Protein AF-A0A2V7J6C1-F1 (afdb_monomer)

Secondary structure (DSSP, 8-state):
-TTTGGGTEEEEEEEEEE-TTS-EEEEEEEEETTSS-EEEEEEEEETTEEEEEEEEEEEETTTEEEEEEESS---PPP--TTEEEEEE-TTS-HHHHHHHHHHHHHHHHHTTPPBPP--SHHHHHHHHHHHHHHHHHHHHHS-HHHHHHHHHHHHHHHHHTTS-HHHHHHHHHHHHHHTT-S----S-----S--HHHHHHHSPP--PPPPTTPPPEEPPPEEEEEEEE-SSEEEEEEGGGTT-TTSSEEEE--SEEEEEEEEEEEETTEEEEEEEEEEETT---EEEEEEEEEEESSSEEEEEEHHHHHHHHHH-HHHHHHHHHHHHH---SSEEEEEETTTTEEEEEEE-TTSSEEEEEEEEEETTEEEEEEEESS--TT--------

Structure (mmCIF, N/CA/C/O backbone):
data_AF-A0A2V7J6C1-F1
#
_entry.id   AF-A0A2V7J6C1-F1
#
loop_
_atom_site.group_PDB
_atom_site.id
_atom_site.type_symbol
_atom_site.label_atom_id
_atom_site.label_alt_id
_atom_site.label_comp_id
_atom_site.label_asym_id
_atom_site.label_entity_id
_atom_site.label_seq_id
_atom_site.pdbx_PDB_ins_code
_atom_site.Cartn_x
_atom_site.Cartn_y
_atom_site.Cartn_z
_atom_site.occupancy
_atom_site.B_iso_or_equiv
_atom_site.auth_seq_id
_atom_site.auth_comp_id
_atom_site.auth_asym_id
_atom_site.auth_atom_id
_atom_site.pdbx_PDB_model_num
ATOM 1 N N . MET A 1 1 ? 5.631 -12.974 -32.210 1.00 90.94 1 MET A N 1
ATOM 2 C CA . MET A 1 1 ? 6.801 -13.810 -32.565 1.00 90.94 1 MET A CA 1
ATOM 3 C C . MET A 1 1 ? 7.062 -13.884 -34.060 1.00 90.94 1 MET A C 1
ATOM 5 O O . MET A 1 1 ? 8.199 -13.648 -34.426 1.00 90.94 1 MET A O 1
ATOM 9 N N . GLN A 1 2 ? 6.064 -14.117 -34.922 1.00 93.00 2 GLN A N 1
ATOM 10 C CA . GLN A 1 2 ? 6.276 -14.167 -36.383 1.00 93.00 2 GLN A CA 1
ATOM 11 C C . GLN A 1 2 ? 7.006 -12.935 -36.958 1.00 93.00 2 GLN A C 1
ATOM 13 O O . GLN A 1 2 ? 7.883 -13.104 -37.791 1.00 93.00 2 GLN A O 1
ATOM 18 N N . GLU A 1 3 ? 6.722 -11.720 -36.469 1.00 92.94 3 GLU A N 1
ATOM 19 C CA . GLU A 1 3 ? 7.454 -10.498 -36.864 1.00 92.94 3 GLU A CA 1
ATOM 20 C C . GLU A 1 3 ? 8.882 -10.403 -36.296 1.00 92.94 3 GLU A C 1
ATOM 22 O O . GLU A 1 3 ? 9.747 -9.778 -36.898 1.00 92.94 3 GLU A O 1
ATOM 27 N N . LEU A 1 4 ? 9.138 -11.002 -35.129 1.00 94.81 4 LEU A N 1
ATOM 28 C CA . LEU A 1 4 ? 10.406 -10.870 -34.403 1.00 94.81 4 LEU A CA 1
ATOM 29 C C . LEU A 1 4 ? 11.431 -11.933 -34.825 1.00 94.81 4 LEU A C 1
ATOM 31 O O . LEU A 1 4 ? 12.630 -11.665 -34.834 1.00 94.81 4 LEU A O 1
ATOM 35 N N . THR A 1 5 ? 10.982 -13.129 -35.210 1.00 96.88 5 THR A N 1
ATOM 36 C CA . THR A 1 5 ? 11.869 -14.233 -35.607 1.00 96.88 5 THR A CA 1
ATOM 37 C C . THR A 1 5 ? 12.771 -13.899 -36.801 1.00 96.88 5 THR A C 1
ATOM 39 O O . THR A 1 5 ? 13.975 -14.129 -36.688 1.00 96.88 5 THR A O 1
ATOM 42 N N . PRO A 1 6 ? 12.283 -13.278 -37.895 1.00 97.38 6 PRO A N 1
ATOM 43 C CA . PRO A 1 6 ? 13.145 -12.830 -38.993 1.00 97.38 6 PRO A CA 1
ATOM 44 C C . PRO A 1 6 ? 14.202 -11.799 -38.573 1.00 97.38 6 PRO A C 1
ATOM 46 O O . PRO A 1 6 ? 15.204 -11.632 -39.259 1.00 97.38 6 PRO A O 1
ATOM 49 N N . LEU A 1 7 ? 13.995 -11.115 -37.443 1.00 96.69 7 LEU A N 1
ATOM 50 C CA . LEU A 1 7 ? 14.930 -10.136 -36.887 1.00 96.69 7 LEU A CA 1
ATOM 51 C C . LEU A 1 7 ? 15.951 -10.764 -35.931 1.00 96.69 7 LEU A C 1
ATOM 53 O O . LEU A 1 7 ? 16.709 -10.019 -35.313 1.00 96.69 7 LEU A O 1
ATOM 57 N N . GLY A 1 8 ? 15.965 -12.093 -35.796 1.00 97.25 8 GLY A N 1
ATOM 58 C CA . GLY A 1 8 ? 16.890 -12.829 -34.937 1.00 97.25 8 GLY A CA 1
ATOM 59 C C . GLY A 1 8 ? 16.386 -13.062 -33.514 1.00 97.25 8 GLY A C 1
ATOM 60 O O . GLY A 1 8 ? 17.185 -13.414 -32.657 1.00 97.25 8 GLY A O 1
ATOM 61 N N . PHE A 1 9 ? 15.098 -12.862 -33.220 1.00 98.00 9 PHE A N 1
ATOM 62 C CA . PHE A 1 9 ? 14.558 -13.122 -31.881 1.00 98.00 9 PHE A CA 1
ATOM 63 C C . PHE A 1 9 ? 13.932 -14.511 -31.748 1.00 98.00 9 PHE A C 1
ATOM 65 O O . PHE A 1 9 ? 13.269 -15.020 -32.654 1.00 98.00 9 PHE A O 1
ATOM 72 N N . SER A 1 10 ? 14.067 -15.086 -30.560 1.00 97.62 10 SER A N 1
ATOM 73 C CA . SER A 1 10 ? 13.464 -16.360 -30.171 1.00 97.62 10 SER A CA 1
ATOM 74 C C . SER A 1 10 ? 12.703 -16.219 -28.853 1.00 97.62 10 SER A C 1
ATOM 76 O O . SER A 1 10 ? 12.911 -15.261 -28.111 1.00 97.62 10 SER A O 1
ATOM 78 N N . SER A 1 11 ? 11.761 -17.128 -28.600 1.00 97.62 11 SER A N 1
ATOM 79 C CA . SER A 1 11 ? 10.995 -17.142 -27.350 1.00 97.62 11 SER A CA 1
ATOM 80 C C . SER A 1 11 ? 11.882 -17.641 -26.212 1.00 97.62 11 SER A C 1
ATOM 82 O O . SER A 1 11 ? 12.526 -18.673 -26.376 1.00 97.62 11 SER A O 1
ATOM 84 N N . LEU A 1 12 ? 11.869 -16.950 -25.073 1.00 97.69 12 LEU A N 1
ATOM 85 C CA . LEU A 1 12 ? 12.533 -17.389 -23.839 1.00 97.69 12 LEU A CA 1
ATOM 86 C C . LEU A 1 12 ? 11.564 -18.140 -22.917 1.00 97.69 12 LEU A C 1
ATOM 88 O O . LEU A 1 12 ? 11.976 -19.032 -22.187 1.00 97.69 12 LEU A O 1
ATOM 92 N N . GLY A 1 13 ? 10.270 -17.819 -22.992 1.00 97.75 13 GLY A N 1
ATOM 93 C CA . GLY A 1 13 ? 9.218 -18.475 -22.220 1.00 97.75 13 GLY A CA 1
ATOM 94 C C . GLY A 1 13 ? 8.037 -17.543 -21.974 1.00 97.75 13 GLY A C 1
ATOM 95 O O . GLY A 1 13 ? 7.972 -16.455 -22.549 1.00 97.75 13 GLY A O 1
ATOM 96 N N . ASP A 1 14 ? 7.113 -17.978 -21.125 1.00 97.44 14 ASP A N 1
ATOM 97 C CA . ASP A 1 14 ? 5.960 -17.192 -20.692 1.00 97.44 14 ASP A CA 1
ATOM 98 C C . ASP A 1 14 ? 6.025 -17.016 -19.165 1.00 97.44 14 ASP A C 1
ATOM 100 O O . ASP A 1 14 ? 6.373 -17.954 -18.449 1.00 97.44 14 ASP A O 1
ATOM 104 N N . VAL A 1 15 ? 5.690 -15.822 -18.674 1.00 91.69 15 VAL A N 1
ATOM 105 C CA . VAL A 1 15 ? 5.611 -15.495 -17.242 1.00 91.69 15 VAL A CA 1
ATOM 106 C C . VAL A 1 15 ? 4.194 -15.039 -16.932 1.00 91.69 15 VAL A C 1
ATOM 108 O O . VAL A 1 15 ? 3.657 -14.161 -17.614 1.00 91.69 15 VAL A O 1
ATOM 111 N N . GLY A 1 16 ? 3.591 -15.653 -15.917 1.00 89.00 16 GLY A N 1
ATOM 112 C CA . GLY A 1 16 ? 2.297 -15.262 -15.375 1.00 89.00 16 GLY A CA 1
ATOM 113 C C . GLY A 1 16 ? 2.470 -14.473 -14.082 1.00 89.00 16 GLY A C 1
ATOM 114 O O . GLY A 1 16 ? 3.121 -14.947 -13.158 1.00 89.00 16 GLY A O 1
ATOM 115 N N . GLU A 1 17 ? 1.861 -13.299 -14.016 1.00 81.12 17 GLU A N 1
ATOM 116 C CA . GLU A 1 17 ? 1.751 -12.484 -12.812 1.00 81.12 17 GLU A CA 1
ATOM 117 C C . GLU A 1 17 ? 0.300 -12.539 -12.332 1.00 81.12 17 GLU A C 1
ATOM 119 O O . GLU A 1 17 ? -0.619 -12.109 -13.039 1.00 81.12 17 GLU A O 1
ATOM 124 N N . GLN A 1 18 ? 0.078 -13.126 -11.157 1.00 80.25 18 GLN A N 1
ATOM 125 C CA . GLN A 1 18 ? -1.242 -13.125 -10.541 1.00 80.25 18 GLN A CA 1
ATOM 126 C C . GLN A 1 18 ? -1.501 -11.740 -9.951 1.00 80.25 18 GLN A C 1
ATOM 128 O O . GLN A 1 18 ? -0.756 -11.258 -9.103 1.00 80.25 18 GLN A O 1
ATOM 133 N N . ARG A 1 19 ? -2.558 -11.093 -10.427 1.00 68.75 19 ARG A N 1
ATOM 134 C CA . ARG A 1 19 ? -3.022 -9.806 -9.922 1.00 68.75 19 ARG A CA 1
ATOM 135 C C . ARG A 1 19 ? -3.822 -10.001 -8.640 1.00 68.75 19 ARG A C 1
ATOM 137 O O . ARG A 1 19 ? -4.358 -11.078 -8.384 1.00 68.75 19 ARG A O 1
ATOM 144 N N . LYS A 1 20 ? -3.950 -8.919 -7.868 1.00 51.22 20 LYS A N 1
ATOM 145 C CA . LYS A 1 20 ? -4.705 -8.892 -6.604 1.00 51.22 20 LYS A CA 1
ATOM 146 C C . LYS A 1 20 ? -6.182 -9.290 -6.767 1.00 51.22 20 LYS A C 1
ATOM 148 O O . LYS A 1 20 ? -6.748 -9.892 -5.869 1.00 51.22 20 LYS A O 1
ATOM 153 N N . ASP A 1 21 ? -6.781 -9.049 -7.937 1.00 68.06 21 ASP A N 1
ATOM 154 C CA . ASP A 1 21 ? -8.148 -9.487 -8.279 1.00 68.06 21 ASP A CA 1
ATOM 155 C C . ASP A 1 21 ? -8.251 -10.987 -8.643 1.00 68.06 21 ASP A C 1
ATOM 157 O O . ASP A 1 21 ? -9.285 -11.454 -9.122 1.00 68.06 21 ASP A O 1
ATOM 161 N N . GLY A 1 22 ? -7.163 -11.745 -8.473 1.00 77.00 22 GLY A N 1
ATOM 162 C CA . GLY A 1 22 ? -7.052 -13.154 -8.837 1.00 77.00 22 GLY A CA 1
ATOM 163 C C . GLY A 1 22 ? -6.875 -13.403 -10.337 1.00 77.00 22 GLY A C 1
ATOM 164 O O . GLY A 1 22 ? -6.654 -14.550 -10.733 1.00 77.00 22 GLY A O 1
ATOM 165 N N . SER A 1 23 ? -6.941 -12.368 -11.184 1.00 76.00 23 SER A N 1
ATOM 166 C CA . SER A 1 23 ? -6.700 -12.510 -12.618 1.00 76.00 23 SER A CA 1
ATOM 167 C C . SER A 1 23 ? -5.216 -12.739 -12.910 1.00 76.00 23 SER A C 1
ATOM 169 O O . SER A 1 23 ? -4.336 -12.327 -12.160 1.00 76.00 23 SER A O 1
ATOM 171 N N . LEU A 1 24 ? -4.917 -13.414 -14.019 1.00 80.06 24 LEU A N 1
ATOM 172 C CA . LEU A 1 24 ? -3.546 -13.707 -14.425 1.00 80.06 24 LEU A CA 1
ATOM 173 C C . LEU A 1 24 ? -3.150 -12.817 -15.606 1.00 80.06 24 LEU A C 1
ATOM 175 O O . LEU A 1 24 ? -3.737 -12.907 -16.688 1.00 80.06 24 LEU A O 1
ATOM 179 N N . ALA A 1 25 ? -2.128 -11.985 -15.421 1.00 79.94 25 ALA A N 1
ATOM 180 C CA . ALA A 1 25 ? -1.471 -11.275 -16.506 1.00 79.94 25 ALA A CA 1
ATOM 181 C C . ALA A 1 25 ? -0.346 -12.146 -17.066 1.00 79.94 25 ALA A C 1
ATOM 183 O O . ALA A 1 25 ? 0.625 -12.438 -16.380 1.00 79.94 25 ALA A O 1
ATOM 184 N N . VAL A 1 26 ? -0.469 -12.567 -18.323 1.00 88.44 26 VAL A N 1
ATOM 185 C CA . VAL A 1 26 ? 0.558 -13.387 -18.977 1.00 88.44 26 VAL A CA 1
ATOM 186 C C . VAL A 1 26 ? 1.375 -12.528 -19.931 1.00 88.44 26 VAL A C 1
ATOM 188 O O . VAL A 1 26 ? 0.826 -11.803 -20.767 1.00 88.44 26 VAL A O 1
ATOM 191 N N . SER A 1 27 ? 2.694 -12.643 -19.819 1.00 93.06 27 SER A N 1
ATOM 192 C CA . SER A 1 27 ? 3.667 -12.014 -20.705 1.00 93.06 27 SER A CA 1
ATOM 193 C C . SER A 1 27 ? 4.524 -13.073 -21.395 1.00 93.06 27 SER A C 1
ATOM 195 O O . SER A 1 27 ? 4.951 -14.043 -20.775 1.00 93.06 27 SER A O 1
ATOM 197 N N . ARG A 1 28 ? 4.775 -12.895 -22.695 1.00 97.12 28 ARG A N 1
ATOM 198 C CA . ARG A 1 28 ? 5.683 -13.736 -23.480 1.00 97.12 28 ARG A CA 1
ATOM 199 C C . ARG A 1 28 ? 7.028 -13.059 -23.621 1.00 97.12 28 ARG A C 1
ATOM 201 O O . ARG A 1 28 ? 7.115 -12.012 -24.261 1.00 97.12 28 ARG A O 1
ATOM 208 N N . TRP A 1 29 ? 8.065 -13.697 -23.110 1.00 97.56 29 TRP A N 1
ATOM 209 C CA . TRP A 1 29 ? 9.429 -13.198 -23.128 1.00 97.56 29 TRP A CA 1
ATOM 210 C C . TRP A 1 29 ? 10.198 -13.704 -24.336 1.00 97.56 29 TRP A C 1
ATOM 212 O O . TRP A 1 29 ? 9.990 -14.818 -24.827 1.00 97.56 29 TRP A O 1
ATOM 222 N N . PHE A 1 30 ? 11.096 -12.867 -24.834 1.00 98.06 30 PHE A N 1
ATOM 223 C CA . PHE A 1 30 ? 11.883 -13.151 -26.020 1.00 98.06 30 PHE A CA 1
ATOM 224 C C . PHE A 1 30 ? 13.267 -12.499 -25.938 1.00 98.06 30 PHE A C 1
ATOM 226 O O . PHE A 1 30 ? 13.458 -11.482 -25.274 1.00 98.06 30 PHE A O 1
ATOM 233 N N . GLY A 1 31 ? 14.233 -13.093 -26.636 1.00 97.56 31 GLY A N 1
ATOM 234 C CA . GLY A 1 31 ? 15.629 -12.664 -26.657 1.00 97.56 31 GLY A CA 1
ATOM 235 C C . GLY A 1 31 ? 16.197 -12.699 -28.069 1.00 97.56 31 GLY A C 1
ATOM 236 O O . GLY A 1 31 ? 15.819 -13.548 -28.881 1.00 97.56 31 GLY A O 1
ATOM 237 N N . HIS A 1 32 ? 17.065 -11.743 -28.388 1.00 97.56 32 HIS A N 1
ATOM 238 C CA . HIS A 1 32 ? 17.785 -11.688 -29.656 1.00 97.56 32 HIS A CA 1
ATOM 239 C C . HIS A 1 32 ? 18.929 -12.708 -29.669 1.00 97.56 32 HIS A C 1
ATOM 241 O O . HIS A 1 32 ? 19.585 -12.917 -28.657 1.00 97.56 32 HIS A O 1
ATOM 247 N N . SER A 1 33 ? 19.247 -13.290 -30.825 1.00 93.81 33 SER A N 1
ATOM 248 C CA . SER A 1 33 ? 20.290 -14.316 -30.977 1.00 93.81 33 SER A CA 1
ATOM 249 C C . SER A 1 33 ? 21.698 -13.832 -30.625 1.00 93.81 33 SER A C 1
ATOM 251 O O . SER A 1 33 ? 22.577 -14.636 -30.341 1.00 93.81 33 SER A O 1
ATOM 253 N N . GLY A 1 34 ? 21.924 -12.518 -30.652 1.00 92.12 34 GLY A N 1
ATOM 254 C CA . GLY A 1 34 ? 23.155 -11.895 -30.156 1.00 92.12 34 GLY A CA 1
ATOM 255 C C . GLY A 1 34 ? 23.226 -11.765 -28.630 1.00 92.12 34 GLY A C 1
ATOM 256 O O . GLY A 1 34 ? 24.209 -11.237 -28.131 1.00 92.12 34 GLY A O 1
ATOM 257 N N . GLY A 1 35 ? 22.182 -12.168 -27.900 1.00 90.75 35 GLY A N 1
ATOM 258 C CA . GLY A 1 35 ? 22.084 -12.133 -26.440 1.00 90.75 35 GLY A CA 1
ATOM 259 C C . GLY A 1 35 ? 21.866 -10.747 -25.831 1.00 90.75 35 GLY A C 1
ATOM 260 O O . GLY A 1 35 ? 21.479 -10.646 -24.684 1.00 90.75 35 GLY A O 1
ATOM 261 N N . THR A 1 36 ? 22.081 -9.652 -26.553 1.00 92.12 36 THR A N 1
ATOM 262 C CA . THR A 1 36 ? 22.129 -8.318 -25.923 1.00 92.12 36 THR A CA 1
ATOM 263 C C . THR A 1 36 ? 20.782 -7.622 -25.760 1.00 92.12 36 THR A C 1
ATOM 265 O O . THR A 1 36 ? 20.686 -6.675 -24.992 1.00 92.12 36 THR A O 1
ATOM 268 N N . ILE A 1 37 ? 19.748 -8.056 -26.485 1.00 97.00 37 ILE A N 1
ATOM 269 C CA . ILE A 1 37 ? 18.411 -7.452 -26.433 1.00 97.00 37 ILE A CA 1
ATOM 270 C C . ILE A 1 37 ? 17.435 -8.513 -25.948 1.00 97.00 37 ILE A C 1
ATOM 272 O O . ILE A 1 37 ? 17.286 -9.551 -26.600 1.00 97.00 37 ILE A O 1
ATOM 276 N N . SER A 1 38 ? 16.720 -8.221 -24.869 1.00 97.81 38 SER A N 1
ATOM 277 C CA . SER A 1 38 ? 15.590 -9.020 -24.405 1.00 97.81 38 SER A CA 1
ATOM 278 C C . SER A 1 38 ? 14.337 -8.160 -24.282 1.00 97.81 38 SER A C 1
ATOM 280 O O . SER A 1 38 ? 14.362 -6.938 -24.457 1.00 97.81 38 SER A O 1
ATOM 282 N N . GLY A 1 39 ? 13.199 -8.802 -24.070 1.00 96.56 39 GLY A N 1
ATOM 283 C CA . GLY A 1 39 ? 11.936 -8.103 -23.985 1.00 96.56 39 GLY A CA 1
ATOM 284 C C . GLY A 1 39 ? 10.770 -9.026 -23.710 1.00 96.56 39 GLY A C 1
ATOM 285 O O . GLY A 1 39 ? 10.919 -10.246 -23.623 1.00 96.56 39 GLY A O 1
ATOM 286 N N . TRP A 1 40 ? 9.592 -8.427 -23.612 1.00 96.69 40 TRP A N 1
ATOM 287 C CA . TRP A 1 40 ? 8.350 -9.160 -23.425 1.00 96.69 40 TRP A CA 1
ATOM 288 C C . TRP A 1 40 ? 7.193 -8.537 -24.205 1.00 96.69 40 TRP A C 1
ATOM 290 O O . TRP A 1 40 ? 7.182 -7.348 -24.538 1.00 96.69 40 TRP A O 1
ATOM 300 N N . LEU A 1 41 ? 6.228 -9.385 -24.549 1.00 95.19 41 LEU A N 1
ATOM 301 C CA . LEU A 1 41 ? 4.935 -9.031 -25.120 1.00 95.19 41 LEU A CA 1
ATOM 302 C C . LEU A 1 41 ? 3.864 -9.303 -24.070 1.00 95.19 41 LEU A C 1
ATOM 304 O O . LEU A 1 41 ? 3.840 -10.389 -23.503 1.00 95.19 41 LEU A O 1
ATOM 308 N N . GLY A 1 42 ? 2.962 -8.361 -23.830 1.00 90.56 42 GLY A N 1
ATOM 309 C CA . GLY A 1 42 ? 1.900 -8.527 -22.835 1.00 90.56 42 GLY A CA 1
ATOM 310 C C . GLY A 1 42 ? 0.634 -7.794 -23.241 1.00 90.56 42 GLY A C 1
ATOM 311 O O . GLY A 1 42 ? 0.671 -6.918 -24.102 1.00 90.56 42 GLY A O 1
ATOM 312 N N . PHE A 1 43 ? -0.496 -8.144 -22.635 1.00 85.44 43 PHE A N 1
ATOM 313 C CA . PHE A 1 43 ? -1.753 -7.437 -22.866 1.00 85.44 43 PHE A CA 1
ATOM 314 C C . PHE A 1 43 ? -2.081 -6.510 -21.699 1.00 85.44 43 PHE A C 1
ATOM 316 O O . PHE A 1 43 ? -2.032 -6.912 -20.539 1.00 85.44 43 PHE A O 1
ATOM 323 N N . ILE A 1 44 ? -2.485 -5.284 -22.021 1.00 73.69 44 ILE A N 1
ATOM 324 C CA . ILE A 1 44 ? -3.134 -4.379 -21.070 1.00 73.69 44 ILE A CA 1
ATOM 325 C C . ILE A 1 44 ? -4.596 -4.203 -21.442 1.00 73.69 44 ILE A C 1
ATOM 327 O O . ILE A 1 44 ? -4.942 -4.116 -22.621 1.00 73.69 44 ILE A O 1
ATOM 331 N N . THR A 1 45 ? -5.463 -4.115 -20.443 1.00 72.38 45 THR A N 1
ATOM 332 C CA . THR A 1 45 ? -6.871 -3.779 -20.655 1.00 72.38 45 THR A CA 1
ATOM 333 C C . THR A 1 45 ? -7.007 -2.264 -20.690 1.00 72.38 45 THR A C 1
ATOM 335 O O . THR A 1 45 ? -6.618 -1.578 -19.752 1.00 72.38 45 THR A O 1
ATOM 338 N N . THR A 1 46 ? -7.556 -1.726 -21.776 1.00 71.56 46 THR A N 1
ATOM 339 C CA . THR A 1 46 ? -7.891 -0.299 -21.884 1.00 71.56 46 THR A CA 1
ATOM 340 C C . THR A 1 46 ? -9.403 -0.126 -21.972 1.00 71.56 46 THR A C 1
ATOM 342 O O . THR A 1 46 ? -10.118 -1.074 -22.296 1.00 71.56 46 THR A O 1
ATOM 345 N N . LYS A 1 47 ? -9.902 1.108 -21.811 1.00 69.38 47 LYS A N 1
ATOM 346 C CA . LYS A 1 47 ? -11.318 1.441 -22.082 1.00 69.38 47 LYS A CA 1
ATOM 347 C C . LYS A 1 47 ? -11.776 1.030 -23.492 1.00 69.38 47 LYS A C 1
ATOM 349 O O . LYS A 1 47 ? -12.962 0.848 -23.726 1.00 69.38 47 LYS A O 1
ATOM 354 N N . ARG A 1 48 ? -10.843 0.883 -24.442 1.00 77.12 48 ARG A N 1
ATOM 355 C CA . ARG A 1 48 ? -11.095 0.451 -25.828 1.00 77.12 48 ARG A CA 1
ATOM 356 C C . ARG A 1 48 ? -10.759 -1.029 -26.062 1.00 77.12 48 ARG A C 1
ATOM 358 O O . ARG A 1 48 ? -10.447 -1.392 -27.198 1.00 77.12 48 ARG A O 1
ATOM 365 N N . GLY A 1 49 ? -10.749 -1.843 -25.007 1.00 78.62 49 GLY A N 1
ATOM 366 C CA . GLY A 1 49 ? -10.420 -3.268 -25.045 1.00 78.62 49 GLY A CA 1
ATOM 367 C C . GLY A 1 49 ? -8.935 -3.583 -24.813 1.00 78.62 49 GLY A C 1
ATOM 368 O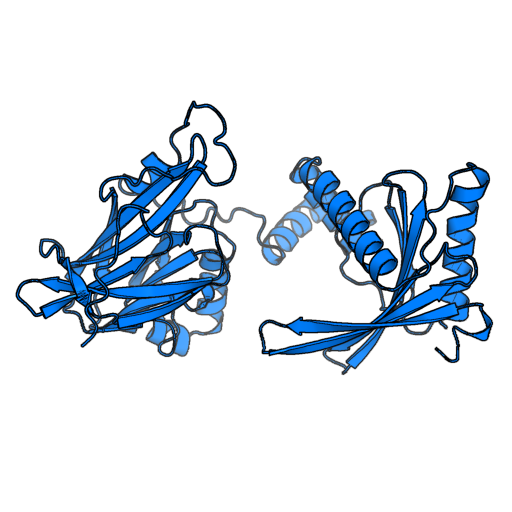 O . GLY A 1 49 ? -8.133 -2.671 -24.567 1.00 78.62 49 GLY A O 1
ATOM 369 N N . PRO A 1 50 ? -8.560 -4.874 -24.866 1.00 80.12 50 PRO A N 1
ATOM 370 C CA . PRO A 1 50 ? -7.187 -5.316 -24.665 1.00 80.12 50 PRO A CA 1
ATOM 371 C C . PRO A 1 50 ? -6.259 -4.799 -25.770 1.00 80.12 50 PRO A C 1
ATOM 373 O O . PRO A 1 50 ? -6.620 -4.741 -26.948 1.00 80.12 50 PRO A O 1
ATOM 376 N N . ARG A 1 51 ? -5.044 -4.414 -25.386 1.00 82.88 51 ARG A N 1
ATOM 377 C CA . ARG A 1 51 ? -4.002 -3.874 -26.264 1.00 82.88 51 ARG A CA 1
ATOM 378 C C . ARG A 1 51 ? -2.701 -4.624 -26.024 1.00 82.88 51 ARG A C 1
ATOM 380 O O . ARG A 1 51 ? -2.313 -4.827 -24.879 1.00 82.88 51 ARG A O 1
ATOM 387 N N . LEU A 1 52 ? -2.041 -5.021 -27.109 1.00 87.31 52 LEU A N 1
ATOM 388 C CA . LEU A 1 52 ? -0.738 -5.674 -27.060 1.00 87.31 52 LEU A CA 1
ATOM 389 C C . LEU A 1 52 ? 0.363 -4.628 -26.865 1.00 87.31 52 LEU A C 1
ATOM 391 O O . LEU A 1 52 ? 0.557 -3.768 -27.727 1.00 87.31 52 LEU A O 1
ATOM 395 N N . LEU A 1 53 ? 1.100 -4.753 -25.769 1.00 90.50 53 LEU A N 1
ATOM 396 C CA . LEU A 1 53 ? 2.341 -4.045 -25.504 1.00 90.50 53 LEU A CA 1
ATOM 397 C C . LEU A 1 53 ? 3.541 -4.872 -25.952 1.00 90.50 53 LEU A C 1
ATOM 399 O O . LEU A 1 53 ? 3.522 -6.102 -25.885 1.00 90.50 53 LEU A O 1
ATOM 403 N N . ALA A 1 54 ? 4.596 -4.178 -26.367 1.00 94.75 54 ALA A N 1
ATOM 404 C CA . ALA A 1 54 ? 5.921 -4.760 -26.524 1.00 94.75 54 ALA A CA 1
ATOM 405 C C . ALA A 1 54 ? 6.943 -3.902 -25.787 1.00 94.75 54 ALA A C 1
ATOM 407 O O . ALA A 1 54 ? 6.953 -2.683 -25.950 1.00 94.75 54 ALA A O 1
ATOM 408 N N . PHE A 1 55 ? 7.810 -4.533 -25.009 1.00 95.56 55 PHE A N 1
ATOM 409 C CA . PHE A 1 55 ? 8.897 -3.866 -24.311 1.00 95.56 55 PHE A CA 1
ATOM 410 C C . PHE A 1 55 ? 10.229 -4.500 -24.706 1.00 95.56 55 PHE A C 1
ATOM 412 O O . PHE A 1 55 ? 10.320 -5.722 -24.785 1.00 95.56 55 PHE A O 1
ATOM 419 N N . LEU A 1 56 ? 11.241 -3.674 -24.967 1.00 97.81 56 LEU A N 1
ATOM 420 C CA . LEU A 1 56 ? 12.621 -4.086 -25.223 1.00 97.81 56 LEU A CA 1
ATOM 421 C C . LEU A 1 56 ? 13.533 -3.456 -24.179 1.00 97.81 56 LEU A C 1
ATOM 423 O O . LEU A 1 56 ? 13.376 -2.274 -23.860 1.00 97.81 56 LEU A O 1
ATOM 427 N N . VAL A 1 57 ? 14.517 -4.215 -23.718 1.00 97.38 57 VAL A N 1
ATOM 428 C CA . VAL A 1 57 ? 15.532 -3.781 -22.764 1.00 97.38 57 VAL A CA 1
ATOM 429 C C . VAL A 1 57 ? 16.905 -4.319 -23.153 1.00 97.38 57 VAL A C 1
ATOM 431 O O . VAL A 1 57 ? 17.047 -5.433 -23.652 1.00 97.38 57 VAL A O 1
ATOM 434 N N . THR A 1 58 ? 17.909 -3.482 -22.923 1.00 97.44 58 THR A N 1
ATOM 435 C CA . THR A 1 58 ? 19.330 -3.813 -22.991 1.00 97.44 58 THR A CA 1
ATOM 436 C C . THR A 1 58 ? 20.026 -3.120 -21.825 1.00 97.44 58 THR A C 1
ATOM 438 O O . THR A 1 58 ? 19.774 -1.936 -21.583 1.00 97.44 58 THR A O 1
ATOM 441 N N . GLU A 1 59 ? 20.911 -3.827 -21.134 1.00 96.25 59 GLU A N 1
ATOM 442 C CA . GLU A 1 59 ? 21.826 -3.265 -20.135 1.00 96.25 59 GLU A CA 1
ATOM 443 C C . GLU A 1 59 ? 23.210 -3.084 -20.762 1.00 96.25 59 GLU A C 1
ATOM 445 O O . GLU A 1 59 ? 23.742 -3.976 -21.429 1.00 96.25 59 GLU A O 1
ATOM 450 N N . ALA A 1 60 ? 23.772 -1.900 -20.563 1.00 92.06 60 ALA A N 1
ATOM 451 C CA . ALA A 1 60 ? 25.164 -1.576 -20.822 1.00 92.06 60 ALA A CA 1
ATOM 452 C C . ALA A 1 60 ? 25.888 -1.408 -19.475 1.00 92.06 60 ALA A C 1
ATOM 454 O O . ALA A 1 60 ? 25.247 -1.196 -18.453 1.00 92.06 60 ALA A O 1
ATOM 455 N N . SER A 1 61 ? 27.221 -1.494 -19.477 1.00 82.81 61 SER A N 1
ATOM 456 C CA . SER A 1 61 ? 28.101 -1.384 -18.297 1.00 82.81 61 SER A CA 1
ATOM 457 C C . SER A 1 61 ? 27.535 -0.594 -17.100 1.00 82.81 61 SER A C 1
ATOM 459 O O . SER A 1 61 ? 27.490 0.638 -17.121 1.00 82.81 61 SER A O 1
ATOM 461 N N . GLY A 1 62 ? 27.207 -1.294 -16.010 1.00 79.19 62 GLY A N 1
ATOM 462 C CA . GLY A 1 62 ? 26.695 -0.684 -14.779 1.00 79.19 62 GLY A CA 1
ATOM 463 C C . GLY A 1 62 ? 25.196 -0.359 -14.865 1.00 79.19 62 GLY A C 1
ATOM 464 O O . GLY A 1 62 ? 24.442 -1.155 -15.409 1.00 79.19 62 GLY A O 1
ATOM 465 N N . PRO A 1 63 ? 24.721 0.782 -14.326 1.00 85.62 63 PRO A N 1
ATOM 466 C CA . PRO A 1 63 ? 23.297 1.101 -14.298 1.00 85.62 63 PRO A CA 1
ATOM 467 C C . PRO A 1 63 ? 22.788 1.683 -15.628 1.00 85.62 63 PRO A C 1
ATOM 469 O O . PRO A 1 63 ? 21.762 2.345 -15.628 1.00 85.62 63 PRO A O 1
ATOM 472 N N . ILE A 1 64 ? 23.487 1.532 -16.756 1.00 93.06 64 ILE A N 1
ATOM 473 C CA . ILE A 1 64 ? 23.082 2.170 -18.018 1.00 93.06 64 ILE A CA 1
ATOM 474 C C . ILE A 1 64 ? 22.143 1.235 -18.776 1.00 93.06 64 ILE A C 1
ATOM 476 O O . ILE A 1 64 ? 22.487 0.095 -19.066 1.00 93.06 64 ILE A O 1
ATOM 480 N N . TYR A 1 65 ? 20.969 1.730 -19.163 1.00 96.12 65 TYR A N 1
ATOM 481 C CA . TYR A 1 65 ? 19.972 0.914 -19.858 1.00 96.12 65 TYR A CA 1
ATOM 482 C C . TYR A 1 65 ? 19.468 1.596 -21.127 1.00 96.12 65 TYR A C 1
ATOM 484 O O . TYR A 1 65 ? 19.282 2.812 -21.165 1.00 96.12 65 TYR A O 1
ATOM 492 N N . CYS A 1 66 ? 19.166 0.803 -22.156 1.00 96.38 66 CYS A N 1
ATOM 493 C CA . CYS A 1 66 ? 18.303 1.214 -23.260 1.00 96.38 66 CYS A CA 1
ATOM 494 C C . CYS A 1 66 ? 16.978 0.479 -23.136 1.00 96.38 66 CYS A C 1
ATOM 496 O O . CYS A 1 66 ? 16.943 -0.746 -23.053 1.00 96.38 66 CYS A O 1
ATOM 498 N N . THR A 1 67 ? 15.877 1.217 -23.157 1.00 95.94 67 THR A N 1
ATOM 499 C CA . THR A 1 67 ? 14.534 0.652 -23.079 1.00 95.94 67 THR A CA 1
ATOM 500 C C . THR A 1 67 ? 13.666 1.185 -24.203 1.00 95.94 67 THR A C 1
ATOM 502 O O . THR A 1 67 ? 13.871 2.283 -24.725 1.00 95.94 67 THR A O 1
ATOM 505 N N . SER A 1 68 ? 12.699 0.396 -24.649 1.00 95.81 68 SER A N 1
ATOM 506 C CA . SER A 1 68 ? 11.749 0.824 -25.676 1.00 95.81 68 SER A CA 1
ATOM 507 C C . SER A 1 68 ? 10.402 0.202 -25.427 1.00 95.81 68 SER A C 1
ATOM 509 O O . SER A 1 68 ? 10.328 -0.997 -25.184 1.00 95.81 68 SER A O 1
ATOM 511 N N . LEU A 1 69 ? 9.349 1.004 -25.501 1.00 93.44 69 LEU A N 1
ATOM 512 C CA . LEU A 1 69 ? 7.987 0.558 -25.256 1.00 93.44 69 LEU A CA 1
ATOM 513 C C . LEU A 1 69 ? 7.132 0.847 -26.483 1.00 93.44 69 LEU A C 1
ATOM 515 O O . LEU A 1 69 ? 7.032 1.989 -26.910 1.00 93.44 69 LEU A O 1
ATOM 519 N N . ARG A 1 70 ? 6.477 -0.172 -27.034 1.00 92.81 70 ARG A N 1
ATOM 520 C CA . ARG A 1 70 ? 5.385 -0.001 -27.989 1.00 92.81 70 ARG A CA 1
ATOM 521 C C . ARG A 1 70 ? 4.068 -0.210 -27.268 1.00 92.81 70 ARG A C 1
ATOM 523 O O . ARG A 1 70 ? 3.676 -1.343 -26.997 1.00 92.81 70 ARG A O 1
ATOM 530 N N . GLY A 1 71 ? 3.392 0.893 -26.989 1.00 82.44 71 GLY A N 1
ATOM 531 C CA . GLY A 1 71 ? 2.146 0.907 -26.226 1.00 82.44 71 GLY A CA 1
ATOM 532 C C . GLY A 1 71 ? 1.351 2.200 -26.312 1.00 82.44 71 GLY A C 1
ATOM 533 O O . GLY A 1 71 ? 0.294 2.299 -25.694 1.00 82.44 71 GLY A O 1
ATOM 534 N N . GLY A 1 72 ? 1.845 3.176 -27.081 1.00 69.62 72 GLY A N 1
ATOM 535 C CA . GLY A 1 72 ? 1.488 4.580 -26.905 1.00 69.62 72 GLY A CA 1
ATOM 536 C C . GLY A 1 72 ? 2.344 5.246 -25.825 1.00 69.62 72 GLY A C 1
ATOM 537 O O . GLY A 1 72 ? 3.089 4.580 -25.110 1.00 69.62 72 GLY A O 1
ATOM 538 N N . THR A 1 73 ? 2.236 6.571 -25.721 1.00 62.75 73 THR A N 1
ATOM 539 C CA . THR A 1 73 ? 2.854 7.351 -24.644 1.00 62.75 73 THR A CA 1
ATOM 540 C C . THR A 1 73 ? 2.145 7.014 -23.337 1.00 62.75 73 THR A C 1
ATOM 542 O O . THR A 1 73 ? 1.108 7.596 -23.009 1.00 62.75 73 THR A O 1
ATOM 545 N N . GLY A 1 74 ? 2.651 6.015 -22.620 1.00 56.31 74 GLY A N 1
ATOM 546 C CA . GLY A 1 74 ? 2.235 5.787 -21.244 1.00 56.31 74 GLY A CA 1
ATOM 547 C C . GLY A 1 74 ? 2.609 7.000 -20.395 1.00 56.31 74 GLY A C 1
ATOM 548 O O . GLY A 1 74 ? 3.601 7.674 -20.675 1.00 56.31 74 GLY A O 1
ATOM 549 N N . LEU A 1 75 ? 1.832 7.272 -19.346 1.00 57.16 75 LEU A N 1
ATOM 550 C CA . LEU A 1 75 ? 2.236 8.177 -18.271 1.00 57.16 75 LEU A CA 1
ATOM 551 C C . LEU A 1 75 ? 3.431 7.546 -17.553 1.00 57.16 75 LEU A C 1
ATOM 553 O O . LEU A 1 75 ? 3.287 6.846 -16.557 1.00 57.16 75 LEU A O 1
ATOM 557 N N . SER A 1 76 ? 4.617 7.700 -18.125 1.00 68.88 76 SER A N 1
ATOM 558 C CA . SER A 1 76 ? 5.832 7.212 -17.505 1.00 68.88 76 SER A CA 1
ATOM 559 C C . SER A 1 76 ? 6.375 8.276 -16.576 1.00 68.88 76 SER A C 1
ATOM 561 O O . SER A 1 76 ? 6.619 9.405 -17.008 1.00 68.88 76 SER A O 1
ATOM 563 N N . LEU A 1 77 ? 6.607 7.892 -15.328 1.00 83.94 77 LEU A N 1
ATOM 564 C CA . LEU A 1 77 ? 7.358 8.709 -14.389 1.00 83.94 77 LEU A CA 1
ATOM 565 C C . LEU A 1 77 ? 8.780 8.952 -14.910 1.00 83.94 77 LEU A C 1
ATOM 567 O O . LEU A 1 77 ? 9.263 8.280 -15.835 1.00 83.94 77 LEU A O 1
ATOM 571 N N . ALA A 1 78 ? 9.447 9.930 -14.313 1.00 87.62 78 ALA A N 1
ATOM 572 C CA . ALA A 1 78 ? 10.827 10.236 -14.599 1.00 87.62 78 ALA A CA 1
ATOM 573 C C . ALA A 1 78 ? 11.697 8.998 -14.432 1.00 87.62 78 ALA A C 1
ATOM 575 O O . ALA A 1 78 ? 11.535 8.180 -13.518 1.00 87.62 78 ALA A O 1
ATOM 576 N N . ARG A 1 79 ? 12.641 8.886 -15.356 1.00 88.81 79 ARG A N 1
ATOM 577 C CA . ARG A 1 79 ? 13.630 7.823 -15.390 1.00 88.81 79 ARG A CA 1
ATOM 578 C C . ARG A 1 79 ? 14.990 8.422 -15.031 1.00 88.81 79 ARG A C 1
ATOM 580 O O . ARG A 1 79 ? 15.216 9.601 -15.316 1.00 88.81 79 ARG A O 1
ATOM 587 N N . PRO A 1 80 ? 15.905 7.614 -14.480 1.00 90.25 80 PRO A N 1
ATOM 588 C CA . PRO A 1 80 ? 17.271 8.051 -14.264 1.00 90.25 80 PRO A CA 1
ATOM 589 C C . PRO A 1 80 ? 17.913 8.541 -15.568 1.00 90.25 80 PRO A C 1
ATOM 591 O O . PRO A 1 80 ? 17.655 7.944 -16.617 1.00 90.25 80 PRO A O 1
ATOM 594 N N . PRO A 1 81 ? 18.805 9.550 -15.530 1.00 90.31 81 PRO A N 1
ATOM 595 C CA . PRO A 1 81 ? 19.480 10.062 -16.727 1.00 90.31 81 PRO A CA 1
ATOM 596 C C . PRO A 1 81 ? 20.259 9.002 -17.520 1.00 90.31 81 PRO A C 1
ATOM 598 O O . PRO A 1 81 ? 20.458 9.150 -18.721 1.00 90.31 81 PRO A O 1
ATOM 601 N N . HIS A 1 82 ? 20.687 7.925 -16.858 1.00 90.12 82 HIS A N 1
ATOM 602 C CA . HIS A 1 82 ? 21.398 6.799 -17.468 1.00 90.12 82 HIS A CA 1
ATOM 603 C C . HIS A 1 82 ? 20.471 5.751 -18.121 1.00 90.12 82 HIS A C 1
ATOM 605 O O . HIS A 1 82 ? 20.950 4.766 -18.679 1.00 90.12 82 HIS A O 1
ATOM 611 N N . VAL A 1 83 ? 19.147 5.940 -18.075 1.00 92.69 83 VAL A N 1
ATOM 612 C CA . VAL A 1 83 ? 18.171 5.094 -18.776 1.00 92.69 83 VAL A CA 1
ATOM 613 C C . VAL A 1 83 ? 17.702 5.810 -20.040 1.00 92.69 83 VAL A C 1
ATOM 615 O O . VAL A 1 83 ? 16.820 6.668 -20.003 1.00 92.69 83 VAL A O 1
ATOM 618 N N . SER A 1 84 ? 18.246 5.408 -21.186 1.00 92.94 84 SER A N 1
ATOM 619 C CA . SER A 1 84 ? 17.733 5.806 -22.495 1.00 92.94 84 SER A CA 1
ATOM 620 C C . SER A 1 84 ? 16.388 5.123 -22.749 1.00 92.94 84 SER A C 1
ATOM 622 O O . SER A 1 84 ? 16.243 3.911 -22.563 1.00 92.94 84 SER A O 1
ATOM 624 N N . HIS A 1 85 ? 15.378 5.891 -23.153 1.00 92.56 85 HIS A N 1
ATOM 625 C CA . HIS A 1 85 ? 14.029 5.385 -23.380 1.00 92.56 85 HIS A CA 1
ATOM 626 C C . HIS A 1 85 ? 13.425 5.951 -24.660 1.00 92.56 85 HIS A C 1
ATOM 628 O O . HIS A 1 85 ? 13.665 7.106 -25.008 1.00 92.56 85 HIS A O 1
ATOM 634 N N . ALA A 1 86 ? 12.593 5.153 -25.324 1.00 92.19 86 ALA A N 1
ATOM 635 C CA . ALA A 1 86 ? 11.712 5.648 -26.368 1.00 92.19 86 ALA A CA 1
ATOM 636 C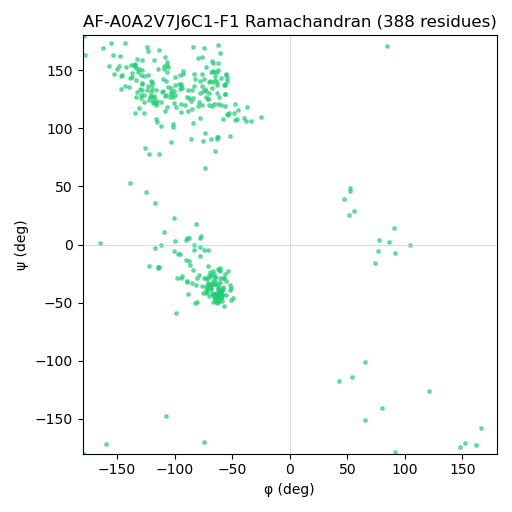 C . ALA A 1 86 ? 10.360 4.942 -26.355 1.00 92.19 86 ALA A C 1
ATOM 638 O O . ALA A 1 86 ? 10.285 3.710 -26.289 1.00 92.19 86 ALA A O 1
ATOM 639 N N . ASP A 1 87 ? 9.320 5.750 -26.501 1.00 90.00 87 ASP A N 1
ATOM 640 C CA . ASP A 1 87 ? 7.953 5.304 -26.693 1.00 90.00 87 ASP A CA 1
ATOM 641 C C . ASP A 1 87 ? 7.627 5.242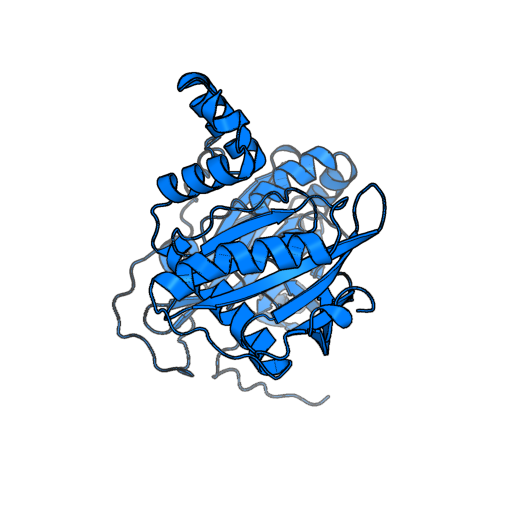 -28.186 1.00 90.00 87 ASP A C 1
ATOM 643 O O . ASP A 1 87 ? 7.951 6.139 -28.966 1.00 90.00 87 ASP A O 1
ATOM 647 N N . TYR A 1 88 ? 6.964 4.163 -28.572 1.00 90.94 88 TYR A N 1
ATOM 648 C CA . TYR A 1 88 ? 6.510 3.882 -29.919 1.00 90.94 88 TYR A CA 1
ATOM 649 C C . TYR A 1 88 ? 4.983 3.825 -29.923 1.00 90.94 88 TYR A C 1
ATOM 651 O O . TYR A 1 88 ? 4.352 3.160 -29.089 1.00 90.94 88 TYR A O 1
ATOM 659 N N . GLU A 1 89 ? 4.376 4.513 -30.889 1.00 88.81 89 GLU A N 1
ATOM 660 C CA . GLU A 1 89 ? 2.956 4.377 -31.184 1.00 88.81 89 GLU A CA 1
ATOM 661 C C . GLU A 1 89 ? 2.587 2.920 -31.473 1.00 88.81 89 GLU A C 1
ATOM 663 O O . GLU A 1 89 ? 3.347 2.159 -32.073 1.00 88.81 89 GLU A O 1
ATOM 668 N N . MET A 1 90 ? 1.369 2.537 -31.091 1.00 85.56 90 MET A N 1
ATOM 669 C CA . MET A 1 90 ? 0.842 1.200 -31.372 1.00 85.56 90 MET A CA 1
ATOM 670 C C . MET A 1 90 ? 0.726 0.885 -32.870 1.00 85.56 90 MET A C 1
ATOM 672 O O . MET A 1 90 ? 0.657 -0.286 -33.234 1.00 85.56 90 MET A O 1
ATOM 676 N N . SER A 1 91 ? 0.659 1.916 -33.714 1.00 88.88 91 SER A N 1
ATOM 677 C CA . SER A 1 91 ? 0.611 1.824 -35.176 1.00 88.88 91 SER A CA 1
ATOM 678 C C . SER A 1 91 ? 1.931 1.338 -35.783 1.00 88.88 91 SER A C 1
ATOM 680 O O . SER A 1 91 ? 1.910 0.788 -36.882 1.00 88.88 91 SER A O 1
ATOM 682 N N . MET A 1 92 ? 3.060 1.506 -35.083 1.00 93.31 92 MET A N 1
ATOM 683 C CA . MET A 1 92 ? 4.370 1.087 -35.579 1.00 93.31 92 MET A CA 1
ATOM 684 C C . MET A 1 92 ? 4.554 -0.431 -35.513 1.00 93.31 92 MET A C 1
ATOM 686 O O . MET A 1 92 ? 4.157 -1.117 -34.560 1.00 93.31 92 MET A O 1
ATOM 690 N N . SER A 1 93 ? 5.215 -0.972 -36.531 1.00 94.50 93 SER A N 1
ATOM 691 C CA . SER A 1 93 ? 5.567 -2.390 -36.579 1.00 94.50 93 SER A CA 1
ATOM 692 C C . SER A 1 93 ? 6.611 -2.746 -35.514 1.00 94.50 93 SER A C 1
ATOM 694 O O . SER A 1 93 ? 7.369 -1.893 -35.040 1.00 94.50 93 SER A O 1
ATOM 696 N N . LEU A 1 94 ? 6.694 -4.029 -35.131 1.00 94.75 94 LEU A N 1
ATOM 697 C CA . LEU A 1 94 ? 7.776 -4.470 -34.238 1.00 94.75 94 LEU A CA 1
ATOM 698 C C . LEU A 1 94 ? 9.149 -4.334 -34.911 1.00 94.75 94 LEU A C 1
ATOM 700 O O . LEU A 1 94 ? 10.144 -4.103 -34.229 1.00 94.75 94 LEU A O 1
ATOM 704 N N . VAL A 1 95 ? 9.197 -4.425 -36.244 1.00 95.94 95 VAL A N 1
ATOM 705 C CA . VAL A 1 95 ? 10.412 -4.230 -37.046 1.00 95.94 95 VAL A CA 1
ATOM 706 C C . VAL A 1 95 ? 10.969 -2.819 -36.869 1.00 95.94 95 VAL A C 1
ATOM 708 O O . VAL A 1 95 ? 12.153 -2.663 -36.575 1.00 95.94 95 VAL A O 1
ATOM 711 N N . GLU A 1 96 ? 10.121 -1.796 -36.991 1.00 96.44 96 GLU A N 1
ATOM 712 C CA . GLU A 1 96 ? 10.519 -0.394 -36.807 1.00 96.44 96 GLU A CA 1
ATOM 713 C C . GLU A 1 96 ? 10.955 -0.112 -35.365 1.00 96.44 96 GLU A C 1
ATOM 715 O O . GLU A 1 96 ? 11.988 0.523 -35.144 1.00 96.44 96 GLU A O 1
ATOM 720 N N . MET A 1 97 ? 10.222 -0.643 -34.378 1.00 96.38 97 MET A N 1
ATOM 721 C CA . MET A 1 97 ? 10.583 -0.528 -32.960 1.00 96.38 97 MET A CA 1
ATOM 722 C C . MET A 1 97 ? 11.970 -1.127 -32.677 1.00 96.38 97 MET A C 1
ATOM 724 O O . MET A 1 97 ? 12.806 -0.479 -32.045 1.00 96.38 97 MET A O 1
ATOM 728 N N . VAL A 1 98 ? 12.234 -2.345 -33.164 1.00 97.25 98 VAL A N 1
ATOM 729 C CA . VAL A 1 98 ? 13.539 -3.015 -33.032 1.00 97.25 98 VAL A CA 1
ATOM 730 C C . VAL A 1 98 ? 14.635 -2.223 -33.745 1.00 97.25 98 VAL A C 1
ATOM 732 O O . VAL A 1 98 ? 15.728 -2.073 -33.198 1.00 97.25 98 VAL A O 1
ATOM 735 N N . GLY A 1 99 ? 14.355 -1.700 -34.943 1.00 97.12 99 GLY A N 1
ATOM 736 C CA . GLY A 1 99 ? 15.283 -0.857 -35.696 1.00 97.12 99 GLY A CA 1
ATOM 737 C C . GLY A 1 99 ? 15.717 0.370 -34.897 1.00 97.12 99 GLY A C 1
ATOM 738 O O . GLY A 1 99 ? 16.911 0.565 -34.675 1.00 97.12 99 GLY A O 1
ATOM 739 N N . GLY A 1 100 ? 14.758 1.135 -34.372 1.00 96.50 100 GLY A N 1
ATOM 740 C CA . GLY A 1 100 ? 15.073 2.312 -33.562 1.00 96.50 100 GLY A CA 1
ATOM 741 C C . GLY A 1 100 ? 15.695 1.976 -32.197 1.00 96.50 100 GLY A C 1
ATOM 742 O O . GLY A 1 100 ? 16.493 2.756 -31.681 1.00 96.50 100 GLY A O 1
ATOM 743 N N . HIS A 1 101 ? 15.400 0.807 -31.614 1.00 96.81 101 HIS A N 1
ATOM 744 C CA . HIS A 1 101 ? 16.118 0.326 -30.426 1.00 96.81 101 HIS A CA 1
ATOM 745 C C . HIS A 1 101 ? 17.597 0.077 -30.739 1.00 96.81 101 HIS A C 1
ATOM 747 O O . HIS A 1 101 ? 18.464 0.576 -30.027 1.00 96.81 101 HIS A O 1
ATOM 753 N N . ARG A 1 102 ? 17.902 -0.622 -31.840 1.00 95.94 102 ARG A N 1
ATOM 754 C CA . ARG A 1 102 ? 19.284 -0.872 -32.289 1.00 95.94 102 ARG A CA 1
ATOM 755 C C . ARG A 1 102 ? 20.034 0.413 -32.625 1.00 95.94 102 ARG A C 1
ATOM 757 O O . ARG A 1 102 ? 21.212 0.523 -32.303 1.00 95.94 102 ARG A O 1
ATOM 764 N N . GLU A 1 103 ? 19.360 1.384 -33.234 1.00 95.06 103 GLU A N 1
ATOM 765 C CA . GLU A 1 103 ? 19.944 2.699 -33.501 1.00 95.06 103 GLU A CA 1
ATOM 766 C C . GLU A 1 103 ? 20.372 3.392 -32.202 1.00 95.06 103 GLU A C 1
ATOM 768 O O . GLU A 1 103 ? 21.511 3.842 -32.102 1.00 95.06 103 GLU A O 1
ATOM 773 N N . ARG A 1 104 ? 19.530 3.387 -31.161 1.00 93.75 104 ARG A N 1
ATOM 774 C CA . ARG A 1 104 ? 19.922 3.915 -29.843 1.00 93.75 104 ARG A CA 1
ATOM 775 C C . ARG A 1 104 ? 21.035 3.112 -29.179 1.00 93.75 104 ARG A C 1
ATOM 777 O O . ARG A 1 104 ? 21.869 3.697 -28.506 1.00 93.75 104 ARG A O 1
ATOM 784 N N . LEU A 1 105 ? 21.088 1.795 -29.371 1.00 92.06 105 LEU A N 1
ATOM 785 C CA . LEU A 1 105 ? 22.205 0.994 -28.862 1.00 92.06 105 LEU A CA 1
ATOM 786 C C . LEU A 1 105 ? 23.536 1.352 -29.520 1.00 92.06 105 LEU A C 1
ATOM 788 O O . LEU A 1 105 ? 24.583 1.205 -28.887 1.00 92.06 105 LEU A O 1
ATOM 792 N N . SER A 1 106 ? 23.512 1.841 -30.763 1.00 89.19 106 SER A N 1
ATOM 793 C CA . SER A 1 106 ? 24.737 2.200 -31.472 1.00 89.19 106 SER A CA 1
ATOM 794 C C . SER A 1 106 ? 25.553 3.245 -30.701 1.00 89.19 106 SER A C 1
ATOM 796 O O . SER A 1 106 ? 26.769 3.079 -30.609 1.00 89.19 106 SER A O 1
ATOM 798 N N . SER A 1 107 ? 24.914 4.210 -30.021 1.00 82.56 107 SER A N 1
ATOM 799 C CA . SER A 1 107 ? 25.630 5.208 -29.213 1.00 82.56 107 SER A CA 1
ATOM 800 C C . SER A 1 107 ? 26.404 4.576 -28.053 1.00 82.56 107 SER A C 1
ATOM 802 O O . SER A 1 107 ? 27.545 4.953 -27.808 1.00 82.56 107 SER A O 1
ATOM 804 N N . PHE A 1 108 ? 25.849 3.550 -27.401 1.00 82.38 108 PHE A 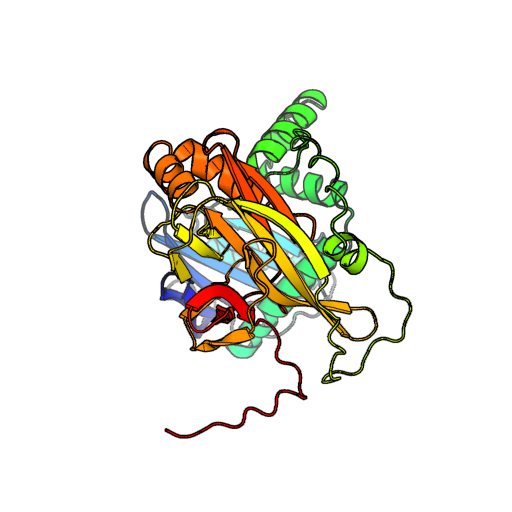N 1
ATOM 805 C CA . PHE A 1 108 ? 26.543 2.828 -26.326 1.00 82.38 108 PHE A CA 1
ATOM 806 C C . PHE A 1 108 ? 27.728 2.017 -26.853 1.00 82.38 108 PHE A C 1
ATOM 808 O O . PHE A 1 108 ? 28.795 1.967 -26.238 1.00 82.38 108 PHE A O 1
ATOM 815 N N . THR A 1 109 ? 27.573 1.411 -28.032 1.00 76.69 109 THR A N 1
ATOM 816 C CA . THR A 1 109 ? 28.660 0.646 -28.656 1.00 76.69 109 THR A CA 1
ATOM 817 C C . THR A 1 109 ? 29.786 1.539 -29.178 1.00 76.69 109 THR A C 1
ATOM 819 O O . THR A 1 109 ? 30.953 1.156 -29.093 1.00 76.69 109 THR A O 1
ATOM 822 N N . THR A 1 110 ? 29.477 2.749 -29.660 1.00 76.75 110 THR A N 1
ATOM 823 C CA . THR A 1 110 ? 30.481 3.752 -30.048 1.00 76.75 110 THR A CA 1
ATOM 824 C C . THR A 1 110 ? 31.338 4.169 -28.852 1.00 76.75 110 THR A C 1
ATOM 826 O O . THR A 1 110 ? 32.550 4.325 -28.993 1.00 76.75 110 THR A O 1
ATOM 829 N N . GLU A 1 111 ? 30.740 4.243 -27.663 1.00 79.81 111 GLU A N 1
ATOM 830 C CA . GLU A 1 111 ? 31.432 4.503 -26.393 1.00 79.81 111 GLU A CA 1
ATOM 831 C C . GLU A 1 111 ? 32.163 3.268 -25.827 1.00 79.81 111 GLU A C 1
ATOM 833 O O . GLU A 1 111 ? 32.745 3.328 -24.745 1.00 79.81 111 GLU A O 1
ATOM 838 N N . ARG A 1 112 ? 32.194 2.153 -26.577 1.00 85.31 112 ARG A N 1
ATOM 839 C CA . ARG A 1 112 ? 32.815 0.869 -26.201 1.00 85.31 112 ARG A CA 1
ATOM 840 C C . ARG A 1 112 ? 32.288 0.295 -24.884 1.00 85.31 112 ARG A C 1
ATOM 842 O O . ARG A 1 112 ? 33.009 -0.429 -24.197 1.00 85.31 112 ARG A O 1
ATOM 849 N N . MET A 1 113 ? 31.037 0.588 -24.539 1.00 88.00 113 MET A N 1
ATOM 850 C CA . MET A 1 113 ? 30.417 0.005 -23.356 1.00 88.00 113 MET A CA 1
ATOM 851 C C . MET A 1 113 ? 30.103 -1.476 -23.613 1.00 88.00 113 MET A C 1
ATOM 853 O O . MET A 1 113 ? 29.452 -1.787 -24.616 1.00 88.00 113 MET A O 1
ATOM 857 N N . PRO A 1 114 ? 30.542 -2.408 -22.745 1.00 90.62 114 PRO A N 1
ATOM 858 C CA . PRO A 1 114 ? 30.102 -3.794 -22.829 1.00 90.62 114 PRO A CA 1
ATOM 859 C C . PRO A 1 114 ? 28.590 -3.874 -22.599 1.00 90.62 114 PRO A C 1
ATOM 861 O O . PRO A 1 114 ? 28.055 -3.202 -21.714 1.00 90.62 114 PRO A O 1
ATOM 864 N N . LEU A 1 115 ? 27.919 -4.692 -23.408 1.00 93.88 115 LEU A N 1
ATOM 865 C CA . LEU A 1 115 ? 26.502 -5.011 -23.254 1.00 93.88 115 LEU A CA 1
ATOM 866 C C . LEU A 1 115 ? 26.366 -6.322 -22.479 1.00 93.88 115 LEU A C 1
ATOM 868 O O . LEU A 1 115 ? 27.107 -7.272 -22.750 1.00 93.88 115 LEU A O 1
ATOM 872 N N . THR A 1 116 ? 25.418 -6.383 -21.549 1.00 92.75 116 THR A N 1
ATOM 873 C CA . THR A 1 116 ? 25.111 -7.616 -20.819 1.00 92.75 116 THR A CA 1
ATOM 874 C C . THR A 1 116 ? 24.388 -8.597 -21.741 1.00 92.75 116 THR A C 1
ATOM 876 O O . THR A 1 116 ? 23.450 -8.228 -22.448 1.00 92.75 116 THR A O 1
ATOM 879 N N . GLY A 1 117 ? 24.838 -9.853 -21.750 1.00 92.44 117 GLY A N 1
ATOM 880 C CA . GLY A 1 117 ? 24.166 -10.939 -22.460 1.00 92.44 117 GLY A CA 1
ATOM 881 C C . GLY A 1 117 ? 23.010 -11.524 -21.646 1.00 92.44 117 GLY A C 1
ATOM 882 O O . GLY A 1 117 ? 23.115 -11.671 -20.435 1.00 92.44 117 GLY A O 1
ATOM 883 N N . VAL A 1 118 ? 21.934 -11.881 -22.337 1.00 95.19 118 VAL A N 1
ATOM 884 C CA . VAL A 1 118 ? 20.721 -12.536 -21.849 1.00 95.19 118 VAL A CA 1
ATOM 885 C C . VAL A 1 118 ? 20.381 -13.654 -22.831 1.00 95.19 118 VAL A C 1
ATOM 887 O O . VAL A 1 118 ? 20.051 -13.402 -23.993 1.00 95.19 118 VAL A O 1
ATOM 890 N N . ALA A 1 119 ? 20.484 -14.896 -22.379 1.00 95.44 119 ALA A N 1
ATOM 891 C CA . ALA A 1 119 ? 20.225 -16.098 -23.166 1.00 95.44 119 ALA A CA 1
ATOM 892 C C . ALA A 1 119 ? 19.014 -16.892 -22.655 1.00 95.44 119 ALA A C 1
ATOM 894 O O . ALA A 1 119 ? 18.448 -17.690 -23.405 1.00 95.44 119 ALA A O 1
ATOM 895 N N . THR A 1 120 ? 18.610 -16.679 -21.403 1.00 97.62 120 THR A N 1
ATOM 896 C CA . THR A 1 120 ? 17.550 -17.435 -20.726 1.00 97.62 120 THR A CA 1
ATOM 897 C C . THR A 1 120 ? 16.430 -16.532 -20.208 1.00 97.62 120 THR A C 1
ATOM 899 O O . THR A 1 120 ? 16.557 -15.307 -20.175 1.00 97.62 120 THR A O 1
ATOM 902 N N . LEU A 1 121 ? 15.302 -17.144 -19.829 1.00 97.06 121 LEU A N 1
ATOM 903 C CA . LEU A 1 121 ? 14.189 -16.429 -19.207 1.00 97.06 121 LEU A CA 1
ATOM 904 C C . LEU A 1 121 ? 14.591 -15.821 -17.859 1.00 97.06 121 LEU A C 1
ATOM 906 O O . LEU A 1 121 ? 14.306 -14.650 -17.626 1.00 97.06 121 LEU A O 1
ATOM 910 N N . ASP A 1 122 ? 15.283 -16.590 -17.020 1.00 96.81 122 ASP A N 1
ATOM 911 C CA . ASP A 1 122 ? 15.693 -16.157 -15.681 1.00 96.81 122 ASP A CA 1
ATOM 912 C C . ASP A 1 122 ? 16.620 -14.936 -15.760 1.00 96.81 122 ASP A C 1
ATOM 914 O O . ASP A 1 122 ? 16.360 -13.921 -15.123 1.00 96.81 122 ASP A O 1
ATOM 918 N N . GLU A 1 123 ? 17.612 -14.953 -16.657 1.00 96.62 123 GLU A N 1
ATOM 919 C CA . GLU A 1 123 ? 18.490 -13.796 -16.899 1.00 96.62 123 GLU A CA 1
ATOM 920 C C . GLU A 1 123 ? 17.718 -12.556 -17.390 1.00 96.62 123 GLU A C 1
ATOM 922 O O . GLU A 1 123 ? 18.100 -11.420 -17.098 1.00 96.62 123 GLU A O 1
ATOM 927 N N . ALA A 1 124 ? 16.632 -12.744 -18.150 1.00 95.44 124 ALA A N 1
ATOM 928 C CA . ALA A 1 124 ? 15.791 -11.641 -18.610 1.00 95.44 124 ALA A CA 1
ATOM 929 C C . ALA A 1 124 ? 14.954 -11.041 -17.467 1.00 95.44 124 ALA A C 1
ATOM 931 O O . ALA A 1 124 ? 14.762 -9.822 -17.429 1.00 95.44 124 ALA A O 1
ATOM 932 N N . ILE A 1 125 ? 14.484 -11.878 -16.538 1.00 92.31 125 ILE A N 1
ATOM 933 C CA . ILE A 1 125 ? 13.784 -11.450 -15.321 1.00 92.31 125 ILE A CA 1
ATOM 934 C C . ILE A 1 125 ? 14.753 -10.692 -14.409 1.00 92.31 125 ILE A C 1
ATOM 936 O O . ILE A 1 125 ? 14.469 -9.550 -14.049 1.00 92.31 125 ILE A O 1
ATOM 940 N N . GLU A 1 126 ? 15.937 -11.248 -14.143 1.00 93.88 126 GLU A N 1
ATOM 941 C CA . GLU A 1 126 ? 16.980 -10.588 -13.347 1.00 93.88 126 GLU A CA 1
ATOM 942 C C . GLU A 1 126 ? 17.394 -9.235 -13.951 1.00 93.88 126 GLU A C 1
ATOM 944 O O . GLU A 1 126 ? 17.622 -8.262 -13.231 1.00 93.88 126 GLU A O 1
ATOM 949 N N . LEU A 1 127 ? 17.470 -9.133 -15.283 1.00 94.62 127 LEU A N 1
ATOM 950 C CA . LEU A 1 127 ? 17.721 -7.862 -15.967 1.00 94.62 127 LEU A CA 1
ATOM 951 C C . LEU A 1 127 ? 16.628 -6.820 -15.665 1.00 94.62 127 LEU A C 1
ATOM 953 O O . LEU A 1 127 ? 16.933 -5.645 -15.441 1.00 94.62 127 LEU A O 1
ATOM 957 N N . MET A 1 128 ? 15.358 -7.225 -15.646 1.00 91.94 128 MET A N 1
ATOM 958 C CA . MET A 1 128 ? 14.258 -6.320 -15.302 1.00 91.94 128 MET A CA 1
ATOM 959 C C . MET A 1 128 ? 14.279 -5.906 -13.831 1.00 91.94 128 MET A C 1
ATOM 961 O O . MET A 1 128 ? 14.015 -4.738 -13.537 1.00 91.94 128 MET A O 1
ATOM 965 N N . GLU A 1 129 ? 14.641 -6.814 -12.927 1.00 89.12 129 GLU A N 1
ATOM 966 C CA . GLU A 1 129 ? 14.829 -6.510 -11.506 1.00 89.12 129 GLU A CA 1
ATOM 967 C C . GLU A 1 129 ? 15.964 -5.503 -11.296 1.00 89.12 129 GLU A C 1
ATOM 969 O O . GLU A 1 129 ? 15.772 -4.505 -10.602 1.00 89.12 129 GLU A O 1
ATOM 974 N N . ARG A 1 130 ? 17.113 -5.675 -11.965 1.00 93.88 130 ARG A N 1
ATOM 975 C CA . ARG A 1 130 ? 18.219 -4.702 -11.909 1.00 93.88 130 ARG A CA 1
ATOM 976 C C . ARG A 1 130 ? 17.818 -3.335 -12.460 1.00 93.88 130 ARG A C 1
ATOM 978 O O . ARG A 1 130 ? 18.120 -2.316 -11.834 1.00 93.88 130 ARG A O 1
ATOM 985 N N . LEU A 1 131 ? 17.092 -3.291 -13.582 1.00 92.50 131 LEU A N 1
ATOM 986 C CA . LEU A 1 131 ? 16.540 -2.045 -14.127 1.00 92.50 131 LEU A CA 1
ATOM 987 C C . LEU A 1 131 ? 15.582 -1.376 -13.130 1.00 92.50 131 LEU A C 1
ATOM 989 O O . LEU A 1 131 ? 15.634 -0.156 -12.952 1.00 92.50 131 LEU A O 1
ATOM 993 N N . HIS A 1 132 ? 14.698 -2.149 -12.495 1.00 86.88 132 HIS A N 1
ATOM 994 C CA . HIS A 1 132 ? 13.780 -1.640 -11.481 1.00 86.88 132 HIS A CA 1
ATOM 995 C C . HIS A 1 132 ? 14.547 -1.086 -10.276 1.00 86.88 132 HIS A C 1
ATOM 997 O O . HIS A 1 132 ? 14.344 0.069 -9.903 1.00 86.88 132 HIS A O 1
ATOM 1003 N N . GLN A 1 133 ? 15.496 -1.849 -9.737 1.00 87.44 133 GLN A N 1
ATOM 1004 C CA . GLN A 1 133 ? 16.316 -1.436 -8.605 1.00 87.44 133 GLN A CA 1
ATOM 1005 C C . GLN A 1 133 ? 17.122 -0.170 -8.917 1.00 87.44 133 GLN A C 1
ATOM 1007 O O . GLN A 1 133 ? 17.129 0.760 -8.115 1.00 87.44 133 GLN A O 1
ATOM 1012 N N . ALA A 1 134 ? 17.733 -0.075 -10.103 1.00 89.50 134 ALA A N 1
ATOM 1013 C CA . ALA A 1 134 ? 18.454 1.122 -10.534 1.00 89.50 134 ALA A CA 1
ATOM 1014 C C . ALA A 1 134 ? 17.543 2.361 -10.569 1.00 89.50 134 ALA A C 1
ATOM 1016 O O . ALA A 1 134 ? 17.944 3.444 -10.136 1.00 89.50 134 ALA A O 1
ATOM 1017 N N . ARG A 1 135 ? 16.290 2.202 -11.024 1.00 89.25 135 ARG A N 1
ATOM 1018 C CA . ARG A 1 135 ? 15.289 3.276 -10.975 1.00 89.25 135 ARG A CA 1
ATOM 1019 C C . ARG A 1 135 ? 14.948 3.656 -9.542 1.00 89.25 135 ARG A C 1
ATOM 1021 O O . ARG A 1 135 ? 14.968 4.843 -9.240 1.00 89.25 135 ARG A O 1
ATOM 1028 N N . MET A 1 136 ? 14.661 2.689 -8.676 1.00 86.38 136 MET A N 1
ATOM 1029 C CA . MET A 1 136 ? 14.272 2.960 -7.290 1.00 86.38 136 MET A CA 1
ATOM 1030 C C . MET A 1 136 ? 15.401 3.617 -6.496 1.00 86.38 136 MET A C 1
ATOM 1032 O O . MET A 1 136 ? 15.170 4.625 -5.834 1.00 86.38 136 MET A O 1
ATOM 1036 N N . THR A 1 137 ? 16.634 3.128 -6.637 1.00 89.44 137 THR A N 1
ATOM 1037 C CA . THR A 1 137 ? 17.821 3.730 -6.020 1.00 89.44 137 THR A CA 1
ATOM 1038 C C . THR A 1 137 ? 18.034 5.167 -6.492 1.00 89.44 137 THR A C 1
ATOM 1040 O O . THR A 1 137 ? 18.282 6.046 -5.671 1.00 89.44 137 THR A O 1
ATOM 1043 N N . TRP A 1 138 ? 17.892 5.441 -7.793 1.00 93.31 138 TRP A N 1
ATOM 1044 C CA . TRP A 1 138 ? 17.975 6.813 -8.293 1.00 93.31 138 TRP A CA 1
ATOM 1045 C C . TRP A 1 138 ? 16.850 7.689 -7.735 1.00 93.31 138 TRP A C 1
ATOM 1047 O O . TRP A 1 138 ? 17.140 8.764 -7.221 1.00 93.31 138 TRP A O 1
ATOM 1057 N N . ARG A 1 139 ? 15.591 7.233 -7.771 1.00 92.19 139 ARG A N 1
ATOM 1058 C CA . ARG A 1 139 ? 14.448 7.999 -7.245 1.00 92.19 139 ARG A CA 1
ATOM 1059 C C . ARG A 1 139 ? 14.635 8.344 -5.769 1.00 92.19 139 ARG A C 1
ATOM 1061 O O . ARG A 1 139 ? 14.426 9.489 -5.402 1.00 92.19 139 ARG A O 1
ATOM 1068 N N . ALA A 1 140 ? 15.105 7.395 -4.961 1.00 86.44 140 ALA A N 1
ATOM 1069 C CA . ALA A 1 140 ? 15.407 7.615 -3.547 1.00 86.44 140 ALA A CA 1
ATOM 1070 C C . ALA A 1 140 ? 16.586 8.581 -3.313 1.00 86.44 140 ALA A C 1
ATOM 1072 O O . ALA A 1 140 ? 16.693 9.172 -2.244 1.00 86.44 140 ALA A O 1
ATOM 1073 N N . SER A 1 141 ? 17.479 8.740 -4.296 1.00 90.19 141 SER A N 1
ATOM 1074 C CA . SER A 1 141 ? 18.620 9.664 -4.216 1.00 90.19 141 SER A CA 1
ATOM 1075 C C . SER A 1 141 ? 18.304 11.095 -4.667 1.00 90.19 141 SER A C 1
ATOM 1077 O O . SER A 1 141 ? 19.105 11.998 -4.429 1.00 90.19 141 SER A O 1
ATOM 1079 N N . VAL A 1 142 ? 17.172 11.304 -5.344 1.00 90.44 142 VAL A N 1
ATOM 1080 C CA . VAL A 1 142 ? 16.751 12.611 -5.858 1.00 90.44 142 VAL A CA 1
ATOM 1081 C C . VAL A 1 142 ? 15.853 13.280 -4.825 1.00 90.44 142 VAL A C 1
ATOM 1083 O O . VAL A 1 142 ? 14.956 12.648 -4.273 1.00 90.44 142 VAL A O 1
ATOM 1086 N N . GLY A 1 143 ? 16.082 14.569 -4.566 1.00 90.06 143 GLY A N 1
ATOM 1087 C CA . GLY A 1 143 ? 15.212 15.343 -3.684 1.00 90.06 143 GLY A CA 1
ATOM 1088 C C . GLY A 1 143 ? 13.775 15.374 -4.211 1.00 90.06 143 GLY A C 1
ATOM 1089 O O . GLY A 1 143 ? 13.549 15.463 -5.416 1.00 90.06 143 GLY A O 1
ATOM 1090 N N . GLU A 1 144 ? 12.803 15.332 -3.309 1.00 84.19 144 GLU A N 1
ATOM 1091 C CA . GLU A 1 144 ? 11.374 15.206 -3.621 1.00 84.19 144 GLU A CA 1
ATOM 1092 C C . GLU A 1 144 ? 10.870 16.232 -4.654 1.00 84.19 144 GLU A C 1
ATOM 1094 O O . GLU A 1 144 ? 10.291 15.855 -5.675 1.00 84.19 144 GLU A O 1
ATOM 1099 N N . ASP A 1 145 ? 11.200 17.515 -4.471 1.00 82.94 145 ASP A N 1
ATOM 1100 C CA . ASP A 1 145 ? 10.847 18.597 -5.404 1.00 82.94 145 ASP A CA 1
ATOM 1101 C C . ASP A 1 145 ? 11.428 18.391 -6.812 1.00 82.94 145 ASP A C 1
ATOM 1103 O O . ASP A 1 145 ? 10.811 18.723 -7.830 1.00 82.94 145 ASP A O 1
ATOM 1107 N N . GLU A 1 146 ? 12.659 17.884 -6.889 1.00 87.50 146 GLU A N 1
ATOM 1108 C CA . GLU A 1 146 ? 13.325 17.611 -8.158 1.00 87.50 146 GLU A CA 1
ATOM 1109 C C . GLU A 1 146 ? 12.688 16.405 -8.850 1.00 87.50 146 GLU A C 1
ATOM 1111 O O . GLU A 1 146 ? 12.448 16.449 -10.062 1.00 87.50 146 GLU A O 1
ATOM 1116 N N . LEU A 1 147 ? 12.349 15.370 -8.080 1.00 88.31 147 LEU A N 1
ATOM 1117 C CA . LEU A 1 147 ? 11.699 14.170 -8.581 1.00 88.31 147 LEU A CA 1
ATOM 1118 C C . LEU A 1 147 ? 10.301 14.478 -9.121 1.00 88.31 147 LEU A C 1
ATOM 1120 O O . LEU A 1 147 ? 9.991 14.101 -10.251 1.00 88.31 147 LEU A O 1
ATOM 1124 N N . LEU A 1 148 ? 9.500 15.248 -8.382 1.00 85.19 148 LEU A N 1
ATOM 1125 C CA . LEU A 1 148 ? 8.175 15.685 -8.820 1.00 85.19 148 LEU A CA 1
ATOM 1126 C C . LEU A 1 148 ? 8.259 16.525 -10.101 1.00 85.19 148 LEU A C 1
ATOM 1128 O O . LEU A 1 148 ? 7.523 16.292 -11.061 1.00 85.19 148 LEU A O 1
ATOM 1132 N N . ARG A 1 149 ? 9.204 17.472 -10.179 1.00 84.88 149 ARG A N 1
ATOM 1133 C CA . ARG A 1 149 ? 9.442 18.240 -11.414 1.00 84.88 149 ARG A CA 1
ATOM 1134 C C . ARG A 1 149 ? 9.817 17.342 -12.584 1.00 84.88 149 ARG A C 1
ATOM 1136 O O . ARG A 1 149 ? 9.367 17.589 -13.705 1.00 84.88 149 ARG A O 1
ATOM 1143 N N . ALA A 1 150 ? 10.660 16.342 -12.352 1.00 86.06 150 ALA A N 1
ATOM 1144 C CA . ALA A 1 150 ? 11.050 15.395 -13.381 1.00 86.06 150 ALA A CA 1
ATOM 1145 C C . ALA A 1 150 ? 9.849 14.549 -13.836 1.00 86.06 150 ALA A C 1
ATOM 1147 O O . ALA A 1 150 ? 9.656 14.370 -15.042 1.00 86.06 150 ALA A O 1
ATOM 1148 N N . ASP A 1 151 ? 9.018 14.083 -12.901 1.00 87.69 151 ASP A N 1
ATOM 1149 C CA . ASP A 1 151 ? 7.822 13.286 -13.180 1.00 87.69 151 ASP A CA 1
ATOM 1150 C C . ASP A 1 151 ? 6.815 14.103 -14.005 1.00 87.69 151 ASP A C 1
ATOM 1152 O O . ASP A 1 151 ? 6.368 13.648 -15.060 1.00 87.69 151 ASP A O 1
ATOM 1156 N N . LEU A 1 152 ? 6.559 15.359 -13.622 1.00 84.19 152 LEU A N 1
ATOM 1157 C CA . LEU A 1 152 ? 5.697 16.278 -14.374 1.00 84.19 152 LEU A CA 1
ATOM 1158 C C . LEU A 1 152 ? 6.228 16.563 -15.782 1.00 84.19 152 LEU A C 1
ATOM 1160 O O . LEU A 1 152 ? 5.453 16.595 -16.737 1.00 84.19 152 LEU A O 1
ATOM 1164 N N . ARG A 1 153 ? 7.544 16.743 -15.950 1.00 83.31 153 ARG A N 1
ATOM 1165 C CA . ARG A 1 153 ? 8.161 16.897 -17.282 1.00 83.31 153 ARG A CA 1
ATOM 1166 C C . ARG A 1 153 ? 7.941 15.669 -18.148 1.00 83.31 153 ARG A C 1
ATOM 1168 O O . ARG A 1 153 ? 7.632 15.809 -19.330 1.00 83.31 153 ARG A O 1
ATOM 1175 N N . SER A 1 154 ? 8.127 14.491 -17.562 1.00 81.44 154 SER A N 1
ATOM 1176 C CA . SER A 1 154 ? 7.987 13.210 -18.248 1.00 81.44 154 SER A CA 1
ATOM 1177 C C . SER A 1 154 ? 6.538 12.972 -18.688 1.00 81.44 154 SER A C 1
ATOM 1179 O O . SER A 1 154 ? 6.289 12.631 -19.841 1.00 81.44 154 SER A O 1
ATOM 1181 N N . VAL A 1 155 ? 5.578 13.247 -17.802 1.00 77.75 155 VAL A N 1
ATOM 1182 C CA . VAL A 1 155 ? 4.138 13.091 -18.050 1.00 77.75 155 VAL A CA 1
ATOM 1183 C C . VAL A 1 155 ? 3.592 14.124 -19.041 1.00 77.75 155 VAL A C 1
ATOM 1185 O O . VAL A 1 155 ? 2.827 13.775 -19.939 1.00 77.75 155 VAL A O 1
ATOM 1188 N N . LEU A 1 156 ? 3.973 15.397 -18.905 1.00 78.69 156 LEU A N 1
ATOM 1189 C CA . LEU A 1 156 ? 3.391 16.496 -19.689 1.00 78.69 156 LEU A CA 1
ATOM 1190 C C . LEU A 1 156 ? 4.134 16.767 -21.007 1.00 78.69 156 LEU A C 1
ATOM 1192 O O . LEU A 1 156 ? 3.616 17.485 -21.866 1.00 78.69 156 LEU A O 1
ATOM 1196 N N . ALA A 1 157 ? 5.335 16.209 -21.188 1.00 77.00 157 ALA A N 1
ATOM 1197 C CA . ALA A 1 157 ? 6.142 16.277 -22.407 1.00 77.00 157 ALA A CA 1
ATOM 1198 C C . ALA A 1 157 ? 6.165 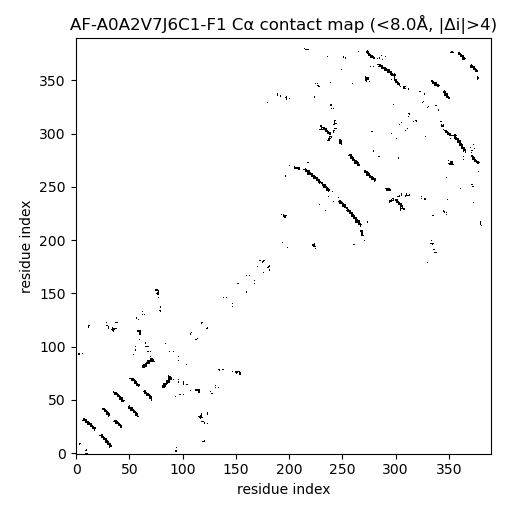17.683 -23.057 1.00 77.00 157 ALA A C 1
ATOM 1200 O O . ALA A 1 157 ? 6.626 18.657 -22.461 1.00 77.00 157 ALA A O 1
ATOM 1201 N N . ASN A 1 158 ? 5.661 17.820 -24.290 1.00 60.28 158 ASN A N 1
ATOM 1202 C CA . ASN A 1 158 ? 5.656 19.083 -25.040 1.00 60.28 158 ASN A CA 1
ATOM 1203 C C . ASN A 1 158 ? 4.766 20.170 -24.422 1.00 60.28 158 ASN A C 1
ATOM 1205 O O . ASN A 1 158 ? 5.025 21.357 -24.637 1.00 60.28 158 ASN A O 1
ATOM 1209 N N . SER A 1 159 ? 3.743 19.786 -23.658 1.00 66.25 159 SER A N 1
ATOM 1210 C CA . SER A 1 159 ? 2.904 20.730 -22.916 1.00 66.25 159 SER A CA 1
ATOM 1211 C C . SER A 1 159 ? 3.692 21.381 -21.784 1.00 66.25 159 SER A C 1
ATOM 1213 O O . SER A 1 159 ? 3.442 22.538 -21.467 1.00 66.25 159 SER A O 1
ATOM 1215 N N . TYR A 1 160 ? 4.729 20.707 -21.266 1.00 64.88 160 TYR A N 1
ATOM 1216 C CA . TYR A 1 160 ? 5.580 21.255 -20.214 1.00 64.88 160 TYR A CA 1
ATOM 1217 C C . TYR A 1 160 ? 6.318 22.527 -20.626 1.00 64.88 160 TYR A C 1
ATOM 1219 O O . TYR A 1 160 ? 6.359 23.496 -19.879 1.00 64.88 160 TYR A O 1
ATOM 1227 N N . ARG A 1 161 ? 6.870 22.557 -21.843 1.00 58.00 161 ARG A N 1
ATOM 1228 C CA . ARG A 1 161 ? 7.629 23.717 -22.346 1.00 58.00 161 ARG A CA 1
ATOM 1229 C C . ARG A 1 161 ? 6.760 24.935 -22.654 1.00 58.00 161 ARG A C 1
ATOM 1231 O O . ARG A 1 161 ? 7.297 26.024 -22.818 1.00 58.00 161 ARG A O 1
ATOM 1238 N N . LYS A 1 162 ? 5.452 24.731 -22.815 1.00 52.38 162 LYS A N 1
ATOM 1239 C CA . LYS A 1 162 ? 4.484 25.780 -23.155 1.00 52.38 162 LYS A CA 1
ATOM 1240 C C . LYS A 1 162 ? 3.786 26.359 -21.928 1.00 52.38 162 LYS A C 1
ATOM 1242 O O . LYS A 1 162 ? 3.077 27.344 -22.079 1.00 52.38 162 LYS A O 1
ATOM 1247 N N . MET A 1 163 ? 3.981 25.763 -20.752 1.00 56.22 163 MET A N 1
ATOM 1248 C CA . MET A 1 163 ? 3.488 26.322 -19.500 1.00 56.22 163 MET A CA 1
ATOM 1249 C C . MET A 1 163 ? 4.300 27.569 -19.146 1.00 56.22 163 MET A C 1
ATOM 1251 O O . MET A 1 163 ? 5.531 27.501 -19.067 1.00 56.22 163 MET A O 1
ATOM 1255 N N . ALA A 1 164 ? 3.627 28.701 -18.923 1.00 52.44 164 ALA A N 1
ATOM 1256 C CA . ALA A 1 164 ? 4.258 29.835 -18.257 1.00 52.44 164 ALA A CA 1
ATOM 1257 C C . ALA A 1 164 ? 4.674 29.419 -16.833 1.00 52.44 164 ALA A C 1
ATOM 1259 O O . ALA A 1 164 ? 4.110 28.484 -16.271 1.00 52.44 164 ALA A O 1
ATOM 1260 N N . ALA A 1 165 ? 5.655 30.088 -16.218 1.00 53.72 165 ALA A N 1
ATOM 1261 C CA . ALA A 1 165 ? 6.093 29.743 -14.856 1.00 53.72 165 ALA A CA 1
ATOM 1262 C C . ALA A 1 165 ? 4.940 29.799 -13.828 1.00 53.72 165 ALA A C 1
ATOM 1264 O O . ALA A 1 165 ? 4.929 29.054 -12.854 1.00 53.72 165 ALA A O 1
ATOM 1265 N N . GLU A 1 166 ? 3.954 30.654 -14.081 1.00 42.44 166 GLU A N 1
ATOM 1266 C CA . GLU A 1 166 ? 2.706 30.795 -13.328 1.00 42.44 166 GLU A CA 1
ATOM 1267 C C . GLU A 1 166 ? 1.683 29.675 -13.619 1.00 42.44 166 GLU A C 1
ATOM 1269 O O . GLU A 1 166 ? 1.072 29.162 -12.684 1.00 42.44 166 GLU A O 1
ATOM 1274 N N . ASP A 1 167 ? 1.599 29.175 -14.858 1.00 44.72 167 ASP A N 1
ATOM 1275 C CA . ASP A 1 167 ? 0.818 27.970 -15.197 1.00 44.72 167 ASP A CA 1
ATOM 1276 C C . ASP A 1 167 ? 1.478 26.690 -14.673 1.00 44.72 167 ASP A C 1
ATOM 1278 O O . ASP A 1 167 ? 0.792 25.722 -14.356 1.00 44.72 167 ASP A O 1
ATOM 1282 N N . PHE A 1 168 ? 2.812 26.678 -14.560 1.00 46.69 168 PHE A N 1
ATOM 1283 C CA . PHE A 1 168 ? 3.546 25.601 -13.910 1.00 46.69 168 PHE A CA 1
ATOM 1284 C C . PHE A 1 168 ? 3.142 25.513 -12.446 1.00 46.69 168 PHE A C 1
ATOM 1286 O O . PHE A 1 168 ? 2.911 24.407 -12.005 1.00 46.69 168 PHE A O 1
ATOM 1293 N N . TRP A 1 169 ? 2.981 26.621 -11.715 1.00 45.66 169 TRP A N 1
ATOM 1294 C CA . TRP A 1 169 ? 2.473 26.576 -10.338 1.00 45.66 169 TRP A CA 1
ATOM 1295 C C . TRP A 1 169 ? 1.014 26.130 -10.255 1.00 45.66 169 TRP A C 1
ATOM 1297 O O . TRP A 1 169 ? 0.680 25.408 -9.326 1.00 45.66 169 TRP A O 1
ATOM 1307 N N . LEU A 1 170 ? 0.182 26.486 -11.237 1.00 43.69 170 LEU A N 1
ATOM 1308 C CA . LEU A 1 170 ? -1.225 26.083 -11.303 1.00 43.69 170 LEU A CA 1
ATOM 1309 C C . LEU A 1 170 ? -1.399 24.593 -11.663 1.00 43.69 170 LEU A C 1
ATOM 1311 O O . LEU A 1 170 ? -2.248 23.908 -11.105 1.00 43.69 170 LEU A O 1
ATOM 1315 N N . ILE A 1 171 ? -0.581 24.061 -12.576 1.00 45.47 171 ILE A N 1
ATOM 1316 C CA . ILE A 1 171 ? -0.540 22.631 -12.922 1.00 45.47 171 ILE A CA 1
ATOM 1317 C C . ILE A 1 171 ? 0.272 21.847 -11.897 1.00 45.47 171 ILE A C 1
ATOM 1319 O O . ILE A 1 171 ? -0.042 20.697 -11.660 1.00 45.47 171 ILE A O 1
ATOM 1323 N N . TYR A 1 172 ? 1.263 22.438 -11.239 1.00 42.41 172 TYR A N 1
ATOM 1324 C CA . TYR A 1 172 ? 1.914 21.867 -10.064 1.00 42.41 172 TYR A CA 1
ATOM 1325 C C . TYR A 1 172 ? 0.898 21.747 -8.937 1.00 42.41 172 TYR A C 1
ATOM 1327 O O . TYR A 1 172 ? 0.799 20.666 -8.392 1.00 42.41 172 TYR A O 1
ATOM 1335 N N . SER A 1 173 ? 0.053 22.756 -8.687 1.00 39.69 173 SER A N 1
ATOM 1336 C CA . SER A 1 173 ? -1.030 22.676 -7.704 1.00 39.69 173 SER A CA 1
ATOM 1337 C C . SER A 1 173 ? -2.175 21.752 -8.119 1.00 39.69 173 SER A C 1
ATOM 1339 O O . SER A 1 173 ? -2.684 21.036 -7.272 1.00 39.69 173 SER A O 1
ATOM 1341 N N . HIS A 1 174 ? -2.545 21.685 -9.402 1.00 38.53 174 HIS A N 1
ATOM 1342 C CA . HIS A 1 174 ? -3.604 20.782 -9.880 1.00 38.53 174 HIS A CA 1
ATOM 1343 C C . HIS A 1 174 ? -3.134 19.338 -10.114 1.00 38.53 174 HIS A C 1
ATOM 1345 O O . HIS A 1 174 ? -3.897 18.409 -9.900 1.00 38.53 174 HIS A O 1
ATOM 1351 N N . ALA A 1 175 ? -1.900 19.107 -10.563 1.00 39.75 175 ALA A N 1
ATOM 1352 C CA . ALA A 1 175 ? -1.307 17.771 -10.651 1.00 39.75 175 ALA A CA 1
ATOM 1353 C C . ALA A 1 175 ? -0.917 17.270 -9.263 1.00 39.75 175 ALA A C 1
ATOM 1355 O O . ALA A 1 175 ? -0.990 16.076 -9.031 1.00 39.75 175 ALA A O 1
ATOM 1356 N N . ALA A 1 176 ? -0.595 18.162 -8.330 1.00 36.59 176 ALA A N 1
ATOM 1357 C CA . ALA A 1 176 ? -0.614 17.873 -6.910 1.00 36.59 176 ALA A CA 1
ATOM 1358 C C . ALA A 1 176 ? -2.029 17.583 -6.375 1.00 36.59 176 ALA A C 1
ATOM 1360 O O . ALA A 1 176 ? -2.164 16.720 -5.530 1.00 36.59 176 ALA A O 1
ATOM 1361 N N . GLU A 1 177 ? -3.099 18.205 -6.873 1.00 34.19 177 GLU A N 1
ATOM 1362 C CA . GLU A 1 177 ? -4.476 17.771 -6.553 1.00 34.19 177 GLU A CA 1
ATOM 1363 C C . GLU A 1 177 ? -4.851 16.423 -7.209 1.00 34.19 177 GLU A C 1
ATOM 1365 O O . GLU A 1 177 ? -5.721 15.720 -6.708 1.00 34.19 177 GLU A O 1
ATOM 1370 N N . TRP A 1 178 ? -4.226 16.050 -8.334 1.00 34.19 178 TRP A N 1
ATOM 1371 C CA . TRP A 1 178 ? -4.509 14.811 -9.087 1.00 34.19 178 TRP A CA 1
ATOM 1372 C C . TRP A 1 178 ? -3.613 13.617 -8.705 1.00 34.19 178 TRP A C 1
ATOM 1374 O O . TRP A 1 178 ? -4.017 12.472 -8.888 1.00 34.19 178 TRP A O 1
ATOM 1384 N N . LEU A 1 179 ? -2.395 13.876 -8.218 1.00 37.69 179 LEU A N 1
ATOM 1385 C CA . LEU A 1 179 ? -1.405 12.915 -7.697 1.00 37.69 179 LEU A CA 1
ATOM 1386 C C . LEU A 1 179 ? -1.248 13.021 -6.166 1.00 37.69 179 LEU A C 1
ATOM 1388 O O . LEU A 1 179 ? -0.317 12.447 -5.612 1.00 37.69 179 LEU A O 1
ATOM 1392 N N . ASP A 1 180 ? -2.142 13.760 -5.511 1.00 39.94 180 ASP A N 1
ATOM 1393 C CA . ASP A 1 180 ? -2.225 13.981 -4.061 1.00 39.94 180 ASP A CA 1
ATOM 1394 C C . ASP A 1 180 ? -0.918 14.462 -3.398 1.00 39.94 180 ASP A C 1
ATOM 1396 O O . ASP A 1 180 ? -0.460 13.956 -2.379 1.00 39.94 180 ASP A O 1
ATOM 1400 N N . PHE A 1 181 ? -0.300 15.481 -3.992 1.00 40.75 181 PHE A N 1
ATOM 1401 C CA . PHE A 1 181 ? 0.881 16.147 -3.461 1.00 40.75 181 PHE A CA 1
ATOM 1402 C C . PHE A 1 181 ? 0.721 17.663 -3.302 1.00 40.75 181 PHE A C 1
ATOM 1404 O O . PHE A 1 181 ? 1.624 18.395 -3.688 1.00 40.75 181 PHE A O 1
ATOM 1411 N N . HIS A 1 182 ? -0.387 18.192 -2.749 1.00 36.31 182 HIS A N 1
ATOM 1412 C CA . HIS A 1 182 ? -0.362 19.535 -2.137 1.00 36.31 182 HIS A CA 1
ATOM 1413 C C . HIS A 1 182 ? -1.281 19.724 -0.934 1.00 36.31 182 HIS A C 1
ATOM 1415 O O . HIS A 1 182 ? -2.399 19.214 -0.899 1.00 36.31 182 HIS A O 1
ATOM 1421 N N . PRO A 1 183 ? -0.824 20.542 0.034 1.00 32.69 183 PRO A N 1
ATOM 1422 C CA . PRO A 1 183 ? -1.525 20.792 1.263 1.00 32.69 183 PRO A CA 1
ATOM 1423 C C . PRO A 1 183 ? -2.694 21.740 0.974 1.00 32.69 183 PRO A C 1
ATOM 1425 O O . PRO A 1 183 ? -2.629 22.941 1.235 1.00 32.69 183 PRO A O 1
ATOM 1428 N N . ALA A 1 184 ? -3.858 21.185 0.632 1.00 31.39 184 ALA A N 1
ATOM 1429 C CA . ALA A 1 184 ? -4.930 21.461 1.572 1.00 31.39 184 ALA A CA 1
ATOM 1430 C C . ALA A 1 184 ? -4.325 21.043 2.905 1.00 31.39 184 ALA A C 1
ATOM 1432 O O . ALA A 1 184 ? -3.915 19.893 3.041 1.00 31.39 184 ALA A O 1
ATOM 1433 N N . ARG A 1 185 ? -4.092 21.990 3.816 1.00 36.34 185 ARG A N 1
ATOM 1434 C CA . ARG A 1 185 ? -3.790 21.648 5.201 1.00 36.34 185 ARG A CA 1
ATOM 1435 C C . ARG A 1 185 ? -4.943 20.716 5.574 1.00 36.34 185 ARG A C 1
ATOM 1437 O O . ARG A 1 185 ? -6.027 21.223 5.856 1.00 36.34 185 ARG A O 1
ATOM 1444 N N . ALA A 1 186 ? -4.754 19.393 5.425 1.00 38.03 186 ALA A N 1
ATOM 1445 C CA . ALA A 1 186 ? -5.638 18.371 5.959 1.00 38.03 186 ALA A CA 1
ATOM 1446 C C . ALA A 1 186 ? -5.873 18.901 7.352 1.00 38.03 186 ALA A C 1
ATOM 1448 O O . ALA A 1 186 ? -4.838 1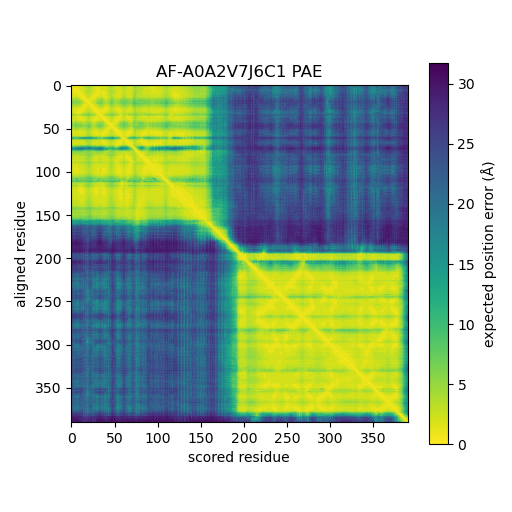9.178 7.968 1.00 38.03 186 ALA A O 1
ATOM 1449 N N . PRO A 1 187 ? -7.122 19.269 7.710 1.00 38.78 187 PRO A N 1
ATOM 1450 C CA . PRO A 1 187 ? -7.413 20.155 8.834 1.00 38.78 187 PRO A CA 1
ATOM 1451 C C . PRO A 1 187 ? -6.431 19.802 9.921 1.00 38.78 187 PRO A C 1
ATOM 1453 O O . PRO A 1 187 ? -6.499 18.659 10.364 1.00 38.78 187 PRO A O 1
ATOM 1456 N N . GLU A 1 188 ? -5.433 20.689 10.117 1.00 39.12 188 GLU A N 1
ATOM 1457 C CA . GLU A 1 188 ? -4.100 20.310 10.620 1.00 39.12 188 GLU A CA 1
ATOM 1458 C C . GLU A 1 188 ? -4.321 19.268 11.695 1.00 39.12 188 GLU A C 1
ATOM 1460 O O . GLU A 1 188 ? -4.998 19.676 12.643 1.00 39.12 188 GLU A O 1
ATOM 1465 N N . PRO A 1 189 ? -3.983 17.970 11.464 1.00 42.81 189 PRO A N 1
ATOM 1466 C CA . PRO A 1 189 ? -4.600 16.850 12.173 1.00 42.81 189 PRO A CA 1
ATOM 1467 C C . PRO A 1 189 ? -4.612 17.257 13.617 1.00 42.81 189 PRO A C 1
ATOM 1469 O O . PRO A 1 189 ? -3.526 17.482 14.156 1.00 42.81 189 PRO A O 1
ATOM 1472 N N . SER A 1 190 ? -5.815 17.565 14.130 1.00 41.78 190 SER A N 1
ATOM 1473 C CA . SER A 1 190 ? -5.956 18.398 15.326 1.00 41.78 190 SER A CA 1
ATOM 1474 C C . SER A 1 190 ? -4.997 17.818 16.335 1.00 41.78 190 SER A C 1
ATOM 1476 O O . SER A 1 190 ? -5.169 16.630 16.624 1.00 41.78 190 SER A O 1
ATOM 1478 N N . ALA A 1 191 ? -3.946 18.586 16.686 1.00 37.72 191 ALA A N 1
ATOM 1479 C CA . ALA A 1 191 ? -2.718 18.049 17.274 1.00 37.72 191 ALA A CA 1
ATOM 1480 C C . ALA A 1 191 ? -3.100 16.903 18.204 1.00 37.72 191 ALA A C 1
ATOM 1482 O O . ALA A 1 191 ? -3.937 17.161 19.079 1.00 37.72 191 ALA A O 1
ATOM 1483 N N . PRO A 1 192 ? -2.641 15.661 17.935 1.00 45.91 192 PRO A N 1
ATOM 1484 C CA . PRO A 1 192 ? -3.221 14.479 18.546 1.00 45.91 192 PRO A CA 1
ATOM 1485 C C . PRO A 1 192 ? -3.337 14.755 20.035 1.00 45.91 192 PRO A C 1
ATOM 1487 O O . PRO A 1 192 ? -2.341 15.102 20.670 1.00 45.91 192 PRO A O 1
ATOM 1490 N N . LEU A 1 193 ? -4.560 14.698 20.570 1.00 52.75 193 LEU A N 1
ATOM 1491 C CA . LEU A 1 193 ? -4.770 14.622 22.011 1.00 52.75 193 LEU A CA 1
ATOM 1492 C C . LEU A 1 193 ? -3.813 13.524 22.489 1.00 52.75 193 LEU A C 1
ATOM 1494 O O . LEU A 1 193 ? -4.004 12.377 22.099 1.00 52.75 193 LEU A O 1
ATOM 1498 N N . GLY A 1 194 ? -2.729 13.923 23.170 1.00 59.00 194 GLY A N 1
ATOM 1499 C CA . GLY A 1 194 ? -1.433 13.227 23.164 1.00 59.00 194 GLY A CA 1
ATOM 1500 C C . GLY A 1 194 ? -1.534 11.707 23.049 1.00 59.00 194 GLY A C 1
ATOM 1501 O O . GLY A 1 194 ? -1.923 11.034 24.003 1.00 59.00 194 GLY A O 1
ATOM 1502 N N . SER A 1 195 ? -1.205 11.169 21.872 1.00 84.19 195 SER A N 1
ATOM 1503 C CA . SER A 1 195 ? -1.196 9.727 21.646 1.00 84.19 195 SER A CA 1
ATOM 1504 C C . SER A 1 195 ? 0.146 9.181 22.119 1.00 84.19 195 SER A C 1
ATOM 1506 O O . SER A 1 195 ? 1.156 9.347 21.434 1.00 84.19 195 SER A O 1
ATOM 1508 N N . ALA A 1 196 ? 0.161 8.512 23.277 1.00 91.38 196 ALA A N 1
ATOM 1509 C CA . ALA A 1 196 ? 1.373 7.888 23.812 1.00 91.38 196 ALA A CA 1
ATOM 1510 C C . ALA A 1 196 ? 2.006 6.916 22.800 1.00 91.38 196 ALA A C 1
ATOM 1512 O O . ALA A 1 196 ? 3.227 6.786 22.744 1.00 91.38 196 ALA A O 1
ATOM 1513 N N . LEU A 1 197 ? 1.181 6.274 21.965 1.00 94.75 197 LEU A N 1
ATOM 1514 C CA . LEU A 1 197 ? 1.630 5.451 20.846 1.00 94.75 197 LEU A CA 1
ATOM 1515 C C . LEU A 1 197 ? 2.398 6.256 19.787 1.00 94.75 197 LEU A C 1
ATOM 1517 O O . LEU A 1 197 ? 3.486 5.843 19.395 1.00 94.75 197 LEU A O 1
ATOM 1521 N N . ALA A 1 198 ? 1.852 7.380 19.316 1.00 90.38 198 ALA A N 1
ATOM 1522 C CA . ALA A 1 198 ? 2.500 8.185 18.278 1.00 90.38 198 ALA A CA 1
ATOM 1523 C C . ALA A 1 198 ? 3.828 8.771 18.778 1.00 90.38 198 ALA A C 1
ATOM 1525 O O . ALA A 1 198 ? 4.836 8.685 18.077 1.00 90.38 198 ALA A O 1
ATOM 1526 N N . ASP A 1 199 ? 3.849 9.273 20.017 1.00 90.69 199 ASP A N 1
ATOM 1527 C CA . ASP A 1 199 ? 5.069 9.768 20.662 1.00 90.69 199 ASP A CA 1
ATOM 1528 C C . ASP A 1 199 ? 6.121 8.659 20.779 1.00 90.69 199 ASP A C 1
ATOM 1530 O O . ASP A 1 199 ? 7.299 8.871 20.482 1.00 90.69 199 ASP A O 1
ATOM 1534 N N . PHE A 1 200 ? 5.697 7.449 21.161 1.00 92.38 200 PHE A N 1
ATOM 1535 C CA . PHE A 1 200 ? 6.584 6.295 21.222 1.00 92.38 200 PHE A CA 1
ATOM 1536 C C . PHE A 1 200 ? 7.102 5.905 19.835 1.00 92.38 200 PHE A C 1
ATOM 1538 O O . PHE A 1 200 ? 8.283 5.630 19.690 1.00 92.38 200 PHE A O 1
ATOM 1545 N N . LEU A 1 201 ? 6.283 5.898 18.788 1.00 91.19 201 LEU A N 1
ATOM 1546 C CA . LEU A 1 201 ? 6.747 5.554 17.439 1.00 91.19 201 LEU A CA 1
ATOM 1547 C C . LEU A 1 201 ? 7.699 6.612 16.861 1.00 91.19 201 LEU A C 1
ATOM 1549 O O . LEU A 1 201 ? 8.654 6.257 16.176 1.00 91.19 201 LEU A O 1
ATOM 1553 N N . ALA A 1 202 ? 7.479 7.892 17.170 1.00 88.00 202 ALA A N 1
ATOM 1554 C CA . ALA A 1 202 ? 8.275 9.001 16.650 1.00 88.00 202 ALA A CA 1
ATOM 1555 C C . ALA A 1 202 ? 9.571 9.273 17.433 1.00 88.00 202 ALA A C 1
ATOM 1557 O O . ALA A 1 202 ? 10.487 9.907 16.904 1.00 88.00 202 ALA A O 1
ATOM 1558 N N . SER A 1 203 ? 9.673 8.848 18.698 1.00 87.88 203 SER A N 1
ATOM 1559 C CA . SER A 1 203 ? 10.854 9.153 19.508 1.00 87.88 203 SER A CA 1
ATOM 1560 C C . SER A 1 203 ? 12.113 8.519 18.901 1.00 87.88 203 SER A C 1
ATOM 1562 O O . SER A 1 203 ? 12.131 7.312 18.653 1.00 87.88 203 SER A O 1
ATOM 1564 N N . THR A 1 204 ? 13.182 9.303 18.734 1.00 74.50 204 THR A N 1
ATOM 1565 C CA . THR A 1 204 ? 14.464 8.820 18.206 1.00 74.50 204 THR A CA 1
ATOM 1566 C C . THR A 1 204 ? 14.993 7.662 19.046 1.00 74.50 204 THR A C 1
ATOM 1568 O O . THR A 1 204 ? 15.286 7.829 20.232 1.00 74.50 204 THR A O 1
ATOM 1571 N N . GLN A 1 205 ? 15.166 6.496 18.428 1.00 72.88 205 GLN A N 1
ATOM 1572 C CA . GLN A 1 205 ? 15.934 5.420 19.035 1.00 72.88 205 GLN A CA 1
ATOM 1573 C C . GLN A 1 205 ? 17.403 5.556 18.664 1.00 72.88 205 GLN A C 1
ATOM 1575 O O . GLN A 1 205 ? 17.764 5.760 17.507 1.00 72.88 205 GLN A O 1
ATOM 1580 N N . THR A 1 206 ? 18.259 5.426 19.668 1.00 65.81 206 THR A N 1
ATOM 1581 C CA . THR A 1 206 ? 19.694 5.254 19.486 1.00 65.81 206 THR A CA 1
ATOM 1582 C C . THR A 1 206 ? 20.043 3.836 19.923 1.00 65.81 206 THR A C 1
ATOM 1584 O O . THR A 1 206 ? 19.731 3.414 21.035 1.00 65.81 206 THR A O 1
ATOM 1587 N N . GLY A 1 207 ? 20.644 3.063 19.025 1.00 74.94 207 GLY A N 1
ATOM 1588 C CA . GLY A 1 207 ? 20.983 1.665 19.266 1.00 74.94 207 GLY A CA 1
ATOM 1589 C C . GLY A 1 207 ? 21.715 1.062 18.068 1.00 74.94 207 GLY A C 1
ATOM 1590 O O . GLY A 1 207 ? 21.703 1.662 16.993 1.00 74.94 207 GLY A O 1
ATOM 1591 N N . PRO A 1 208 ? 22.396 -0.082 18.240 1.00 77.69 208 PRO A N 1
ATOM 1592 C CA . PRO A 1 208 ? 22.959 -0.808 17.111 1.00 77.69 208 PRO A CA 1
ATOM 1593 C C . PRO A 1 208 ? 21.837 -1.365 16.223 1.00 77.69 208 PRO A C 1
ATOM 1595 O O . PRO A 1 208 ? 20.761 -1.714 16.718 1.00 77.69 208 PRO A O 1
ATOM 1598 N N . GLU A 1 209 ? 22.102 -1.479 14.920 1.00 77.38 209 GLU A N 1
ATOM 1599 C CA . GLU A 1 209 ? 21.284 -2.319 14.042 1.00 77.38 209 GLU A CA 1
ATOM 1600 C C . GLU A 1 209 ? 21.270 -3.749 14.594 1.00 77.38 209 GLU A C 1
ATOM 1602 O O . GLU A 1 209 ? 22.291 -4.263 15.061 1.00 77.38 209 GLU A O 1
ATOM 1607 N N . VAL A 1 210 ? 20.097 -4.377 14.592 1.00 85.06 210 VAL A N 1
ATOM 1608 C CA . VAL A 1 210 ? 19.959 -5.762 15.046 1.00 85.06 210 VAL A CA 1
ATOM 1609 C C . VAL A 1 210 ? 20.314 -6.731 13.927 1.00 85.06 210 VAL A C 1
ATOM 1611 O O . VAL A 1 210 ? 20.056 -6.471 12.753 1.00 85.06 210 VAL A O 1
ATOM 1614 N N . GLU A 1 211 ? 20.884 -7.875 14.295 1.00 81.88 211 GLU A N 1
ATOM 1615 C CA . GLU A 1 211 ? 21.142 -8.958 13.348 1.00 81.88 211 GLU A CA 1
ATOM 1616 C C . GLU A 1 211 ? 19.830 -9.507 12.766 1.00 81.88 211 GLU A C 1
ATOM 1618 O O . GLU A 1 211 ? 18.788 -9.544 13.429 1.00 81.88 211 GLU A O 1
ATOM 1623 N N . GLN A 1 212 ? 19.881 -9.975 11.518 1.00 79.06 212 GLN A N 1
ATOM 1624 C CA . GLN A 1 212 ? 18.740 -10.626 10.881 1.00 79.06 212 GLN A CA 1
ATOM 1625 C C . GLN A 1 212 ? 18.266 -11.822 11.722 1.00 79.06 212 GLN A C 1
ATOM 1627 O O . GLN A 1 212 ? 19.052 -12.690 12.094 1.00 79.06 212 GLN A O 1
ATOM 1632 N N . GLY A 1 213 ? 16.961 -11.880 11.998 1.00 79.75 213 GLY A N 1
ATOM 1633 C CA . GLY A 1 213 ? 16.364 -12.921 12.840 1.00 79.75 213 GLY A CA 1
ATOM 1634 C C . GLY A 1 213 ? 16.392 -12.619 14.341 1.00 79.75 213 GLY A C 1
ATOM 1635 O O . GLY A 1 213 ? 15.921 -13.447 15.122 1.00 79.75 213 GLY A O 1
ATOM 1636 N N . ALA A 1 214 ? 16.891 -11.450 14.758 1.00 84.50 214 ALA A N 1
ATOM 1637 C CA . ALA A 1 214 ? 16.769 -11.000 16.137 1.00 84.50 214 ALA A CA 1
ATOM 1638 C C . ALA A 1 214 ? 15.301 -10.958 16.584 1.00 84.50 214 ALA A C 1
ATOM 1640 O O . ALA A 1 214 ? 14.404 -10.505 15.868 1.00 84.50 214 ALA A O 1
ATOM 1641 N N . LEU A 1 215 ? 15.072 -11.421 17.809 1.00 88.44 215 LEU A N 1
ATOM 1642 C CA . LEU A 1 215 ? 13.778 -11.324 18.461 1.00 88.44 215 LEU A CA 1
ATOM 1643 C C . LEU A 1 215 ? 13.590 -9.896 18.975 1.00 88.44 215 LEU A C 1
ATOM 1645 O O . LEU A 1 215 ? 14.473 -9.351 19.637 1.00 88.44 215 LEU A O 1
ATOM 1649 N N . GLY A 1 216 ? 12.446 -9.295 18.661 1.00 90.56 216 GLY A N 1
ATOM 1650 C CA . GLY A 1 216 ? 12.103 -7.973 19.167 1.00 90.56 216 GLY A CA 1
ATOM 1651 C C . GLY A 1 216 ? 11.658 -8.014 20.630 1.00 90.56 216 GLY A C 1
ATOM 1652 O O . GLY A 1 216 ? 11.268 -9.063 21.149 1.00 90.56 216 GLY A O 1
ATOM 1653 N N . ALA A 1 217 ? 11.693 -6.856 21.286 1.00 93.00 217 ALA A N 1
ATOM 1654 C CA . ALA A 1 217 ? 11.107 -6.656 22.609 1.00 93.00 217 ALA A CA 1
ATOM 1655 C C . ALA A 1 217 ? 9.750 -5.950 2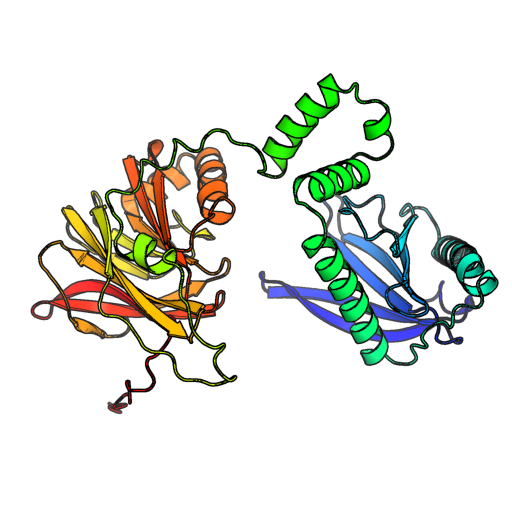2.478 1.00 93.00 217 ALA A C 1
ATOM 1657 O O . ALA A 1 217 ? 9.678 -4.852 21.923 1.00 93.00 217 ALA A O 1
ATOM 1658 N N . GLU A 1 218 ? 8.682 -6.574 22.977 1.00 95.56 218 GLU A N 1
ATOM 1659 C CA . GLU A 1 218 ? 7.331 -6.002 22.947 1.00 95.56 218 GLU A CA 1
ATOM 1660 C C . GLU A 1 218 ? 7.124 -5.031 24.122 1.00 95.56 218 GLU A C 1
ATOM 1662 O O . GLU A 1 218 ? 7.512 -5.323 25.254 1.00 95.56 218 GLU A O 1
ATOM 1667 N N . SER A 1 219 ? 6.514 -3.877 23.857 1.00 96.19 219 SER A N 1
ATOM 1668 C CA . SER A 1 219 ? 6.138 -2.895 24.876 1.00 96.19 219 SER A CA 1
ATOM 1669 C C . SER A 1 219 ? 4.923 -3.333 25.703 1.00 96.19 219 SER A C 1
ATOM 1671 O O . SER A 1 219 ? 4.166 -4.232 25.326 1.00 96.19 219 SER A O 1
ATOM 1673 N N . ASP A 1 220 ? 4.659 -2.604 26.789 1.00 96.94 220 ASP A N 1
ATOM 1674 C CA . ASP A 1 220 ? 3.321 -2.562 27.383 1.00 96.94 220 ASP A CA 1
ATOM 1675 C C . ASP A 1 220 ? 2.293 -1.963 26.403 1.00 96.94 220 ASP A C 1
ATOM 1677 O O . ASP A 1 220 ? 2.643 -1.453 25.333 1.00 96.94 220 ASP A O 1
ATOM 1681 N N . TRP A 1 221 ? 1.009 -2.035 26.763 1.00 97.56 221 TRP A N 1
ATOM 1682 C CA . TRP A 1 221 ? -0.053 -1.372 26.006 1.00 97.56 221 TRP A CA 1
ATOM 1683 C C . TRP A 1 221 ? 0.116 0.146 26.081 1.00 97.56 221 TRP A C 1
ATOM 1685 O O . TRP A 1 221 ? 0.119 0.736 27.160 1.00 97.56 221 TRP A O 1
ATOM 1695 N N . LEU A 1 222 ? 0.266 0.764 24.916 1.00 97.44 222 LEU A N 1
ATOM 1696 C CA . LEU A 1 222 ? 0.373 2.201 24.737 1.00 97.44 222 LEU A CA 1
ATOM 1697 C C . LEU A 1 222 ? -0.985 2.742 24.307 1.00 97.44 222 LEU A C 1
ATOM 1699 O O . LEU A 1 222 ? -1.585 2.257 23.345 1.00 97.44 222 LEU A O 1
ATOM 1703 N N . PHE A 1 223 ? -1.451 3.770 25.008 1.00 97.31 223 PHE A N 1
ATOM 1704 C CA . PHE A 1 223 ? -2.678 4.470 24.658 1.00 97.31 223 PHE A CA 1
ATOM 1705 C C . PHE A 1 223 ? -2.560 5.105 23.268 1.00 97.31 223 PHE A C 1
ATOM 1707 O O . PHE A 1 223 ? -1.619 5.861 23.003 1.00 97.31 223 PHE A O 1
ATOM 1714 N N . HIS A 1 224 ? -3.528 4.818 22.395 1.00 96.75 224 HIS A N 1
ATOM 1715 C CA . HIS A 1 224 ? -3.628 5.454 21.089 1.00 96.75 224 HIS A CA 1
ATOM 1716 C C . HIS A 1 224 ? -4.654 6.590 21.100 1.00 96.75 224 HIS A C 1
ATOM 1718 O O . HIS A 1 224 ? -4.276 7.729 20.823 1.00 96.75 224 HIS A O 1
ATOM 1724 N N . CYS A 1 225 ? -5.918 6.291 21.424 1.00 97.56 225 CYS A N 1
ATOM 1725 C CA . CYS A 1 225 ? -6.993 7.282 21.500 1.00 97.56 225 CYS A CA 1
ATOM 1726 C C . CYS A 1 225 ? -8.219 6.792 22.288 1.00 97.56 225 CYS A C 1
ATOM 1728 O O . CYS A 1 225 ? -8.371 5.604 22.582 1.00 97.56 225 CYS A O 1
ATOM 1730 N N . GLU A 1 226 ? -9.122 7.731 22.576 1.00 97.31 226 GLU A N 1
ATOM 1731 C CA . GLU A 1 226 ? -10.522 7.436 22.880 1.00 97.31 226 GLU A CA 1
ATOM 1732 C C . GLU A 1 226 ? -11.351 7.581 21.600 1.00 97.31 226 GLU A C 1
ATOM 1734 O O . GLU A 1 226 ? -11.212 8.556 20.862 1.00 97.31 226 GLU A O 1
ATOM 1739 N N . PHE A 1 227 ? -12.209 6.601 21.347 1.00 95.81 227 PHE A N 1
ATOM 1740 C CA . PHE A 1 227 ? -13.009 6.463 20.142 1.00 95.81 227 PHE A CA 1
ATOM 1741 C C . PHE A 1 227 ? -14.480 6.296 20.533 1.00 95.81 227 PHE A C 1
ATOM 1743 O O . PHE A 1 227 ? -14.856 5.312 21.168 1.00 95.81 227 PHE A O 1
ATOM 1750 N N . GLU A 1 228 ? -15.320 7.277 20.210 1.00 98.19 228 GLU A N 1
ATOM 1751 C CA . GLU A 1 228 ? -16.747 7.224 20.531 1.00 98.19 228 GLU A CA 1
ATOM 1752 C C . GLU A 1 228 ? -17.523 6.462 19.453 1.00 98.19 228 GLU A C 1
ATOM 1754 O O . GLU A 1 228 ? -17.613 6.898 18.307 1.00 98.19 228 GLU A O 1
ATOM 1759 N N . ILE A 1 229 ? -18.123 5.342 19.851 1.00 98.19 229 ILE A N 1
ATOM 1760 C CA . ILE A 1 229 ? -19.022 4.553 19.010 1.00 98.19 229 ILE A CA 1
ATOM 1761 C C . ILE A 1 229 ? -20.450 5.001 19.307 1.00 98.19 229 ILE A C 1
ATOM 1763 O O . ILE A 1 229 ? -20.914 4.915 20.442 1.00 98.19 229 ILE A O 1
ATOM 1767 N N . GLN A 1 230 ? -21.155 5.481 18.292 1.00 98.12 230 GLN A N 1
ATOM 1768 C CA . GLN A 1 230 ? -22.559 5.885 18.378 1.00 98.12 230 GLN A CA 1
ATOM 1769 C C . GLN A 1 230 ? -23.494 4.775 17.883 1.00 98.12 230 GLN A C 1
ATOM 1771 O O . GLN A 1 230 ? -24.640 4.684 18.332 1.00 98.12 230 GLN A O 1
ATOM 1776 N N . GLY A 1 231 ? -23.011 3.949 16.954 1.00 97.44 231 GLY A N 1
ATOM 1777 C CA . GLY A 1 231 ? -23.665 2.737 16.488 1.00 97.44 231 GLY A CA 1
ATOM 1778 C C . GLY A 1 231 ? -23.601 1.582 17.486 1.00 97.44 231 GLY A C 1
ATOM 1779 O O . GLY A 1 231 ? -23.220 1.724 18.647 1.00 97.44 231 GLY A O 1
ATOM 1780 N N . LYS A 1 232 ? -24.007 0.407 17.016 1.00 98.00 232 LYS A N 1
ATOM 1781 C CA . LYS A 1 232 ? -23.992 -0.858 17.761 1.00 98.00 232 LYS A CA 1
ATOM 1782 C C . LYS A 1 232 ? -22.975 -1.848 17.213 1.00 98.00 232 LYS A C 1
ATOM 1784 O O . LYS A 1 232 ? -22.886 -2.962 17.722 1.00 98.00 232 LYS A O 1
ATOM 1789 N N . ARG A 1 233 ? -22.248 -1.487 16.159 1.00 98.12 233 ARG A N 1
ATOM 1790 C CA . ARG A 1 233 ? -21.296 -2.369 15.493 1.00 98.12 233 ARG A CA 1
ATOM 1791 C C . ARG A 1 233 ? -19.933 -1.691 15.392 1.00 98.12 233 ARG A C 1
ATOM 1793 O O . ARG A 1 233 ? -19.795 -0.605 14.835 1.00 98.12 233 ARG A O 1
ATOM 1800 N N . LEU A 1 234 ? -18.939 -2.364 15.955 1.00 98.12 234 LEU A N 1
ATOM 1801 C CA . LEU A 1 234 ? -17.522 -2.041 15.868 1.00 98.12 234 LEU A CA 1
ATOM 1802 C C . LEU A 1 234 ? -16.892 -2.934 14.808 1.00 98.12 234 LEU A C 1
ATOM 1804 O O . LEU A 1 234 ? -17.150 -4.135 14.800 1.00 98.12 234 LEU A O 1
ATOM 1808 N N . GLN A 1 235 ? -16.032 -2.378 13.966 1.00 98.44 235 GLN A N 1
ATOM 1809 C CA . GLN A 1 235 ? -15.351 -3.128 12.918 1.00 98.44 235 GLN A CA 1
ATOM 1810 C C . GLN A 1 235 ? -13.844 -2.889 12.969 1.00 98.44 235 GLN A C 1
ATOM 1812 O O . GLN A 1 235 ? -13.406 -1.756 13.166 1.00 98.44 235 GLN A O 1
ATOM 1817 N N . LEU A 1 236 ? -13.067 -3.955 12.778 1.00 98.56 236 LEU A N 1
ATOM 1818 C CA . LEU A 1 236 ? -11.624 -3.910 12.542 1.00 98.56 236 LEU A CA 1
ATOM 1819 C C . LEU A 1 236 ? -11.345 -4.523 11.170 1.00 98.56 236 LEU A C 1
ATOM 1821 O O . LEU A 1 236 ? -11.718 -5.670 10.914 1.00 98.56 236 LEU A O 1
ATOM 1825 N N . LEU A 1 237 ? -10.722 -3.751 10.287 1.00 98.38 237 LEU A N 1
ATOM 1826 C CA . LEU A 1 237 ? -10.563 -4.099 8.876 1.00 98.38 237 LEU A CA 1
ATOM 1827 C C . LEU A 1 237 ? -9.348 -3.411 8.244 1.00 98.38 237 LEU A C 1
ATOM 1829 O O . LEU A 1 237 ? -8.725 -2.560 8.873 1.00 98.38 237 LEU A O 1
ATOM 1833 N N . ASP A 1 238 ? -9.028 -3.755 6.998 1.00 98.12 238 ASP A N 1
ATOM 1834 C CA . ASP A 1 238 ? -8.096 -2.979 6.176 1.00 98.12 238 ASP A CA 1
ATOM 1835 C C . ASP A 1 238 ? -8.573 -1.529 6.042 1.00 98.12 238 ASP A C 1
ATOM 1837 O O . ASP A 1 238 ? -9.747 -1.274 5.772 1.00 98.12 238 ASP A O 1
ATOM 1841 N N . VAL A 1 239 ? -7.663 -0.567 6.153 1.00 96.56 239 VAL A N 1
ATOM 1842 C CA . VAL A 1 239 ? -7.971 0.844 5.885 1.00 96.56 239 VAL A CA 1
ATOM 1843 C C . VAL A 1 239 ? -8.652 1.098 4.530 1.00 96.56 239 VAL A C 1
ATOM 1845 O O . VAL A 1 239 ? -9.530 1.956 4.471 1.00 96.56 239 VAL A O 1
ATOM 1848 N N . LEU A 1 240 ? -8.311 0.347 3.473 1.00 94.56 240 LEU A N 1
ATOM 1849 C CA . LEU A 1 240 ? -8.909 0.415 2.133 1.00 94.56 240 LEU A CA 1
ATOM 1850 C C . LEU A 1 240 ? -10.401 0.111 2.150 1.00 94.56 240 LEU A C 1
ATOM 1852 O O . LEU A 1 240 ? -11.148 0.598 1.305 1.00 94.56 240 LEU A O 1
ATOM 1856 N N . MET A 1 241 ? -10.827 -0.699 3.113 1.00 96.19 241 MET A N 1
ATOM 1857 C CA . MET A 1 241 ? -12.194 -1.179 3.228 1.00 96.19 241 MET A CA 1
ATOM 1858 C C . MET A 1 241 ? -13.001 -0.377 4.254 1.00 96.19 241 MET A C 1
ATOM 1860 O O . MET A 1 241 ? -14.166 -0.693 4.480 1.00 96.19 241 MET A O 1
ATOM 1864 N N . ALA A 1 242 ? -12.430 0.669 4.868 1.00 95.75 242 ALA A N 1
ATOM 1865 C CA . ALA A 1 242 ? -13.108 1.498 5.864 1.00 95.75 242 ALA A CA 1
ATOM 1866 C C . ALA A 1 242 ? -14.434 2.066 5.321 1.00 95.75 242 ALA A C 1
ATOM 1868 O O . ALA A 1 242 ? -14.440 2.914 4.430 1.00 95.75 242 ALA A O 1
ATOM 1869 N N . GLY A 1 243 ? -15.559 1.613 5.883 1.00 91.31 243 GLY A N 1
ATOM 1870 C CA . GLY A 1 243 ? -16.912 1.961 5.430 1.00 91.31 243 GLY A CA 1
ATOM 1871 C C . GLY A 1 243 ? -17.622 0.853 4.647 1.00 91.31 243 GLY A C 1
ATOM 1872 O O . GLY A 1 243 ? -18.774 1.028 4.267 1.00 91.31 243 GLY A O 1
ATOM 1873 N N . ASN A 1 244 ? -16.986 -0.299 4.435 1.00 91.81 244 ASN A N 1
ATOM 1874 C CA . ASN A 1 244 ? -17.608 -1.467 3.823 1.00 91.81 244 ASN A CA 1
ATOM 1875 C C . ASN A 1 244 ? -18.151 -2.428 4.898 1.00 91.81 244 ASN A C 1
ATOM 1877 O O . ASN A 1 244 ? -17.382 -3.039 5.636 1.00 91.81 244 ASN A O 1
ATOM 1881 N N . ASP A 1 245 ? -19.476 -2.601 4.969 1.00 90.88 245 ASP A N 1
ATOM 1882 C CA . ASP A 1 245 ? -20.167 -3.455 5.960 1.00 90.88 245 ASP A CA 1
ATOM 1883 C C . ASP A 1 245 ? -19.964 -4.975 5.734 1.00 90.88 245 ASP A C 1
ATOM 1885 O O . ASP A 1 245 ? -20.429 -5.802 6.514 1.00 90.88 245 ASP A O 1
ATOM 1889 N N . GLY A 1 246 ? -19.284 -5.371 4.653 1.00 89.12 246 GLY A N 1
ATOM 1890 C CA . GLY A 1 246 ? -19.045 -6.776 4.304 1.00 89.12 246 GLY A CA 1
ATOM 1891 C C . GLY A 1 246 ? -17.657 -7.319 4.649 1.00 89.12 246 GLY A C 1
ATOM 1892 O O . GLY A 1 246 ? -17.429 -8.510 4.455 1.00 89.12 246 GLY A O 1
ATOM 1893 N N . GLU A 1 247 ? -16.738 -6.477 5.125 1.00 92.44 247 GLU A N 1
ATOM 1894 C CA . GLU A 1 247 ? -15.308 -6.807 5.212 1.00 92.44 247 GLU A CA 1
ATOM 1895 C C . GLU A 1 247 ? -14.768 -6.804 6.651 1.00 92.44 247 GLU A C 1
ATOM 1897 O O . GLU A 1 247 ? -15.318 -6.177 7.557 1.00 92.44 247 GLU A O 1
ATOM 1902 N N . GLY A 1 248 ? -13.648 -7.495 6.873 1.00 95.94 248 GLY A N 1
ATOM 1903 C CA . GLY A 1 248 ? -12.981 -7.553 8.178 1.00 95.94 248 GLY A CA 1
ATOM 1904 C C . GLY A 1 248 ? -13.794 -8.258 9.271 1.00 95.94 248 GLY A C 1
ATOM 1905 O O . GLY A 1 248 ? -14.568 -9.179 9.010 1.00 95.94 248 GLY A O 1
ATOM 1906 N N . VAL A 1 249 ? -13.583 -7.853 10.526 1.00 98.31 249 VAL A N 1
ATOM 1907 C CA . VAL A 1 249 ? -14.207 -8.475 11.704 1.00 98.31 249 VAL A CA 1
ATOM 1908 C C . VAL A 1 249 ? -15.114 -7.474 12.405 1.00 98.31 249 VAL A C 1
ATOM 1910 O O . VAL A 1 249 ? -14.656 -6.431 12.870 1.00 98.31 249 VAL A O 1
ATOM 1913 N N . ILE A 1 250 ? -16.401 -7.817 12.502 1.00 98.25 250 ILE A N 1
ATOM 1914 C CA . ILE A 1 250 ? -17.440 -6.999 13.138 1.00 98.25 250 ILE A CA 1
ATOM 1915 C C . ILE A 1 250 ? -17.823 -7.602 14.495 1.00 98.25 250 ILE A C 1
ATOM 1917 O O . ILE A 1 250 ? -18.038 -8.808 14.621 1.00 98.25 250 ILE A O 1
ATOM 1921 N N . LEU A 1 251 ? -17.950 -6.747 15.509 1.00 97.94 251 LEU A N 1
ATOM 1922 C CA . LEU A 1 251 ? -18.444 -7.078 16.842 1.00 97.94 251 LEU A CA 1
ATOM 1923 C C . LEU A 1 251 ? -19.635 -6.184 17.198 1.00 97.94 251 LEU A C 1
ATOM 1925 O O . LEU A 1 251 ? -19.572 -4.962 17.061 1.00 97.94 251 LEU A O 1
ATOM 1929 N N . GLU A 1 252 ? -20.703 -6.787 17.718 1.00 98.19 252 GLU A N 1
ATOM 1930 C CA . GLU A 1 252 ? -21.784 -6.031 18.349 1.00 98.19 252 GLU A CA 1
ATOM 1931 C C . GLU A 1 252 ? -21.318 -5.451 19.691 1.00 98.19 252 GLU A C 1
ATOM 1933 O O . GLU A 1 252 ? -20.860 -6.174 20.579 1.00 98.19 252 GLU A O 1
ATOM 1938 N N . VAL A 1 253 ? -21.456 -4.138 19.849 1.00 97.69 253 VAL A N 1
ATOM 1939 C CA . VAL A 1 253 ? -21.029 -3.377 21.026 1.00 97.69 253 VAL A CA 1
ATOM 1940 C C . VAL A 1 253 ? -22.131 -2.427 21.487 1.00 97.69 253 VAL A C 1
ATOM 1942 O O . VAL A 1 253 ? -23.041 -2.065 20.740 1.00 97.69 253 VAL A O 1
ATOM 1945 N N . SER A 1 254 ? -22.051 -2.001 22.744 1.00 97.12 254 SER A N 1
ATOM 1946 C CA . SER A 1 254 ? -22.888 -0.903 23.231 1.00 97.12 254 SER A CA 1
ATOM 1947 C C . SER A 1 254 ? -22.310 0.436 22.761 1.00 97.12 254 SER A C 1
ATOM 1949 O O . SER A 1 254 ? -21.093 0.605 22.847 1.00 97.12 254 SER A O 1
ATOM 1951 N N . PRO A 1 255 ? -23.144 1.411 22.354 1.00 98.44 255 PRO A N 1
ATOM 1952 C CA . PRO A 1 255 ? -22.676 2.771 22.117 1.00 98.44 255 PRO A CA 1
ATOM 1953 C C . PRO A 1 255 ? -21.960 3.346 23.347 1.00 98.44 255 PRO A C 1
ATOM 1955 O O . PRO A 1 255 ? -22.374 3.107 24.486 1.00 98.44 255 PRO A O 1
ATOM 1958 N N . GLY A 1 256 ? -20.912 4.132 23.118 1.00 98.19 256 GLY A N 1
ATOM 1959 C CA . GLY A 1 256 ? -20.130 4.791 24.155 1.00 98.19 256 GLY A CA 1
ATOM 1960 C C . GLY A 1 256 ? -18.658 4.959 23.788 1.00 98.19 256 GLY A C 1
ATOM 1961 O O . GLY A 1 256 ? -18.212 4.644 22.682 1.00 98.19 256 GLY A O 1
ATOM 1962 N N . VAL A 1 257 ? -17.885 5.453 24.753 1.00 98.25 257 VAL A N 1
ATOM 1963 C CA . VAL A 1 257 ? -16.449 5.690 24.583 1.00 98.25 257 VAL A CA 1
ATOM 1964 C C . VAL A 1 257 ? -15.677 4.381 24.702 1.00 98.25 257 VAL A C 1
ATOM 1966 O O . VAL A 1 257 ? -15.726 3.698 25.728 1.00 98.25 257 VAL A O 1
ATOM 1969 N N . HIS A 1 258 ? -14.927 4.070 23.656 1.00 98.25 258 HIS A N 1
ATOM 1970 C CA . HIS A 1 258 ? -13.981 2.970 23.591 1.00 98.25 258 HIS A CA 1
ATOM 1971 C C . HIS A 1 258 ? -12.554 3.513 23.658 1.00 98.25 258 HIS A C 1
ATOM 1973 O O . HIS A 1 258 ? -12.297 4.677 23.363 1.00 98.25 258 HIS A O 1
ATOM 1979 N N . VAL A 1 259 ? -11.622 2.674 24.082 1.00 98.00 259 VAL A N 1
ATOM 1980 C CA . VAL A 1 259 ? -10.193 2.968 24.122 1.00 98.00 259 VAL A CA 1
ATOM 1981 C C . VAL A 1 259 ? -9.520 2.106 23.070 1.00 98.00 259 VAL A C 1
ATOM 1983 O O . VAL A 1 259 ? -9.769 0.900 23.008 1.00 98.00 259 VAL A O 1
ATOM 1986 N N . VAL A 1 260 ? -8.678 2.735 22.256 1.00 98.38 260 VAL A N 1
ATOM 1987 C CA . VAL A 1 260 ? -7.770 2.048 21.342 1.00 98.38 260 VAL A CA 1
ATOM 1988 C C . VAL A 1 260 ? -6.373 2.089 21.940 1.00 98.38 260 VAL A C 1
ATOM 1990 O O . VAL A 1 260 ? -5.874 3.152 22.318 1.00 98.38 260 VAL A O 1
ATOM 1993 N N . GLU A 1 261 ? -5.733 0.931 22.005 1.00 98.12 261 GLU A N 1
ATOM 1994 C CA . GLU A 1 261 ? -4.367 0.777 22.495 1.00 98.12 261 GLU A CA 1
ATOM 1995 C C . GLU A 1 261 ? -3.584 -0.134 21.558 1.00 98.12 261 GLU A C 1
ATOM 1997 O O . GLU A 1 261 ? -4.153 -1.006 20.897 1.00 98.12 261 GLU A O 1
ATOM 2002 N N . ALA A 1 262 ? -2.267 0.028 21.533 1.00 98.25 262 ALA A N 1
ATOM 2003 C CA . ALA A 1 262 ? -1.391 -0.817 20.739 1.00 98.25 262 ALA A CA 1
ATOM 2004 C C . ALA A 1 262 ? -0.166 -1.268 21.530 1.00 98.25 262 ALA A C 1
ATOM 2006 O O . ALA A 1 262 ? 0.263 -0.604 22.473 1.00 98.25 262 ALA A O 1
ATOM 2007 N N . ARG A 1 263 ? 0.415 -2.393 21.123 1.00 97.75 263 ARG A N 1
ATOM 2008 C CA . ARG A 1 263 ? 1.764 -2.792 21.536 1.00 97.75 263 ARG A CA 1
ATOM 2009 C C . ARG A 1 263 ? 2.728 -2.611 20.382 1.00 97.75 263 ARG A C 1
ATOM 2011 O O . ARG A 1 263 ? 2.353 -2.771 19.220 1.00 97.75 263 ARG A O 1
ATOM 2018 N N . VAL A 1 264 ? 3.973 -2.293 20.711 1.00 97.06 264 VAL A N 1
ATOM 2019 C CA . VAL A 1 264 ? 5.038 -2.053 19.741 1.00 97.06 264 VAL A CA 1
ATOM 2020 C C . VAL A 1 264 ? 6.177 -3.029 19.997 1.00 97.06 264 VAL A C 1
ATOM 2022 O O . VAL A 1 264 ? 6.704 -3.118 21.104 1.00 97.06 264 VAL A O 1
ATOM 2025 N N . MET A 1 265 ? 6.573 -3.747 18.954 1.00 95.62 265 MET A N 1
ATOM 2026 C CA . MET A 1 265 ? 7.784 -4.548 18.913 1.00 95.62 265 MET A CA 1
ATOM 2027 C C . MET A 1 265 ? 8.971 -3.665 18.534 1.00 95.62 265 MET A C 1
ATOM 2029 O O . MET A 1 265 ? 8.943 -2.988 17.507 1.00 95.62 265 MET A O 1
ATOM 2033 N N . THR A 1 266 ? 10.015 -3.683 19.356 1.00 93.88 266 THR A N 1
ATOM 2034 C CA . THR A 1 266 ? 11.259 -2.942 19.120 1.00 93.88 266 THR A CA 1
ATOM 2035 C C . THR A 1 266 ? 12.369 -3.882 18.655 1.00 93.88 266 THR A C 1
ATOM 2037 O O . THR A 1 266 ? 12.683 -4.855 19.343 1.00 93.88 266 THR A O 1
ATOM 2040 N N . TYR A 1 267 ? 13.001 -3.545 17.532 1.00 88.56 267 TYR A N 1
ATOM 2041 C CA . TYR A 1 267 ? 14.115 -4.243 16.890 1.00 88.56 267 TYR A CA 1
ATOM 2042 C C . TYR A 1 267 ? 15.311 -3.289 16.747 1.00 88.56 267 TYR A C 1
ATOM 2044 O O . TYR A 1 267 ? 15.569 -2.733 15.680 1.00 88.56 267 TYR A O 1
ATOM 2052 N N . GLY A 1 268 ? 16.043 -3.054 17.837 1.00 88.19 268 GLY A N 1
ATOM 2053 C CA . GLY A 1 268 ? 17.148 -2.089 17.841 1.00 88.19 268 GLY A CA 1
ATOM 2054 C C . GLY A 1 268 ? 16.652 -0.664 17.617 1.00 88.19 268 GLY A C 1
ATOM 2055 O O . GLY A 1 268 ? 16.166 -0.044 18.560 1.00 88.19 268 GLY A O 1
ATOM 2056 N N . ILE A 1 269 ? 16.801 -0.168 16.385 1.00 85.56 269 ILE A N 1
ATOM 2057 C CA . ILE A 1 269 ? 16.352 1.164 15.948 1.00 85.56 269 ILE A CA 1
ATOM 2058 C C . ILE A 1 269 ? 14.993 1.156 15.233 1.00 85.56 269 ILE A C 1
ATOM 2060 O O . ILE A 1 269 ? 14.473 2.227 14.930 1.00 85.56 269 ILE A O 1
ATOM 2064 N N . ASP A 1 270 ? 14.443 -0.023 14.925 1.00 87.81 270 ASP A N 1
ATOM 2065 C CA . ASP A 1 270 ? 13.154 -0.163 14.243 1.00 87.81 270 ASP A CA 1
ATOM 2066 C C . ASP A 1 270 ? 12.031 -0.484 15.240 1.00 87.81 270 ASP A C 1
ATOM 2068 O O . ASP A 1 270 ? 12.221 -1.219 16.214 1.00 87.81 270 ASP A O 1
ATOM 2072 N N . ARG A 1 271 ? 10.838 0.054 14.986 1.00 93.56 271 ARG A N 1
ATOM 2073 C CA . ARG A 1 271 ? 9.643 -0.132 15.813 1.00 93.56 271 ARG A CA 1
ATOM 2074 C C . ARG A 1 271 ? 8.457 -0.455 14.932 1.00 93.56 271 ARG A C 1
ATOM 2076 O O . ARG A 1 271 ? 8.123 0.299 14.026 1.00 93.56 271 ARG A O 1
ATOM 2083 N N . ARG A 1 272 ? 7.784 -1.557 15.245 1.00 94.69 272 ARG A N 1
ATOM 2084 C CA . ARG A 1 272 ? 6.620 -2.042 14.500 1.00 94.69 272 ARG A CA 1
ATOM 2085 C C . ARG A 1 272 ? 5.476 -2.305 15.450 1.00 94.69 272 ARG A C 1
ATOM 2087 O O . ARG A 1 272 ? 5.683 -2.865 16.522 1.00 94.69 272 ARG A O 1
ATOM 2094 N N . ILE A 1 273 ? 4.265 -1.935 15.068 1.00 97.38 273 ILE A N 1
ATOM 2095 C CA . ILE A 1 273 ? 3.084 -2.241 15.870 1.00 97.38 273 ILE A CA 1
ATOM 2096 C C . ILE A 1 273 ? 2.878 -3.758 15.833 1.00 97.38 273 ILE A C 1
ATOM 2098 O O . ILE A 1 273 ? 2.735 -4.348 14.765 1.00 97.38 273 ILE A O 1
ATOM 2102 N N . SER A 1 274 ? 2.921 -4.411 16.993 1.00 97.69 274 SER A N 1
ATOM 2103 C CA . SER A 1 274 ? 2.742 -5.862 17.100 1.00 97.69 274 SER A CA 1
ATOM 2104 C C . SER A 1 274 ? 1.288 -6.250 17.284 1.00 97.69 274 SER A C 1
ATOM 2106 O O . SER A 1 274 ? 0.882 -7.322 16.835 1.00 97.69 274 SER A O 1
ATOM 2108 N N . ARG A 1 275 ? 0.511 -5.400 17.958 1.00 98.25 275 ARG A N 1
ATOM 2109 C CA . ARG A 1 275 ? -0.893 -5.642 18.288 1.00 98.25 275 ARG A CA 1
ATOM 2110 C C . ARG A 1 275 ? -1.653 -4.338 18.367 1.00 98.25 275 ARG A C 1
ATOM 2112 O O . ARG A 1 275 ? -1.097 -3.331 18.805 1.00 98.25 275 ARG A O 1
ATOM 2119 N N . VAL A 1 276 ? -2.941 -4.400 18.071 1.00 98.50 276 VAL A N 1
ATOM 2120 C CA . VAL A 1 276 ? -3.890 -3.330 18.375 1.00 98.50 276 VAL A CA 1
ATOM 2121 C C . VAL A 1 276 ? -5.137 -3.926 18.992 1.00 98.50 276 VAL A C 1
ATOM 2123 O O . VAL A 1 276 ? -5.582 -5.000 18.587 1.00 98.50 276 VAL A O 1
ATOM 2126 N N . ARG A 1 277 ? -5.699 -3.237 19.979 1.00 98.31 277 ARG A N 1
ATOM 2127 C CA . ARG A 1 277 ? -6.975 -3.608 20.576 1.00 98.31 277 ARG A CA 1
ATOM 2128 C C . ARG A 1 277 ? -7.883 -2.407 20.737 1.00 98.31 277 ARG A C 1
ATOM 2130 O O . ARG A 1 277 ? -7.422 -1.283 20.921 1.00 98.31 277 ARG A O 1
ATOM 2137 N N . VAL A 1 278 ? -9.175 -2.688 20.730 1.00 98.44 278 VAL A N 1
ATOM 2138 C CA . VAL A 1 278 ? -10.241 -1.733 21.012 1.00 98.44 278 VAL A CA 1
ATOM 2139 C C . VAL A 1 278 ? -11.217 -2.362 21.992 1.00 98.44 278 VAL A C 1
ATOM 2141 O O . VAL A 1 278 ? -11.617 -3.511 21.816 1.00 98.44 278 VAL A O 1
ATOM 2144 N N . HIS A 1 279 ? -11.572 -1.633 23.047 1.00 98.12 279 HIS A N 1
ATOM 2145 C CA . HIS A 1 279 ? -12.493 -2.099 24.087 1.00 98.12 279 HIS A CA 1
ATOM 2146 C C . HIS A 1 279 ? -13.215 -0.918 24.760 1.00 98.12 279 HIS A C 1
ATOM 2148 O O . HIS A 1 279 ? -12.753 0.217 24.640 1.00 98.12 279 HIS A O 1
ATOM 2154 N N . PRO A 1 280 ? -14.324 -1.129 25.489 1.00 98.19 280 PRO A N 1
ATOM 2155 C CA . PRO A 1 280 ? -15.038 -0.059 26.167 1.00 98.19 280 PRO A CA 1
ATOM 2156 C C . PRO A 1 280 ? -14.165 0.543 27.269 1.00 98.19 280 PRO A C 1
ATOM 2158 O O . PRO A 1 280 ? -13.381 -0.153 27.931 1.00 98.19 280 PRO A O 1
ATOM 2161 N N . LYS A 1 281 ? -14.291 1.852 27.486 1.00 97.69 281 LYS A N 1
ATOM 2162 C CA . LYS A 1 281 ? -13.528 2.553 28.519 1.00 97.69 281 LYS A CA 1
ATOM 2163 C C . LYS A 1 281 ? -13.881 2.011 29.907 1.00 97.69 281 LYS A C 1
ATOM 2165 O O . LYS A 1 281 ? -15.029 2.065 30.332 1.00 97.69 281 LYS A O 1
ATOM 2170 N N . GLY A 1 282 ? -12.870 1.509 30.619 1.00 96.31 282 GLY A N 1
ATOM 2171 C CA . GLY A 1 282 ? -13.020 0.886 31.941 1.00 96.31 282 GLY A CA 1
ATOM 2172 C C . GLY A 1 282 ? -13.238 -0.632 31.923 1.00 96.31 282 GLY A C 1
ATOM 2173 O O . GLY A 1 282 ? -13.167 -1.252 32.980 1.00 96.31 282 GLY A O 1
ATOM 2174 N N . GLU A 1 283 ? -13.428 -1.247 30.752 1.00 94.38 283 GLU A N 1
ATOM 2175 C CA . GLU A 1 283 ? -13.599 -2.697 30.590 1.00 94.38 283 GLU A CA 1
ATOM 2176 C C . GLU A 1 283 ? -12.411 -3.294 29.821 1.00 94.38 283 GLU A C 1
ATOM 2178 O O . GLU A 1 283 ? -12.495 -3.569 28.624 1.00 94.38 283 GLU A O 1
ATOM 2183 N N . ILE A 1 284 ? -11.274 -3.479 30.501 1.00 92.38 284 ILE A N 1
ATOM 2184 C CA . ILE A 1 284 ? -10.094 -4.110 29.894 1.00 92.38 284 ILE A CA 1
ATOM 2185 C C . ILE A 1 284 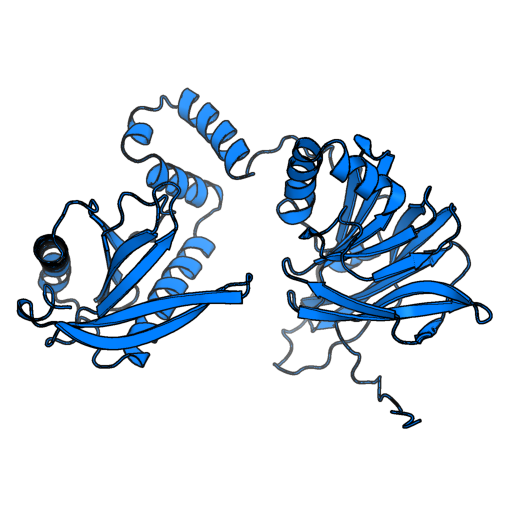? -10.309 -5.625 29.863 1.00 92.38 284 ILE A C 1
ATOM 2187 O O . ILE A 1 284 ? -10.274 -6.284 30.901 1.00 92.38 284 ILE A O 1
ATOM 2191 N N . GLY A 1 285 ? -10.518 -6.173 28.669 1.00 91.31 285 GLY A N 1
ATOM 2192 C CA . GLY A 1 285 ? -10.656 -7.611 28.471 1.00 91.31 285 GLY A CA 1
ATOM 2193 C C . GLY A 1 285 ? -9.325 -8.356 28.334 1.00 91.31 285 GLY A C 1
ATOM 2194 O O . GLY A 1 285 ? -8.245 -7.774 28.194 1.00 91.31 285 GLY A O 1
ATOM 2195 N N . THR A 1 286 ? -9.426 -9.682 28.365 1.00 94.75 286 THR A N 1
ATOM 2196 C CA . THR A 1 286 ? -8.345 -10.625 28.044 1.00 94.75 286 THR A CA 1
ATOM 2197 C C . THR A 1 286 ? -8.592 -11.266 26.676 1.00 94.75 286 THR A C 1
ATOM 2199 O O . THR A 1 286 ? -9.753 -11.385 26.282 1.00 94.75 286 THR A O 1
ATOM 2202 N N . PRO A 1 287 ? -7.551 -11.694 25.940 1.00 94.50 287 PRO A N 1
ATOM 2203 C CA . PRO A 1 287 ? -7.745 -12.387 24.669 1.00 94.50 287 PRO A CA 1
ATOM 2204 C C . PRO A 1 287 ? -8.623 -13.636 24.828 1.00 94.50 287 PRO A C 1
ATOM 2206 O O . PRO A 1 287 ? -8.384 -14.473 25.700 1.00 94.50 287 PRO A O 1
ATOM 2209 N N . GLY A 1 288 ? -9.647 -13.743 23.989 1.00 96.44 288 GLY A N 1
ATOM 2210 C CA . GLY A 1 288 ? -10.605 -14.839 23.932 1.00 96.44 288 GLY A CA 1
ATOM 2211 C C . GLY A 1 288 ? -10.416 -15.732 22.711 1.00 96.44 288 GLY A C 1
ATOM 2212 O O . GLY A 1 288 ? -9.305 -15.942 22.228 1.00 96.44 288 GLY A O 1
ATOM 2213 N N . ALA A 1 289 ? -11.528 -16.279 22.214 1.00 97.56 289 ALA A N 1
ATOM 2214 C CA . ALA A 1 289 ? -11.535 -17.073 20.989 1.00 97.56 289 ALA A CA 1
ATOM 2215 C C . ALA A 1 289 ? -11.201 -16.217 19.754 1.00 97.56 289 ALA A C 1
ATOM 2217 O O . ALA A 1 289 ? -11.408 -14.999 19.751 1.00 97.56 289 ALA A O 1
ATOM 2218 N N . LEU A 1 290 ? -10.711 -16.877 18.700 1.00 97.81 290 LEU A N 1
ATOM 2219 C CA . LEU A 1 290 ? -10.523 -16.269 17.385 1.00 97.81 290 LEU A CA 1
ATOM 2220 C C . LEU A 1 290 ? -11.880 -15.769 16.868 1.00 97.81 290 LEU A C 1
ATOM 2222 O O . LEU A 1 290 ? -12.817 -16.554 16.731 1.00 97.81 290 LEU A O 1
ATOM 2226 N N . ALA A 1 291 ? -11.973 -14.468 16.617 1.00 97.88 291 ALA A N 1
ATOM 2227 C CA . ALA A 1 291 ? -13.155 -13.816 16.063 1.00 97.88 291 ALA A CA 1
ATOM 2228 C C . ALA A 1 291 ? -13.173 -13.897 14.530 1.00 97.88 291 ALA A C 1
ATOM 2230 O O . ALA A 1 291 ? -14.237 -14.007 13.928 1.00 97.88 291 ALA A O 1
ATOM 2231 N N . GLY A 1 292 ? -11.994 -13.862 13.909 1.00 97.94 292 GLY A N 1
ATOM 2232 C CA . GLY A 1 292 ? -11.820 -13.932 12.465 1.00 97.94 292 GLY A CA 1
ATOM 2233 C C . GLY A 1 292 ? -10.409 -13.524 12.061 1.00 97.94 292 GLY A C 1
ATOM 2234 O O . GLY A 1 292 ? -9.481 -13.563 12.871 1.00 97.94 292 GLY A O 1
ATOM 2235 N N . GLU A 1 293 ? -10.257 -13.107 10.812 1.00 98.06 293 GLU A N 1
ATOM 2236 C CA . GLU A 1 293 ? -8.998 -12.618 10.259 1.00 98.06 293 GLU A CA 1
ATOM 2237 C C . GLU A 1 293 ? -9.245 -11.325 9.478 1.00 98.06 293 GLU A C 1
ATOM 2239 O O . GLU A 1 293 ? -10.331 -11.112 8.941 1.00 98.06 293 GLU A O 1
ATOM 2244 N N . VAL A 1 294 ? -8.231 -10.465 9.413 1.00 97.38 294 VAL A N 1
ATOM 2245 C CA . VAL A 1 294 ? -8.222 -9.264 8.576 1.00 97.38 294 VAL A CA 1
ATOM 2246 C C . VAL A 1 294 ? -7.119 -9.392 7.529 1.00 97.38 294 VAL A C 1
ATOM 2248 O O . VAL A 1 294 ? -5.954 -9.586 7.875 1.00 97.38 294 VAL A O 1
ATOM 2251 N N . GLY A 1 295 ? -7.487 -9.322 6.249 1.00 96.38 295 GLY A N 1
ATOM 2252 C CA . GLY A 1 295 ? -6.532 -9.114 5.160 1.00 96.38 295 GLY A CA 1
ATOM 2253 C C . GLY A 1 295 ? -6.111 -7.649 5.120 1.00 96.38 295 GLY A C 1
ATOM 2254 O O . GLY A 1 295 ? -6.963 -6.787 5.299 1.00 96.38 295 GLY A O 1
ATOM 2255 N N . VAL A 1 296 ? -4.821 -7.383 4.942 1.00 95.62 296 VAL A N 1
ATOM 2256 C CA . VAL A 1 296 ? -4.225 -6.046 4.917 1.00 95.62 296 VAL A CA 1
ATOM 2257 C C . VAL A 1 296 ? -3.355 -5.885 3.667 1.00 95.62 296 VAL A C 1
ATOM 2259 O O . VAL A 1 296 ? -2.456 -6.690 3.439 1.00 95.62 296 VAL A O 1
ATOM 2262 N N . ASP A 1 297 ? -3.623 -4.840 2.888 1.00 90.75 297 ASP A N 1
ATOM 2263 C CA . ASP A 1 297 ? -3.088 -4.541 1.552 1.00 90.75 297 ASP A CA 1
ATOM 2264 C C . ASP A 1 297 ? -2.371 -3.186 1.457 1.00 90.75 297 ASP A C 1
ATOM 2266 O O . ASP A 1 297 ? -1.653 -2.932 0.487 1.00 90.75 297 ASP A O 1
ATOM 2270 N N . LEU A 1 298 ? -2.624 -2.288 2.412 1.00 88.75 298 LEU A N 1
ATOM 2271 C CA . LEU A 1 298 ? -1.900 -1.025 2.571 1.00 88.75 298 LEU A CA 1
ATOM 2272 C C . LEU A 1 298 ? -1.164 -0.980 3.905 1.00 88.75 298 LEU A C 1
ATOM 2274 O O . LEU A 1 298 ? -1.099 0.079 4.529 1.00 88.75 298 LEU A O 1
ATOM 2278 N N . ALA A 1 299 ? -0.644 -2.117 4.365 1.00 94.44 299 ALA A N 1
ATOM 2279 C CA . ALA A 1 299 ? 0.161 -2.192 5.579 1.00 94.44 299 ALA A CA 1
ATOM 2280 C C . ALA A 1 299 ? -0.471 -1.553 6.835 1.00 94.44 299 ALA A C 1
ATOM 2282 O O . ALA A 1 299 ? 0.263 -1.129 7.724 1.00 94.44 299 ALA A O 1
ATOM 2283 N N . ALA A 1 300 ? -1.804 -1.446 6.918 1.00 97.25 300 ALA A N 1
ATOM 2284 C CA . ALA A 1 300 ? -2.501 -0.810 8.031 1.00 97.25 300 ALA A CA 1
ATOM 2285 C C . ALA A 1 300 ? -3.953 -1.280 8.180 1.00 97.25 300 ALA A C 1
ATOM 2287 O O . ALA A 1 300 ? -4.625 -1.618 7.205 1.00 97.25 300 ALA A O 1
ATOM 2288 N N . VAL A 1 301 ? -4.460 -1.206 9.410 1.00 98.44 301 VAL A N 1
ATOM 2289 C CA . VAL A 1 301 ? -5.865 -1.471 9.748 1.00 98.44 301 VAL A CA 1
ATOM 2290 C C . VAL A 1 301 ? -6.571 -0.214 10.246 1.00 98.44 301 VAL A C 1
ATOM 2292 O O . VAL A 1 301 ? -5.957 0.661 10.861 1.00 98.44 301 VAL A O 1
ATOM 2295 N N . ALA A 1 302 ? -7.876 -0.151 10.008 1.00 98.25 302 ALA A N 1
ATOM 2296 C CA . ALA A 1 302 ? -8.796 0.835 10.553 1.00 98.25 302 ALA A CA 1
ATOM 2297 C C . ALA A 1 302 ? -9.690 0.212 11.632 1.00 98.25 302 ALA A C 1
ATOM 2299 O O . ALA A 1 302 ? -9.979 -0.988 11.624 1.00 98.25 302 ALA A O 1
ATOM 2300 N N . ILE A 1 303 ? -10.164 1.060 12.542 1.00 98.50 303 ILE A N 1
ATOM 2301 C CA . ILE A 1 303 ? -11.201 0.737 13.521 1.00 98.50 303 ILE A CA 1
ATOM 2302 C C . ILE A 1 303 ? -12.385 1.665 13.251 1.00 98.50 303 ILE A C 1
ATOM 2304 O O . ILE A 1 303 ? -12.213 2.880 13.167 1.00 98.50 303 ILE A O 1
ATOM 2308 N N . CYS A 1 304 ? -13.582 1.114 13.063 1.00 98.19 304 CYS A N 1
ATOM 2309 C CA . CYS A 1 304 ? -14.732 1.880 12.581 1.00 98.19 304 CYS A CA 1
ATOM 2310 C C . CYS A 1 304 ? -15.999 1.646 13.405 1.00 98.19 304 CYS A C 1
ATOM 2312 O O . CYS A 1 304 ? -16.264 0.545 13.887 1.00 98.19 304 CYS A O 1
ATOM 2314 N N . ASP A 1 305 ? -16.820 2.693 13.487 1.00 98.38 305 ASP A N 1
ATOM 2315 C CA . ASP A 1 305 ? -18.243 2.608 13.811 1.00 98.38 305 ASP A CA 1
ATOM 2316 C C . ASP A 1 305 ? -18.958 2.344 12.483 1.00 98.38 305 ASP A C 1
ATOM 2318 O O . ASP A 1 305 ? -19.236 3.274 11.714 1.00 98.38 305 ASP A O 1
ATOM 2322 N N . VAL A 1 306 ? -19.143 1.061 12.162 1.00 96.81 306 VAL A N 1
ATOM 2323 C CA . VAL A 1 306 ? -19.590 0.644 10.824 1.00 96.81 306 VAL A CA 1
ATOM 2324 C C . VAL A 1 306 ? -21.001 1.141 10.527 1.00 96.81 306 VAL A C 1
ATOM 2326 O O . VAL A 1 306 ? -21.282 1.517 9.395 1.00 96.81 306 VAL A O 1
ATOM 2329 N N . ASP A 1 307 ? -21.865 1.270 11.539 1.00 97.44 307 ASP A N 1
ATOM 2330 C CA . ASP A 1 307 ? -23.227 1.782 11.345 1.00 97.44 307 ASP A CA 1
ATOM 2331 C C . ASP A 1 307 ? -23.237 3.224 10.835 1.00 97.44 307 ASP A C 1
ATOM 2333 O O . ASP A 1 307 ? -24.121 3.610 10.070 1.00 97.44 307 ASP A O 1
ATOM 2337 N N . ARG A 1 308 ? -22.262 4.035 11.256 1.00 97.44 308 ARG A N 1
ATOM 2338 C CA . ARG A 1 308 ? -22.135 5.428 10.813 1.00 97.44 308 ARG A CA 1
ATOM 2339 C C . ARG A 1 308 ? -21.426 5.513 9.473 1.00 97.44 308 ARG A C 1
ATOM 2341 O O . ARG A 1 308 ? -21.916 6.183 8.564 1.00 97.44 308 ARG A O 1
ATOM 2348 N N . LEU A 1 309 ? -20.278 4.848 9.366 1.00 96.88 309 LEU A N 1
ATOM 2349 C CA . LEU A 1 309 ? -19.405 4.989 8.210 1.00 96.88 309 LEU A CA 1
ATOM 2350 C C . LEU A 1 309 ? -19.985 4.296 6.972 1.00 96.88 309 LEU A C 1
ATOM 2352 O O . LEU A 1 309 ? -19.976 4.899 5.903 1.00 96.88 309 LEU A O 1
ATOM 2356 N N . ALA A 1 310 ? -20.552 3.093 7.115 1.00 96.12 310 ALA A N 1
ATOM 2357 C CA . ALA A 1 310 ? -21.125 2.359 5.988 1.00 96.12 310 ALA A CA 1
ATOM 2358 C C . ALA A 1 310 ? -22.424 2.982 5.472 1.00 96.12 310 ALA A C 1
ATOM 2360 O O . ALA A 1 310 ? -22.617 3.064 4.261 1.00 96.12 310 ALA A O 1
ATOM 2361 N N . ALA A 1 311 ? -23.283 3.491 6.364 1.00 95.31 311 ALA A N 1
ATOM 2362 C CA . ALA A 1 311 ? -24.485 4.214 5.948 1.00 95.31 311 ALA A CA 1
ATOM 2363 C C . ALA A 1 311 ? -24.128 5.445 5.100 1.00 95.31 311 ALA A C 1
ATOM 2365 O O . ALA A 1 311 ? -24.700 5.659 4.034 1.00 95.31 311 ALA A O 1
ATOM 2366 N N . TRP A 1 312 ? -23.133 6.227 5.532 1.00 97.38 312 TRP A N 1
ATOM 2367 C CA . TRP A 1 312 ? -22.660 7.362 4.743 1.00 97.38 312 TRP A CA 1
ATOM 2368 C C . TRP A 1 312 ? -22.001 6.930 3.427 1.00 97.38 312 TRP A C 1
ATOM 2370 O O . TRP A 1 312 ? -22.322 7.509 2.390 1.00 97.38 312 TRP A O 1
ATOM 2380 N N . ALA A 1 313 ? -21.134 5.913 3.451 1.00 95.94 313 ALA A N 1
ATOM 2381 C CA . ALA A 1 313 ? -20.462 5.402 2.257 1.00 95.94 313 ALA A CA 1
ATOM 2382 C C . ALA A 1 313 ? -21.454 4.919 1.191 1.00 95.94 313 ALA A C 1
ATOM 2384 O O . ALA A 1 313 ? -21.274 5.202 0.009 1.00 95.94 313 ALA A O 1
ATOM 2385 N N . GLN A 1 314 ? -22.529 4.249 1.611 1.00 95.31 314 GLN A N 1
ATOM 2386 C CA . GLN A 1 314 ? -23.593 3.792 0.722 1.00 95.31 314 GLN A CA 1
ATOM 2387 C C . GLN A 1 314 ? -24.390 4.956 0.115 1.00 95.31 314 GLN A C 1
ATOM 2389 O O . GLN A 1 314 ? -24.719 4.922 -1.070 1.00 95.31 314 GLN A O 1
ATOM 2394 N N . ASP A 1 315 ? -24.705 5.977 0.914 1.00 97.25 315 ASP A N 1
ATOM 2395 C CA . ASP A 1 315 ? -25.520 7.109 0.466 1.00 97.25 315 ASP A CA 1
ATOM 2396 C C . ASP A 1 315 ? -24.720 8.132 -0.370 1.00 97.25 315 ASP A C 1
ATOM 2398 O O . ASP A 1 315 ? -25.301 8.853 -1.182 1.00 97.25 315 ASP A O 1
ATOM 2402 N N . HIS A 1 316 ? -23.398 8.217 -0.172 1.00 96.50 316 HIS A N 1
ATOM 2403 C CA . HIS A 1 316 ? -22.527 9.256 -0.740 1.00 96.50 316 HIS A CA 1
ATOM 2404 C C . HIS A 1 316 ? -21.185 8.688 -1.242 1.00 96.50 316 HIS A C 1
ATOM 2406 O O . HIS A 1 316 ? -20.115 9.185 -0.882 1.00 96.50 316 HIS A O 1
ATOM 2412 N N . GLU A 1 317 ? -21.232 7.664 -2.099 1.00 94.25 317 GLU A N 1
ATOM 2413 C CA . GLU A 1 317 ? -20.055 6.912 -2.575 1.00 94.25 317 GLU A CA 1
ATOM 2414 C C . GLU A 1 317 ? -18.902 7.808 -3.075 1.00 94.25 317 GLU A C 1
ATOM 2416 O O . GLU A 1 317 ? -17.759 7.625 -2.664 1.00 94.25 317 GLU A O 1
ATOM 2421 N N . ASP A 1 318 ? -19.179 8.828 -3.894 1.00 93.12 318 ASP A N 1
ATOM 2422 C CA . ASP A 1 318 ? -18.147 9.732 -4.433 1.00 93.12 318 ASP A CA 1
ATOM 2423 C C . ASP A 1 318 ? -17.464 10.603 -3.358 1.00 93.12 318 ASP A C 1
ATOM 2425 O O . ASP A 1 318 ? -16.305 11.007 -3.496 1.00 93.12 318 ASP A O 1
ATOM 2429 N N . GLU A 1 319 ? -18.184 10.968 -2.294 1.00 93.94 319 GLU A N 1
ATOM 2430 C CA . GLU A 1 319 ? -17.611 11.694 -1.154 1.00 93.94 319 GLU A CA 1
ATOM 2431 C C . GLU A 1 319 ? -16.786 10.759 -0.280 1.00 93.94 319 GLU A C 1
ATOM 2433 O O . GLU A 1 319 ? -15.676 11.118 0.120 1.00 93.94 319 GLU A O 1
ATOM 2438 N N . TRP A 1 320 ? -17.296 9.549 -0.053 1.00 95.00 320 TRP A N 1
ATOM 2439 C CA . TRP A 1 320 ? -16.591 8.503 0.668 1.00 95.00 320 TRP A CA 1
ATOM 2440 C C . TRP A 1 320 ? -15.288 8.105 -0.021 1.00 95.00 320 TRP A C 1
ATOM 2442 O O . TRP A 1 320 ? -14.262 8.078 0.643 1.00 95.00 320 TRP A O 1
ATOM 2452 N N . GLN A 1 321 ? -15.276 7.910 -1.341 1.00 88.62 321 GLN A N 1
ATOM 2453 C CA . GLN A 1 321 ? -14.058 7.616 -2.106 1.00 88.62 321 GLN A CA 1
ATOM 2454 C C . GLN A 1 321 ? -13.011 8.730 -1.971 1.00 88.62 321 GLN A C 1
ATOM 2456 O O . GLN A 1 321 ? -11.825 8.466 -1.781 1.00 88.62 321 GLN A O 1
ATOM 2461 N N . ARG A 1 322 ? -13.433 10.001 -2.033 1.00 88.56 322 ARG A N 1
ATOM 2462 C CA . ARG A 1 322 ? -12.515 11.145 -1.881 1.00 88.56 322 ARG A CA 1
ATOM 2463 C C . ARG A 1 322 ? -11.928 11.242 -0.477 1.00 88.56 322 ARG A C 1
ATOM 2465 O O . ARG A 1 322 ? -10.733 11.478 -0.344 1.00 88.56 322 ARG A O 1
ATOM 2472 N N . TRP A 1 323 ? -12.752 11.058 0.549 1.00 93.94 323 TRP A N 1
ATOM 2473 C CA . TRP A 1 323 ? -12.305 11.002 1.941 1.00 93.94 323 TRP A CA 1
ATOM 2474 C C . TRP A 1 323 ? -11.409 9.783 2.202 1.00 93.94 323 TRP A C 1
ATOM 2476 O O . TRP A 1 323 ? -10.348 9.908 2.809 1.00 93.94 323 TRP A O 1
ATOM 2486 N N . GLY A 1 324 ? -11.805 8.621 1.685 1.00 90.19 324 GLY A N 1
ATOM 2487 C CA . GLY A 1 324 ? -11.104 7.351 1.812 1.00 90.19 324 GLY A CA 1
ATOM 2488 C C . GLY A 1 324 ? -9.704 7.430 1.223 1.00 90.19 324 GLY A C 1
ATOM 2489 O O . GLY A 1 324 ? -8.755 7.066 1.903 1.00 90.19 324 GLY A O 1
ATOM 2490 N N . ASN A 1 325 ? -9.536 8.025 0.036 1.00 81.12 325 ASN A N 1
ATOM 2491 C CA . ASN A 1 325 ? -8.216 8.229 -0.573 1.00 81.12 325 ASN A CA 1
ATOM 2492 C C . ASN A 1 325 ? -7.214 8.903 0.374 1.00 81.12 325 ASN A C 1
ATOM 2494 O O . ASN A 1 325 ? -6.048 8.512 0.407 1.00 81.12 325 ASN A O 1
ATOM 2498 N N . GLN A 1 326 ? -7.664 9.857 1.189 1.00 85.56 326 GLN A N 1
ATOM 2499 C CA . GLN A 1 326 ? -6.795 10.526 2.152 1.00 85.56 326 GLN A CA 1
ATOM 2500 C C . GLN A 1 326 ? -6.422 9.609 3.333 1.00 85.56 326 GLN A C 1
ATOM 2502 O O . GLN A 1 326 ? -5.286 9.654 3.803 1.00 85.56 326 GLN A O 1
ATOM 2507 N N . LEU A 1 327 ? -7.329 8.734 3.781 1.00 88.56 327 LEU A N 1
ATOM 2508 C CA . LEU A 1 327 ? -7.038 7.680 4.764 1.00 88.56 327 LEU A CA 1
ATOM 2509 C C . LEU A 1 327 ? -6.132 6.572 4.193 1.00 88.56 327 LEU A C 1
ATOM 2511 O O . LEU A 1 327 ? -5.333 5.986 4.921 1.00 88.56 327 LEU A O 1
ATOM 2515 N N . TRP A 1 328 ? -6.259 6.257 2.908 1.00 86.19 328 TRP A N 1
ATOM 2516 C CA . TRP A 1 328 ? -5.534 5.167 2.253 1.00 86.19 328 TRP A CA 1
ATOM 2517 C C . TRP A 1 328 ? -4.111 5.579 1.887 1.00 86.19 328 TRP A C 1
ATOM 2519 O O . TRP A 1 328 ? -3.152 4.885 2.221 1.00 86.19 328 TRP A O 1
ATOM 2529 N N . TYR A 1 329 ? -3.975 6.732 1.234 1.00 80.75 329 TYR A N 1
ATOM 2530 C CA . TYR A 1 329 ? -2.733 7.173 0.604 1.00 80.75 329 TYR A CA 1
ATOM 2531 C C . TYR A 1 329 ? -2.124 8.415 1.262 1.00 80.75 329 TYR A C 1
ATOM 2533 O O . TYR A 1 329 ? -0.927 8.645 1.124 1.00 80.75 329 TYR A O 1
ATOM 2541 N N . GLY A 1 330 ? -2.908 9.191 2.015 1.00 73.38 330 GLY A N 1
ATOM 2542 C CA . GLY A 1 330 ? -2.463 10.435 2.654 1.00 73.38 330 GLY A CA 1
ATOM 2543 C C . GLY A 1 330 ? -1.825 10.268 4.038 1.00 73.38 330 GLY A C 1
ATOM 2544 O O . GLY A 1 330 ? -1.534 11.263 4.705 1.00 73.38 330 GLY A O 1
ATOM 2545 N N . ARG A 1 331 ? -1.620 9.035 4.515 1.00 84.31 331 ARG A N 1
ATOM 2546 C CA . ARG A 1 331 ? -1.024 8.788 5.835 1.00 84.31 331 ARG A CA 1
ATOM 2547 C C . ARG A 1 331 ? 0.472 9.044 5.813 1.00 84.31 331 ARG A C 1
ATOM 2549 O O . ARG A 1 331 ? 1.198 8.507 4.985 1.00 84.31 331 ARG A O 1
ATOM 2556 N N . THR A 1 332 ? 0.937 9.798 6.798 1.00 80.94 332 THR A N 1
ATOM 2557 C CA . THR A 1 332 ? 2.357 10.128 6.976 1.00 80.94 332 THR A CA 1
ATOM 2558 C C . THR A 1 332 ? 2.934 9.579 8.277 1.00 80.94 332 THR A C 1
ATOM 2560 O O . THR A 1 332 ? 4.127 9.726 8.533 1.00 80.94 332 THR A O 1
ATOM 2563 N N . THR A 1 333 ? 2.103 8.941 9.105 1.00 88.06 333 THR A N 1
ATOM 2564 C CA . THR A 1 333 ? 2.484 8.383 10.404 1.00 88.06 333 THR A CA 1
ATOM 2565 C C . THR A 1 333 ? 1.995 6.939 10.537 1.00 88.06 333 THR A C 1
ATOM 2567 O O . THR A 1 333 ? 0.943 6.621 9.984 1.00 88.06 333 THR A O 1
ATOM 2570 N N . PRO A 1 334 ? 2.681 6.077 11.316 1.00 91.50 334 PRO A N 1
ATOM 2571 C CA . PRO A 1 334 ? 2.288 4.670 11.467 1.00 91.50 334 PRO A CA 1
ATOM 2572 C C . PRO A 1 334 ? 1.048 4.448 12.347 1.00 91.50 334 PRO A C 1
ATOM 2574 O O . PRO A 1 334 ? 0.609 3.324 12.559 1.00 91.50 334 PRO A O 1
ATOM 2577 N N . ALA A 1 335 ? 0.524 5.507 12.956 1.00 95.94 335 ALA A N 1
ATOM 2578 C CA . ALA A 1 335 ? -0.713 5.496 13.718 1.00 95.94 335 ALA A CA 1
ATOM 2579 C C . ALA A 1 335 ? -1.318 6.896 13.678 1.00 95.94 335 ALA A C 1
ATOM 2581 O O . ALA A 1 335 ? -0.585 7.895 13.669 1.00 95.94 335 ALA A O 1
ATOM 2582 N N . GLY A 1 336 ? -2.642 6.986 13.684 1.00 94.44 336 GLY A N 1
ATOM 2583 C CA . GLY A 1 336 ? -3.313 8.274 13.629 1.00 94.44 336 GLY A CA 1
ATOM 2584 C C . GLY A 1 336 ? -4.827 8.174 13.682 1.00 94.44 336 GLY A C 1
ATOM 2585 O O . GLY A 1 336 ? -5.410 7.098 13.780 1.00 94.44 336 GLY A O 1
ATOM 2586 N N . LEU A 1 337 ? -5.454 9.343 13.630 1.00 95.19 337 LEU A N 1
ATOM 2587 C CA . LEU A 1 337 ? -6.899 9.503 13.646 1.00 95.19 337 LEU A CA 1
ATOM 2588 C C . LEU A 1 337 ? -7.318 10.222 12.376 1.00 95.19 337 LEU A C 1
ATOM 2590 O O . LEU A 1 337 ? -6.750 11.265 12.047 1.00 95.19 337 LEU A O 1
ATOM 2594 N N . TYR A 1 338 ? -8.324 9.688 11.695 1.00 94.44 338 TYR A N 1
ATOM 2595 C CA . TYR A 1 338 ? -8.844 10.285 10.478 1.00 94.44 338 TYR A CA 1
ATOM 2596 C C . TYR A 1 338 ? -10.294 10.747 10.681 1.00 94.44 338 TYR A C 1
ATOM 2598 O O . TYR A 1 338 ? -11.191 9.906 10.796 1.00 94.44 338 TYR A O 1
ATOM 2606 N N . PRO A 1 339 ? -10.560 12.061 10.804 1.00 95.62 339 PRO A N 1
ATOM 2607 C CA . PRO A 1 339 ? -11.907 12.557 11.058 1.00 95.62 339 PRO A CA 1
ATOM 2608 C C . PRO A 1 339 ? -12.808 12.345 9.838 1.00 95.62 339 PRO A C 1
ATOM 2610 O O . PRO A 1 339 ? -12.402 12.546 8.694 1.00 95.62 339 PRO A O 1
ATOM 2613 N N . CYS A 1 340 ? -14.059 11.967 10.083 1.00 96.06 340 CYS A N 1
ATOM 2614 C CA . CYS A 1 340 ? -15.098 11.843 9.071 1.00 96.06 340 CYS A CA 1
ATOM 2615 C C . CYS A 1 340 ? -16.311 12.679 9.493 1.00 96.06 340 CYS A C 1
ATOM 2617 O O . CYS A 1 340 ? -17.271 12.179 10.085 1.00 96.06 340 CYS A O 1
ATOM 2619 N N . GLU A 1 341 ? -16.254 13.979 9.199 1.00 96.25 341 GLU A N 1
ATOM 2620 C CA . GLU A 1 341 ? -17.319 14.933 9.534 1.00 96.25 341 GLU A CA 1
ATOM 2621 C C . GLU A 1 341 ? -18.699 14.532 8.975 1.00 96.25 341 GLU A C 1
ATOM 2623 O O . GLU A 1 341 ? -19.670 14.581 9.738 1.00 96.25 341 GLU A O 1
ATOM 2628 N N . PRO A 1 342 ? -18.839 14.065 7.711 1.00 95.81 342 PRO A N 1
ATOM 2629 C CA . PRO A 1 342 ? -20.143 13.654 7.183 1.00 95.81 342 PRO A CA 1
ATOM 2630 C C . PRO A 1 342 ? -20.779 12.496 7.965 1.00 95.81 342 PRO A C 1
ATOM 2632 O O . PRO A 1 342 ? -21.972 12.540 8.275 1.00 95.81 342 PRO A O 1
ATOM 2635 N N . ALA A 1 343 ? -19.978 11.498 8.356 1.00 96.31 343 ALA A N 1
ATOM 2636 C CA . ALA A 1 343 ? -20.428 10.371 9.174 1.00 96.31 343 ALA A CA 1
ATOM 2637 C C . ALA A 1 343 ? -20.454 10.687 10.684 1.00 96.31 343 ALA A C 1
ATOM 2639 O O . ALA A 1 343 ? -20.931 9.873 11.478 1.00 96.31 343 ALA A O 1
ATOM 2640 N N . LYS A 1 344 ? -19.985 11.877 11.093 1.00 96.81 344 LYS A N 1
ATOM 2641 C CA . LYS A 1 344 ? -19.868 12.331 12.489 1.00 96.81 344 LYS A CA 1
ATOM 2642 C C . LYS A 1 344 ? -19.116 11.330 13.362 1.00 96.81 344 LYS A C 1
ATOM 2644 O O . LYS A 1 344 ? -19.577 10.980 14.450 1.00 96.81 344 LYS A O 1
ATOM 2649 N N . THR A 1 345 ? -17.992 10.843 12.852 1.00 97.19 345 THR A N 1
ATOM 2650 C CA . THR A 1 345 ? -17.135 9.871 13.533 1.00 97.19 345 THR A CA 1
ATOM 2651 C C . THR A 1 345 ? -15.662 10.160 13.247 1.00 97.19 345 THR A C 1
ATOM 2653 O O . THR A 1 345 ? -15.324 11.025 12.438 1.00 97.19 345 THR A O 1
ATOM 2656 N N . VAL A 1 346 ? -14.777 9.437 13.920 1.00 96.75 346 VAL A N 1
ATOM 2657 C CA . VAL A 1 346 ? -13.337 9.416 13.661 1.00 96.75 346 VAL A CA 1
ATOM 2658 C C . VAL A 1 346 ? -12.924 7.976 13.388 1.00 96.75 346 VAL A C 1
ATOM 2660 O O . VAL A 1 346 ? -13.499 7.058 13.961 1.00 96.75 346 VAL A O 1
ATOM 2663 N N . VAL A 1 347 ? -11.944 7.769 12.514 1.00 97.81 347 VAL A N 1
ATOM 2664 C CA . VAL A 1 347 ? -11.404 6.443 12.202 1.00 97.81 347 VAL A CA 1
ATOM 2665 C C . VAL A 1 347 ? -9.977 6.353 12.732 1.00 97.81 347 VAL A C 1
ATOM 2667 O O . VAL A 1 347 ? -9.065 6.919 12.121 1.00 97.81 347 VAL A O 1
ATOM 2670 N N . PRO A 1 348 ? -9.759 5.692 13.884 1.00 97.88 348 PRO A N 1
ATOM 2671 C CA . PRO A 1 348 ? -8.424 5.313 14.314 1.00 97.88 348 PRO A CA 1
ATOM 2672 C C . PRO A 1 348 ? -7.800 4.329 13.328 1.00 97.88 348 PRO A C 1
ATOM 2674 O O . PRO A 1 348 ? -8.471 3.407 12.858 1.00 97.88 348 PRO A O 1
ATOM 2677 N N . PHE A 1 349 ? -6.512 4.501 13.050 1.00 97.69 349 PHE A N 1
ATOM 2678 C CA . PHE A 1 349 ? -5.744 3.577 12.225 1.00 97.69 349 PHE A CA 1
ATOM 2679 C C . PHE A 1 349 ? -4.355 3.327 12.809 1.00 97.69 349 PHE A C 1
ATOM 2681 O O . PHE A 1 349 ? -3.788 4.171 13.509 1.00 97.69 349 PHE A O 1
ATOM 2688 N N . VAL A 1 350 ? -3.802 2.163 12.477 1.00 97.94 350 VAL A N 1
ATOM 2689 C CA . VAL A 1 350 ? -2.438 1.756 12.823 1.00 97.94 350 VAL A CA 1
ATOM 2690 C C . VAL A 1 350 ? -1.834 0.908 11.707 1.00 97.94 350 VAL A C 1
ATOM 2692 O O . VAL A 1 350 ? -2.543 0.117 11.086 1.00 97.94 350 VAL A O 1
ATOM 2695 N N . ASP A 1 351 ? -0.529 1.029 11.490 1.00 96.88 351 ASP A N 1
ATOM 2696 C CA . ASP A 1 351 ? 0.233 0.145 10.611 1.00 96.88 351 ASP A CA 1
ATOM 2697 C C . ASP A 1 351 ? 0.263 -1.291 11.169 1.00 96.88 351 ASP A C 1
ATOM 2699 O O . ASP A 1 351 ? 0.262 -1.512 12.384 1.00 96.88 351 ASP A O 1
ATOM 2703 N N . SER A 1 352 ? 0.315 -2.290 10.291 1.00 95.38 352 SER A N 1
ATOM 2704 C CA . SER A 1 352 ? 0.246 -3.714 10.636 1.00 95.38 352 SER A CA 1
ATOM 2705 C C . SER A 1 352 ? 1.615 -4.391 10.592 1.00 95.38 352 SER A C 1
ATOM 2707 O O . SER A 1 352 ? 2.003 -4.987 9.591 1.00 95.38 352 SER A O 1
ATOM 2709 N N . GLY A 1 353 ? 2.366 -4.375 11.694 1.00 93.56 353 GLY A N 1
ATOM 2710 C CA . GLY A 1 353 ? 3.616 -5.140 11.800 1.00 93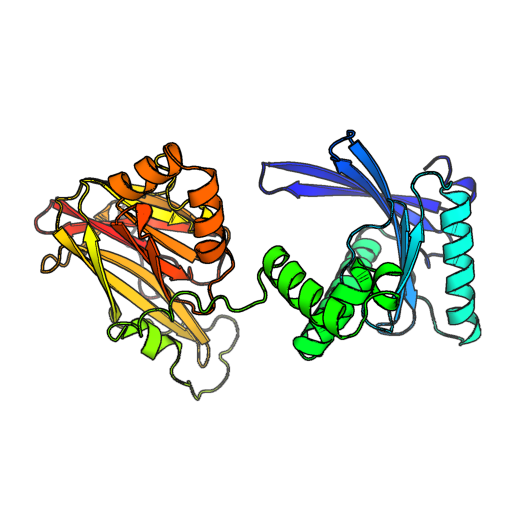.56 353 GLY A CA 1
ATOM 2711 C C . GLY A 1 353 ? 4.606 -4.851 10.662 1.00 93.56 353 GLY A C 1
ATOM 2712 O O . GLY A 1 353 ? 5.132 -3.746 10.570 1.00 93.56 353 GLY A O 1
ATOM 2713 N N . PHE A 1 354 ? 4.878 -5.857 9.820 1.00 90.75 354 PHE A N 1
ATOM 2714 C CA . PHE A 1 354 ? 5.768 -5.750 8.650 1.00 90.75 354 PHE A CA 1
ATOM 2715 C C . PHE A 1 354 ? 5.065 -5.344 7.344 1.00 90.75 354 PHE A C 1
ATOM 2717 O O . PHE A 1 354 ? 5.720 -5.276 6.306 1.00 90.75 354 PHE A O 1
ATOM 2724 N N . GLY A 1 355 ? 3.767 -5.055 7.389 1.00 93.00 355 GLY A N 1
ATOM 2725 C CA . GLY A 1 355 ? 3.001 -4.524 6.272 1.00 93.00 355 GLY A CA 1
ATOM 2726 C C . GLY A 1 355 ? 1.838 -5.420 5.875 1.00 93.00 355 GLY A C 1
ATOM 2727 O O . GLY A 1 355 ? 0.984 -5.720 6.704 1.00 93.00 355 GLY A O 1
ATOM 2728 N N . ASP A 1 356 ? 1.773 -5.784 4.600 1.00 92.31 356 ASP A N 1
ATOM 2729 C CA . ASP A 1 356 ? 0.657 -6.543 4.037 1.00 92.31 356 ASP A CA 1
ATOM 2730 C C . ASP A 1 356 ? 0.614 -7.985 4.570 1.00 92.31 356 ASP A C 1
ATOM 2732 O O . ASP A 1 356 ? 1.646 -8.607 4.846 1.00 92.31 356 ASP A O 1
ATOM 2736 N N . GLY A 1 357 ? -0.587 -8.550 4.681 1.00 92.44 357 GLY A N 1
ATOM 2737 C CA . GLY A 1 357 ? -0.772 -9.926 5.133 1.00 92.44 357 GLY A CA 1
ATOM 2738 C C . GLY A 1 357 ? -2.184 -10.237 5.611 1.00 92.44 357 GLY A C 1
ATOM 2739 O O . GLY A 1 357 ? -3.098 -9.434 5.484 1.00 92.44 357 GLY A O 1
ATOM 2740 N N . THR A 1 358 ? -2.367 -11.425 6.181 1.00 96.50 358 THR A N 1
ATOM 2741 C CA . THR A 1 358 ? -3.614 -11.821 6.844 1.00 96.50 358 THR A CA 1
ATOM 2742 C C . THR A 1 358 ? -3.335 -12.023 8.322 1.00 96.50 358 THR A C 1
ATOM 2744 O O . THR A 1 358 ? -2.453 -12.803 8.690 1.00 96.50 358 THR A O 1
ATOM 2747 N N . TYR A 1 359 ? -4.068 -11.307 9.171 1.00 97.50 359 TYR A N 1
ATOM 2748 C CA . TYR A 1 359 ? -3.800 -11.248 10.603 1.00 97.50 359 TYR A CA 1
ATOM 2749 C C . TYR A 1 359 ? -4.989 -11.753 11.418 1.00 97.50 359 TYR A C 1
ATOM 2751 O O . TYR A 1 359 ? -6.122 -11.343 11.159 1.00 97.50 359 TYR A O 1
ATOM 2759 N N . PRO A 1 360 ? -4.762 -12.612 12.428 1.00 98.00 360 PRO A N 1
ATOM 2760 C CA . PRO A 1 360 ? -5.832 -13.091 13.286 1.00 98.00 360 PRO A CA 1
ATOM 2761 C C . PRO A 1 360 ? -6.346 -11.972 14.194 1.00 98.00 360 PRO A C 1
ATOM 2763 O O . PRO A 1 360 ? -5.570 -11.199 14.768 1.00 98.00 360 PRO A O 1
ATOM 2766 N N . VAL A 1 361 ? -7.665 -11.945 14.364 1.00 98.44 361 VAL A N 1
ATOM 2767 C CA . VAL A 1 361 ? -8.376 -11.050 15.275 1.00 98.44 361 VAL A CA 1
ATOM 2768 C C . VAL A 1 361 ? -9.088 -11.895 16.321 1.00 98.44 361 VAL A C 1
ATOM 2770 O O . VAL A 1 361 ? -9.837 -12.813 15.995 1.00 98.44 361 VAL A O 1
ATOM 2773 N N . TYR A 1 362 ? -8.873 -11.583 17.590 1.00 98.38 362 TYR A N 1
ATOM 2774 C CA . TYR A 1 362 ? -9.462 -12.272 18.732 1.00 98.38 362 TYR A CA 1
ATOM 2775 C C . TYR A 1 362 ? -10.505 -11.386 19.401 1.00 98.38 362 TYR A C 1
ATOM 2777 O O . TYR A 1 362 ? -10.379 -10.159 19.412 1.00 98.38 362 TYR A O 1
ATOM 2785 N N . TYR A 1 363 ? -11.511 -11.999 20.017 1.00 98.31 363 TYR A N 1
ATOM 2786 C CA . TYR A 1 363 ? -12.376 -11.264 20.933 1.00 98.31 363 TYR A CA 1
ATOM 2787 C C . TYR A 1 363 ? -11.589 -10.841 22.174 1.00 98.31 363 TYR A C 1
ATOM 2789 O O . TYR A 1 363 ? -10.813 -11.620 22.720 1.00 98.31 363 TYR A O 1
ATOM 2797 N N . SER A 1 364 ? -11.831 -9.631 22.663 1.00 96.94 364 SER A N 1
ATOM 2798 C CA . SER A 1 364 ? -11.430 -9.207 24.003 1.00 96.94 364 SER A CA 1
ATOM 2799 C C . SER A 1 364 ? -12.572 -9.519 24.966 1.00 96.94 364 SER A C 1
ATOM 2801 O O . SER A 1 364 ? -13.691 -9.044 24.770 1.00 96.94 364 SER A O 1
ATOM 2803 N N . MET A 1 365 ? -12.316 -10.352 25.971 1.00 97.75 365 MET A N 1
ATOM 2804 C CA . MET A 1 365 ? -13.320 -10.914 26.874 1.00 97.75 365 MET A CA 1
ATOM 2805 C C . MET A 1 365 ? -13.229 -10.289 28.267 1.00 97.75 365 MET A C 1
ATOM 2807 O O . MET A 1 365 ? -12.162 -10.318 28.883 1.00 97.75 365 MET A O 1
ATOM 2811 N N . ASN A 1 366 ? -14.351 -9.800 28.795 1.00 96.38 366 ASN A N 1
ATOM 2812 C CA . ASN A 1 366 ? -14.492 -9.330 30.174 1.00 96.38 366 ASN A CA 1
ATOM 2813 C C . ASN A 1 366 ? -15.726 -9.988 30.812 1.00 96.38 366 ASN A C 1
ATOM 2815 O O . ASN A 1 366 ? -16.793 -10.009 30.200 1.00 96.38 366 ASN A O 1
ATOM 2819 N N . ASP A 1 367 ? -15.567 -10.595 31.991 1.00 95.62 367 ASP A N 1
ATOM 2820 C CA . ASP A 1 367 ? -16.616 -11.358 32.689 1.00 95.62 367 ASP A CA 1
ATOM 2821 C C . ASP A 1 367 ? -17.381 -12.358 31.790 1.00 95.62 367 ASP A C 1
ATOM 2823 O O . ASP A 1 367 ? -18.597 -12.526 31.874 1.00 95.62 367 ASP A O 1
ATOM 2827 N N . GLY A 1 368 ? -16.656 -13.034 30.889 1.00 95.44 368 GLY A N 1
ATOM 2828 C CA . GLY A 1 368 ? -17.213 -14.037 29.971 1.00 95.44 368 GLY A CA 1
ATOM 2829 C C . GLY A 1 368 ? -17.967 -13.472 28.760 1.00 95.44 368 GLY A C 1
ATOM 2830 O O . GLY A 1 368 ? -18.483 -14.250 27.959 1.00 95.44 368 GLY A O 1
ATOM 2831 N N . ARG A 1 369 ? -18.005 -12.147 28.583 1.00 96.94 369 ARG A N 1
ATOM 2832 C CA . ARG A 1 369 ? -18.625 -11.460 27.442 1.00 96.94 369 ARG A CA 1
ATOM 2833 C C . ARG A 1 369 ? -17.559 -10.876 26.514 1.00 96.94 369 ARG A C 1
ATOM 2835 O O . ARG A 1 369 ? -16.569 -10.330 26.992 1.00 96.94 369 ARG A O 1
ATOM 2842 N N . ALA A 1 370 ? -17.780 -10.949 25.202 1.00 97.44 370 ALA A N 1
ATOM 2843 C CA . ALA A 1 370 ? -16.970 -10.215 24.233 1.00 97.44 370 ALA A CA 1
ATOM 2844 C C . ALA A 1 370 ? -17.275 -8.717 24.352 1.00 97.44 370 ALA A C 1
ATOM 2846 O O . ALA A 1 370 ? -18.422 -8.296 24.208 1.00 97.44 370 ALA A O 1
ATOM 2847 N N . VAL A 1 371 ? -16.253 -7.928 24.661 1.00 97.06 371 VAL A N 1
ATOM 2848 C CA . VAL A 1 371 ? -16.356 -6.475 24.827 1.00 97.06 371 VAL A CA 1
ATOM 2849 C C . VAL A 1 371 ? -15.569 -5.716 23.767 1.00 97.06 371 VAL A C 1
ATOM 2851 O O . VAL A 1 371 ? -15.855 -4.552 23.527 1.00 97.06 371 VAL A O 1
ATOM 2854 N N . GLY A 1 372 ? -14.611 -6.359 23.101 1.00 97.94 372 GLY A N 1
ATOM 2855 C CA . GLY A 1 372 ? -13.744 -5.699 22.132 1.00 97.94 372 GLY A CA 1
ATOM 2856 C C . GLY A 1 372 ? -13.082 -6.653 21.147 1.00 97.94 372 GLY A C 1
ATOM 2857 O O . GLY A 1 372 ? -13.373 -7.851 21.135 1.00 97.94 372 GLY A O 1
ATOM 2858 N N . LEU A 1 373 ? -12.157 -6.120 20.354 1.00 98.50 373 LEU A N 1
ATOM 2859 C CA . LEU A 1 373 ? -11.368 -6.857 19.364 1.00 98.50 373 LEU A CA 1
ATOM 2860 C C . LEU A 1 373 ? -9.873 -6.611 19.597 1.00 98.50 373 LEU A C 1
ATOM 2862 O O . LEU A 1 373 ? -9.485 -5.508 19.982 1.00 98.50 373 LEU A O 1
ATOM 2866 N N . GLU A 1 374 ? -9.043 -7.623 19.352 1.00 98.38 374 GLU A N 1
ATOM 2867 C CA . GLU A 1 374 ? -7.577 -7.536 19.358 1.00 98.38 374 GLU A CA 1
ATOM 2868 C C . GLU A 1 374 ? -7.008 -8.183 18.090 1.00 98.38 374 GLU A C 1
ATOM 2870 O O . GLU A 1 374 ? -7.163 -9.386 17.893 1.00 98.38 374 GLU A O 1
ATOM 2875 N N . ALA A 1 375 ? -6.324 -7.405 17.251 1.00 98.25 375 ALA A N 1
ATOM 2876 C CA . ALA A 1 375 ? -5.572 -7.917 16.108 1.00 98.25 375 ALA A CA 1
ATOM 2877 C C . ALA A 1 375 ? -4.100 -8.133 16.485 1.00 98.25 375 ALA A C 1
ATOM 2879 O O . ALA A 1 375 ? -3.489 -7.296 17.158 1.00 98.25 375 ALA A O 1
ATOM 2880 N N . VAL A 1 376 ? -3.528 -9.253 16.036 1.00 97.94 376 VAL A N 1
ATOM 2881 C CA . VAL A 1 376 ? -2.132 -9.629 16.310 1.00 97.94 376 VAL A CA 1
ATOM 2882 C C . VAL A 1 376 ? -1.340 -9.665 15.006 1.00 97.94 376 VAL A C 1
ATOM 2884 O O . VAL A 1 376 ? -1.490 -10.589 14.210 1.00 97.94 376 VAL A O 1
ATOM 2887 N N . PHE A 1 377 ? -0.458 -8.684 14.815 1.00 97.19 377 PHE A N 1
ATOM 2888 C CA . PHE A 1 377 ? 0.396 -8.558 13.630 1.00 97.19 377 PHE A CA 1
ATOM 2889 C C . PHE A 1 377 ? 1.717 -9.305 13.783 1.00 97.19 377 PHE A C 1
ATOM 2891 O O . PHE A 1 377 ? 2.169 -9.985 12.866 1.00 97.19 377 PHE A O 1
ATOM 2898 N N . LEU A 1 378 ? 2.331 -9.196 14.965 1.00 95.06 378 LEU A N 1
ATOM 2899 C CA . LEU A 1 378 ? 3.600 -9.833 15.301 1.00 95.06 378 LEU A CA 1
ATOM 2900 C C . LEU A 1 378 ? 3.428 -10.644 16.583 1.00 95.06 378 LEU A C 1
ATOM 2902 O O . LEU A 1 378 ? 2.953 -10.141 17.602 1.00 95.06 378 LEU A O 1
ATOM 2906 N N . ARG A 1 379 ? 3.828 -11.916 16.550 1.00 89.50 379 ARG A N 1
ATOM 2907 C CA . ARG A 1 379 ? 3.779 -12.782 17.732 1.00 89.50 379 ARG A CA 1
ATOM 2908 C C . ARG A 1 379 ? 5.041 -12.586 18.568 1.00 89.50 379 ARG A C 1
ATOM 2910 O O . ARG A 1 379 ? 6.149 -12.632 18.040 1.00 89.50 379 ARG A O 1
ATOM 2917 N N . SER A 1 380 ? 4.869 -12.422 19.879 1.00 79.06 380 SER A N 1
ATOM 2918 C CA . SER A 1 380 ? 5.998 -12.496 20.806 1.00 79.06 380 SER A CA 1
ATOM 2919 C C . SER A 1 380 ? 6.531 -13.937 20.839 1.00 79.06 380 SER A C 1
ATOM 2921 O O . SER A 1 380 ? 5.729 -14.867 20.945 1.00 79.06 380 SER A O 1
ATOM 2923 N N . PRO A 1 381 ? 7.854 -14.152 20.774 1.00 68.31 381 PRO A N 1
ATOM 2924 C CA . PRO A 1 381 ? 8.455 -15.486 20.841 1.00 68.31 381 PRO A CA 1
ATOM 2925 C C . PRO A 1 381 ? 8.158 -16.223 22.158 1.00 68.31 381 PRO A C 1
ATOM 2927 O O . PRO A 1 381 ? 8.157 -17.455 22.187 1.00 68.31 381 PRO A O 1
ATOM 2930 N N . ASP A 1 382 ? 7.840 -15.490 23.229 1.00 66.94 382 ASP A N 1
ATOM 2931 C CA . ASP A 1 382 ? 7.444 -16.069 24.517 1.00 66.94 382 ASP A CA 1
ATOM 2932 C C . ASP A 1 382 ? 5.990 -16.558 24.541 1.00 66.94 382 ASP A C 1
ATOM 2934 O O . ASP A 1 382 ? 5.597 -17.294 25.452 1.00 66.94 382 ASP A O 1
ATOM 2938 N N . ALA A 1 383 ? 5.194 -16.234 23.515 1.00 59.25 383 ALA A N 1
ATOM 2939 C CA . ALA A 1 383 ? 3.887 -16.835 23.288 1.00 59.25 383 ALA A CA 1
ATOM 2940 C C . ALA A 1 383 ? 4.060 -18.272 22.767 1.00 59.25 383 ALA A C 1
ATOM 2942 O O . ALA A 1 383 ? 3.703 -18.607 21.639 1.00 59.25 383 ALA A O 1
ATOM 2943 N N . ARG A 1 384 ? 4.615 -19.153 23.608 1.00 44.66 384 ARG A N 1
ATOM 2944 C CA . ARG A 1 384 ? 4.456 -20.598 23.448 1.00 44.66 384 ARG A CA 1
ATOM 2945 C C . ARG A 1 384 ? 2.971 -20.899 23.606 1.00 44.66 384 ARG A C 1
ATOM 2947 O O . ARG A 1 384 ? 2.493 -21.108 24.721 1.00 44.66 384 ARG A O 1
ATOM 2954 N N . GLU A 1 385 ? 2.235 -20.886 22.501 1.00 39.03 385 GLU A N 1
ATOM 2955 C CA . GLU A 1 385 ? 0.870 -21.391 22.456 1.00 39.03 385 GLU A CA 1
ATOM 2956 C C . GLU A 1 385 ? 0.882 -22.823 23.002 1.00 39.03 385 GLU A C 1
ATOM 2958 O O . GLU A 1 385 ? 1.420 -23.754 22.398 1.00 39.03 385 GLU A O 1
ATOM 2963 N N . ARG A 1 386 ? 0.274 -23.008 24.180 1.00 35.28 386 ARG A N 1
ATOM 2964 C CA . ARG A 1 386 ? -0.340 -24.287 24.515 1.00 35.28 386 ARG A CA 1
ATOM 2965 C C . ARG A 1 386 ? -1.451 -24.472 23.491 1.00 35.28 386 ARG A C 1
ATOM 2967 O O . ARG A 1 386 ? -2.558 -23.989 23.700 1.00 35.28 386 ARG A O 1
ATOM 2974 N N . VAL A 1 387 ? -1.142 -25.141 22.385 1.00 27.30 387 VAL A N 1
ATOM 2975 C CA . VAL A 1 387 ? -2.157 -25.725 21.512 1.00 27.30 387 VAL A CA 1
ATOM 2976 C C . VAL A 1 387 ? -2.887 -26.754 22.369 1.00 27.30 387 VAL A C 1
ATOM 2978 O O . VAL A 1 387 ? -2.431 -27.881 22.555 1.00 27.30 387 VAL A O 1
ATOM 2981 N N . VAL A 1 388 ? -3.981 -26.329 22.996 1.00 30.33 388 VAL A N 1
ATOM 2982 C CA . VAL A 1 388 ? -4.945 -27.253 23.575 1.00 30.33 388 VAL A CA 1
ATOM 2983 C C . VAL A 1 388 ? -5.673 -27.834 22.375 1.00 30.33 388 VAL A C 1
ATOM 2985 O O . VAL A 1 388 ? -6.570 -27.205 21.823 1.00 30.33 388 VAL A O 1
ATOM 2988 N N . HIS A 1 389 ? -5.224 -29.004 21.923 1.00 26.09 389 HIS A N 1
ATOM 2989 C CA . HIS A 1 389 ? -6.054 -29.855 21.084 1.00 26.09 389 HIS A CA 1
ATOM 2990 C C . HIS A 1 389 ? -7.332 -30.149 21.881 1.00 26.09 389 HIS A C 1
ATOM 2992 O O . HIS A 1 389 ? -7.269 -30.846 22.896 1.00 26.09 389 HIS A O 1
ATOM 2998 N N . LEU A 1 390 ? -8.447 -29.547 21.466 1.00 33.12 390 LEU A N 1
ATOM 2999 C CA . LEU A 1 390 ? -9.788 -30.016 21.807 1.00 33.12 390 LEU A CA 1
ATOM 3000 C C . LEU A 1 390 ? -10.222 -31.057 20.780 1.00 33.12 390 LEU A C 1
ATOM 3002 O O . LEU A 1 390 ? -9.987 -30.810 19.573 1.00 33.12 390 LEU A O 1
#

pLDDT: mean 85.78, std 17.48, range [26.09, 98.56]

Solvent-accessible surface area (backbone atoms only — not comparable to full-atom values): 21366 Å² total; per-residue (Å²): 102,84,75,42,40,87,75,42,34,45,79,48,48,74,50,74,45,75,43,97,87,71,47,72,50,58,29,44,30,33,29,30,78,84,18,41,41,34,34,38,35,35,70,46,83,46,102,88,46,73,42,76,33,39,40,41,40,30,45,31,68,78,81,28,33,44,38,35,37,31,63,34,85,66,84,42,66,56,69,47,91,52,46,47,72,48,72,31,53,71,86,57,51,72,60,58,54,51,50,56,50,52,56,61,48,46,60,46,52,75,71,66,46,56,63,49,74,29,88,46,46,66,52,48,50,52,51,51,50,52,54,48,49,50,42,51,57,45,57,75,71,42,56,67,73,58,46,51,52,40,25,50,43,49,54,43,45,77,58,46,80,69,44,49,79,69,48,44,53,52,47,48,49,47,47,12,67,73,69,74,64,60,79,70,69,63,71,66,68,67,74,65,76,80,25,54,38,51,54,59,72,66,52,86,61,84,60,63,83,61,63,93,87,63,80,57,52,72,52,68,83,26,50,45,48,79,46,72,32,81,36,47,36,40,32,42,26,23,42,86,49,68,39,47,88,88,59,50,40,76,44,75,44,78,58,44,55,22,36,34,31,32,25,38,29,35,45,58,59,44,78,30,36,18,31,42,35,39,26,41,67,92,52,84,48,46,85,52,61,81,69,44,54,27,61,26,85,76,25,23,36,27,42,39,38,37,59,36,34,19,54,42,29,72,77,36,47,75,60,39,52,58,54,45,48,46,67,58,70,60,64,89,61,67,47,53,74,45,80,35,74,94,46,70,43,62,34,44,36,36,38,33,34,96,29,63,48,76,31,51,25,23,26,17,29,45,98,90,37,72,58,29,43,33,40,46,56,46,81,60,85,85,67,69,73,79,77,74,85,125

Foldseek 3Di:
DVLCVVVQKDWQAKDWDQDPVRDTWIWTKMAGNVQFKIWIWTWDQDPVGIDIKIKIWWDWDDLAIEIEIADPLDLDFFFPPRYHYDYHYVPDDVVVRVVVSVVVVVVRVVVVTDIDGHDHPVSVVVRVVSNVVSRVVVLVVDDPVVRLVRSCCSRCPPVVVVQDPVSVVVCSVVVCVVVVNDDPCLVVQPPPPDFQVQCVQPDFFDFDQADPPDAWDKDDWTWGDKWFQPAQKKFKEALLCFQPPPAHFIDGADTGIKTKIFMWTDRTRDIFTFKIKIFHVPFFFDFDDFRDKYFYDQQKMKMDSNVLRNVCCVVPVVVNVVLSCCSRPVDPGQWGWRDDVNSRTIITMGGQGPGGDMWIKTFGDGPRDRGIIMTGRHDRPVCPDPPPPD

Sequence (390 aa):
MQELTPLGFSSLGDVGEQRKDGSLAVSRWFGHSGGTISGWLGFITTKRGPRLLAFLVTEASGPIYCTSLRGGTGLSLARPPHVSHADYEMSMSLVEMVGGHRERLSSFTTERMPLTGVATLDEAIELMERLHQARMTWRASVGEDELLRADLRSVLANSYRKMAAEDFWLIYSHAAEWLDFHPARAPEPSAPLGSALADFLASTQTGPEVEQGALGAESDWLFHCEFEIQGKRLQLLDVLMAGNDGEGVILEVSPGVHVVEARVMTYGIDRRISRVRVHPKGEIGTPGALAGEVGVDLAAVAICDVDRLAAWAQDHEDEWQRWGNQLWYGRTTPAGLYPCEPAKTVVPFVDSGFGDGTYPVYYSMNDGRAVGLEAVFLRSPDARERVVHL

Radius of gyration: 26.01 Å; Cα contacts (8 Å, |Δi|>4): 737; chains: 1; bounding box: 58×61×72 Å

Mean predicted aligned error: 14.51 Å

Nearest PDB structures (foldseek):
  5zm8-assembly1_A  TM=4.784E-01  e=5.454E+00  Homo sapiens
  1pby-assembly1_A  TM=1.328E-01  e=6.108E+00  Paracoccus denitrificans